Protein AF-A0A940AA04-F1 (afdb_monomer)

Mean predicted aligned error: 15.88 Å

Secondary structure (DSSP, 8-state):
-------------------------PPPEEEEEEE-TT-B-----EEEETT--EEPPPP--BBTTEEEEEEESSTTS-S-EE-TT-EE--SS-EEEEEEEEESS----S----EEEEEEE-TT-B-----EEEETT-EEEPPPP--BBTTEEEEEEESSTTS-S-EE-TT-EEE-SS-EEEEEEEEE--SEEETTEEEEE---TT-PEEESS-TT-SSTTS----B-TT--S--S-BSTTT-TTBSSSTT-B-SS-S-TTTBGGG------B--GGG-HHHHHH-TTEEPPPHHHHHHHHHHSEEEEEEETTEEEEEEE-TTS-EEEEE--BEEEBTEEE-TTTEEEEEEEEE-TT-TTEEEEEEEESS-EEEEEEETTSBBB---EE--

Solvent-accessible surface area (backbone atoms only — not comparable to full-atom values): 21572 Å² total; per-residue (Å²): 135,86,82,80,91,85,90,87,83,93,90,83,93,87,84,90,79,90,79,80,79,83,66,83,75,79,74,58,70,28,45,41,36,68,40,49,66,88,37,45,77,81,70,78,71,44,80,41,50,64,89,45,73,48,58,43,77,67,82,73,58,49,40,92,67,37,42,82,69,33,34,11,67,29,82,86,60,65,72,66,67,42,54,75,43,39,72,46,69,62,94,58,67,45,53,34,19,40,36,72,44,69,73,68,77,72,79,66,86,72,85,71,62,65,23,41,45,36,65,40,47,66,90,38,44,76,73,68,83,64,47,74,48,56,46,58,49,76,43,62,46,75,68,81,62,56,48,39,92,53,33,47,82,60,23,34,12,60,27,86,86,54,83,43,63,61,38,54,70,44,34,77,45,60,48,78,58,64,46,54,34,19,39,35,71,46,52,35,49,72,49,73,58,87,91,41,51,20,21,60,26,64,49,94,86,65,55,24,35,39,34,28,24,46,79,30,96,39,42,65,42,61,39,41,40,26,28,68,61,36,61,60,66,75,74,54,22,35,46,66,67,27,86,50,32,73,47,39,85,55,19,26,70,58,56,16,75,40,43,85,32,9,42,96,49,34,63,71,62,51,54,54,60,50,64,92,26,23,36,31,19,66,72,55,36,91,59,34,27,44,34,43,57,65,54,52,49,45,52,62,74,58,23,55,77,41,66,46,64,54,65,82,36,28,28,36,40,36,30,20,76,72,68,28,32,45,50,48,41,13,54,13,37,28,47,45,81,42,79,46,50,62,59,54,23,21,37,30,48,29,31,25,52,37,86,91,35,62,64,32,25,29,26,42,40,33,40,80,88,50,74,46,80,48,77,41,56,31,33,36,18,23,26,36,58,26,27,37,65,136

Sequence (390 aa):
MRTPKRTLMIIAIIMIGMLAISGCKDKTTYTVTFDPNGGTGAMSEQIFTEGESQALTLNTFTREDYAFINWSVMKDGIGTSYRDGETITVTFNMTLYAQWKCTNPTPGPEPVDSVTITFDANGGTGEMAPMSFVSGETHHLTANAFSKENYWFTGWNTSTDGSGTAYADSAEVAVTESITLFAQWSLGVTGNANGHNYVDLGLPSGMKWATCNVGADSPVAYGDYFAWGETSPKDVYDWVSYIWCNGEESTITKYSDNPNEGYNGFTDNLRTLLPEDDAATVNWNAGWRTPTYNEMSELRNHCTVTWTTQNGVNGRLLTGPNGNSIFLPATGNRYDNTCGGAGTYGSYWSSNFTTGFPTGARMLFLDSDNCVLENGYRFVGQQVRAVYDE

Structure (mmCIF, N/CA/C/O backbone):
data_AF-A0A940AA04-F1
#
_entry.id   AF-A0A940AA04-F1
#
loop_
_atom_site.group_PDB
_atom_site.id
_atom_site.type_symbol
_atom_site.label_atom_id
_atom_site.label_alt_id
_atom_site.label_comp_id
_atom_site.label_asym_id
_atom_site.label_entity_id
_atom_site.label_seq_id
_atom_site.pdbx_PDB_ins_code
_atom_site.Cartn_x
_atom_site.Cartn_y
_atom_site.Cartn_z
_atom_site.occupancy
_atom_site.B_iso_or_equiv
_atom_site.auth_seq_id
_atom_site.auth_comp_id
_atom_site.auth_asym_id
_atom_site.auth_atom_id
_atom_site.pdbx_PDB_model_num
ATOM 1 N N . MET A 1 1 ? -122.181 -7.361 104.469 1.00 39.53 1 MET A N 1
ATOM 2 C CA . MET A 1 1 ? -121.496 -8.401 103.668 1.00 39.53 1 MET A CA 1
ATOM 3 C C . MET A 1 1 ? -120.378 -7.726 102.887 1.00 39.53 1 MET A C 1
ATOM 5 O O . MET A 1 1 ? -120.654 -7.006 101.944 1.00 39.53 1 MET A O 1
ATOM 9 N N . ARG A 1 2 ? -119.163 -7.774 103.446 1.00 34.06 2 ARG A N 1
ATOM 10 C CA . ARG A 1 2 ? -118.122 -6.726 103.402 1.00 34.06 2 ARG A CA 1
ATOM 11 C C . ARG A 1 2 ? -117.491 -6.478 102.012 1.00 34.06 2 ARG A C 1
ATOM 13 O O . ARG A 1 2 ? -116.780 -7.333 101.517 1.00 34.06 2 ARG A O 1
ATOM 20 N N . THR A 1 3 ? -117.766 -5.291 101.449 1.00 36.81 3 THR A N 1
ATOM 21 C CA . THR A 1 3 ? -116.838 -4.163 101.128 1.00 36.81 3 THR A CA 1
ATOM 22 C C . THR A 1 3 ? -115.354 -4.430 100.786 1.00 36.81 3 THR A C 1
ATOM 24 O O . THR A 1 3 ? -114.779 -5.295 101.437 1.00 36.81 3 THR A O 1
ATOM 27 N N . PRO A 1 4 ? -114.644 -3.508 100.070 1.00 52.72 4 PRO A N 1
ATOM 28 C CA . PRO A 1 4 ? -115.131 -2.360 99.263 1.00 52.72 4 PRO A CA 1
ATOM 29 C C . PRO A 1 4 ? -114.295 -1.948 98.003 1.00 52.72 4 PRO A C 1
ATOM 31 O O . PRO A 1 4 ? -113.170 -2.385 97.837 1.00 52.72 4 PRO A O 1
ATOM 34 N N . LYS A 1 5 ? -114.879 -1.016 97.207 1.00 39.38 5 LYS A N 1
ATOM 35 C CA . LYS A 1 5 ? -114.366 0.300 96.686 1.00 39.38 5 LYS A CA 1
ATOM 36 C C . LYS A 1 5 ? -112.960 0.372 96.045 1.00 39.38 5 LYS A C 1
ATOM 38 O O . LYS A 1 5 ? -112.045 -0.285 96.487 1.00 39.38 5 LYS A O 1
ATOM 43 N N . ARG A 1 6 ? -112.606 1.298 95.150 1.00 40.03 6 ARG A N 1
ATOM 44 C CA . ARG A 1 6 ? -113.170 2.451 94.410 1.00 40.03 6 ARG A CA 1
ATOM 45 C C . ARG A 1 6 ? -111.998 2.934 93.516 1.00 40.03 6 ARG A C 1
ATOM 47 O O . ARG A 1 6 ? -110.846 2.656 93.830 1.00 40.03 6 ARG A O 1
ATOM 54 N N . THR A 1 7 ? -112.320 3.810 92.565 1.00 29.42 7 THR A N 1
ATOM 55 C CA . THR A 1 7 ? -111.617 5.084 92.284 1.00 29.42 7 THR A CA 1
ATOM 56 C C . THR A 1 7 ? -111.103 5.232 90.852 1.00 29.42 7 THR A C 1
ATOM 58 O O . THR A 1 7 ? -110.473 4.359 90.274 1.00 29.42 7 THR A O 1
ATOM 61 N N . LEU A 1 8 ? -111.438 6.414 90.347 1.00 36.97 8 LEU A N 1
ATOM 62 C CA . LEU A 1 8 ? -111.227 7.063 89.065 1.00 36.97 8 LEU A CA 1
ATOM 63 C C . LEU A 1 8 ? -110.013 8.016 89.166 1.00 36.97 8 LEU A C 1
ATOM 65 O O . LEU A 1 8 ? -109.924 8.722 90.167 1.00 36.97 8 LEU A O 1
ATOM 69 N N . MET A 1 9 ? -109.145 8.096 88.149 1.00 27.81 9 MET A N 1
ATOM 70 C CA . MET A 1 9 ? -108.235 9.230 87.826 1.00 27.81 9 MET A CA 1
ATOM 71 C C . MET A 1 9 ? -107.515 8.855 86.507 1.00 27.81 9 MET A C 1
ATOM 73 O O . MET A 1 9 ? -106.972 7.761 86.447 1.00 27.81 9 MET A O 1
ATOM 77 N N . ILE A 1 10 ? -107.629 9.502 85.338 1.00 28.97 10 ILE A N 1
ATOM 78 C CA . ILE A 1 10 ? -107.420 10.891 84.874 1.00 28.97 10 ILE A CA 1
ATOM 79 C C . ILE A 1 10 ? -105.924 11.327 84.811 1.00 28.97 10 ILE A C 1
ATOM 81 O O . ILE A 1 10 ? -105.285 11.420 85.851 1.00 28.97 10 ILE A O 1
ATOM 85 N N . ILE A 1 11 ? -105.494 11.722 83.585 1.00 28.95 11 ILE A N 1
ATOM 86 C CA . ILE A 1 11 ? -104.504 12.764 83.157 1.00 28.95 11 ILE A CA 1
ATOM 87 C C . ILE A 1 11 ? -103.111 12.382 82.547 1.00 28.95 11 ILE A C 1
ATOM 89 O O . ILE A 1 11 ? -102.256 11.809 83.204 1.00 28.95 11 ILE A O 1
ATOM 93 N N . ALA A 1 12 ? -102.937 12.859 81.290 1.00 25.77 12 ALA A N 1
ATOM 94 C CA . ALA A 1 12 ? -101.818 13.566 80.602 1.00 25.77 12 ALA A CA 1
ATOM 95 C C . ALA A 1 12 ? -100.476 12.922 80.137 1.00 25.77 12 ALA A C 1
ATOM 97 O O . ALA A 1 12 ? -99.619 12.580 80.934 1.00 25.77 12 ALA A O 1
ATOM 98 N N . ILE A 1 13 ? -100.288 12.910 78.797 1.00 30.98 13 ILE A N 1
ATOM 99 C CA . ILE A 1 13 ? -99.389 13.741 77.934 1.00 30.98 13 ILE A CA 1
ATOM 100 C C . ILE A 1 13 ? -97.855 13.875 78.244 1.00 30.98 13 ILE A C 1
ATOM 102 O O . ILE A 1 13 ? -97.487 14.386 79.292 1.00 30.98 13 ILE A O 1
ATOM 106 N N . ILE A 1 14 ? -97.032 13.614 77.191 1.00 31.00 14 ILE A N 1
ATOM 107 C CA . ILE A 1 14 ? -95.655 14.088 76.797 1.00 31.00 14 ILE A CA 1
ATOM 108 C C . ILE A 1 14 ? -94.487 13.053 76.703 1.00 31.00 14 ILE A C 1
ATOM 110 O O . ILE A 1 14 ? -94.050 12.477 77.686 1.00 31.00 14 ILE A O 1
ATOM 114 N N . MET A 1 15 ? -93.975 12.950 75.457 1.00 28.75 15 MET A N 1
ATOM 115 C CA . MET A 1 15 ? -92.633 12.664 74.875 1.00 28.75 15 MET A CA 1
ATOM 116 C C . MET A 1 15 ? -91.699 11.500 75.294 1.00 28.75 15 MET A C 1
ATOM 118 O O . MET A 1 15 ? -91.154 11.463 76.385 1.00 28.75 15 MET A O 1
ATOM 122 N N . ILE A 1 16 ? -91.370 10.711 74.251 1.00 36.56 16 ILE A N 1
ATOM 123 C CA . ILE A 1 16 ? -90.046 10.277 73.731 1.00 36.56 16 ILE A CA 1
ATOM 124 C C . ILE A 1 16 ? -89.047 9.623 74.703 1.00 36.56 16 ILE A C 1
ATOM 126 O O . ILE A 1 16 ? -88.395 10.278 75.507 1.00 36.56 16 ILE A O 1
ATOM 130 N N . GLY A 1 17 ? -88.778 8.339 74.444 1.00 31.17 17 GLY A N 1
ATOM 131 C CA . GLY A 1 17 ? -87.565 7.638 74.863 1.00 31.17 17 GLY A CA 1
ATOM 132 C C . GLY A 1 17 ? -87.466 6.273 74.179 1.00 31.17 17 GLY A C 1
ATOM 133 O O . GLY A 1 17 ? -88.260 5.384 74.467 1.00 31.17 17 GLY A O 1
ATOM 134 N N . MET A 1 18 ? -86.520 6.135 73.244 1.00 36.91 18 MET A N 1
ATOM 135 C CA . MET A 1 18 ? -86.109 4.880 72.600 1.00 36.91 18 MET A CA 1
ATOM 136 C C . MET A 1 18 ? -85.949 3.741 73.616 1.00 36.91 18 MET A C 1
ATOM 138 O O . MET A 1 18 ? -85.199 3.882 74.579 1.00 36.91 18 MET A O 1
ATOM 142 N N . LEU A 1 19 ? -86.530 2.577 73.323 1.00 36.09 19 LEU A N 1
ATOM 143 C CA . LEU A 1 19 ? -86.022 1.308 73.836 1.00 36.09 19 LEU A CA 1
ATOM 144 C C . LEU A 1 19 ? -85.495 0.508 72.645 1.00 36.09 19 LEU A C 1
ATOM 146 O O . LEU A 1 19 ? -86.257 -0.016 71.833 1.00 36.09 19 LEU A O 1
ATOM 150 N N . ALA A 1 20 ? -84.170 0.503 72.511 1.00 37.28 20 ALA A N 1
ATOM 151 C CA . ALA A 1 20 ? -83.456 -0.295 71.534 1.00 37.28 20 ALA A CA 1
ATOM 152 C C . ALA A 1 20 ? -83.699 -1.782 71.813 1.00 37.28 20 ALA A C 1
ATOM 154 O O . ALA A 1 20 ? -83.413 -2.288 72.899 1.00 37.28 20 ALA A O 1
ATOM 155 N N . ILE A 1 21 ? -84.203 -2.483 70.803 1.00 44.66 21 ILE A N 1
ATOM 156 C CA . ILE A 1 21 ? -84.124 -3.936 70.712 1.00 44.66 21 ILE A CA 1
ATOM 157 C C . ILE A 1 21 ? -82.638 -4.233 70.487 1.00 44.66 21 ILE A C 1
ATOM 159 O O . ILE A 1 21 ? -82.116 -3.979 69.402 1.00 44.66 21 ILE A O 1
ATOM 163 N N . SER A 1 22 ? -81.929 -4.690 71.523 1.00 47.53 22 SER A N 1
ATOM 164 C CA . SER A 1 22 ? -80.552 -5.174 71.388 1.00 47.53 22 SER A CA 1
ATOM 165 C C . SER A 1 22 ? -80.583 -6.487 70.609 1.00 47.53 22 SER A C 1
ATOM 167 O O . SER A 1 22 ? -80.615 -7.569 71.192 1.00 47.53 22 SER A O 1
ATOM 169 N N . GLY A 1 23 ? -80.632 -6.375 69.282 1.00 47.19 23 GLY A N 1
ATOM 170 C CA . GLY A 1 23 ? -80.392 -7.480 68.370 1.00 47.19 23 GLY A CA 1
ATOM 171 C C . GLY A 1 23 ? -79.005 -8.060 68.626 1.00 47.19 23 GLY A C 1
ATOM 172 O O . GLY A 1 23 ? -78.036 -7.325 68.822 1.00 47.19 23 GLY A O 1
ATOM 173 N N . CYS A 1 24 ? -78.919 -9.386 68.648 1.00 45.22 24 CYS A N 1
ATOM 174 C CA . CYS A 1 24 ? -77.657 -10.089 68.493 1.00 45.22 24 CYS A CA 1
ATOM 175 C C . CYS A 1 24 ? -77.045 -9.592 67.174 1.00 45.22 24 CYS A C 1
ATOM 177 O O . CYS A 1 24 ? -77.622 -9.816 66.114 1.00 45.22 24 CYS A O 1
ATOM 179 N N . LYS A 1 25 ? -75.968 -8.800 67.241 1.00 60.75 25 LYS A N 1
ATOM 180 C CA . LYS A 1 25 ? -75.226 -8.388 66.047 1.00 60.75 25 LYS A CA 1
ATOM 181 C C . LYS A 1 25 ? -74.664 -9.670 65.439 1.00 60.75 25 LYS A C 1
ATOM 183 O O . LYS A 1 25 ? -73.808 -10.289 66.071 1.00 60.75 25 LYS A O 1
ATOM 188 N N . ASP A 1 26 ? -75.132 -10.054 64.255 1.00 68.44 26 ASP A N 1
ATOM 189 C CA . ASP A 1 26 ? -74.421 -11.038 63.444 1.00 68.44 26 ASP A CA 1
ATOM 190 C C . ASP A 1 26 ? -72.990 -10.520 63.287 1.00 68.44 26 ASP A C 1
ATOM 192 O O . ASP A 1 26 ? -72.767 -9.401 62.812 1.00 68.44 26 ASP A O 1
ATOM 196 N N . LYS A 1 27 ? -72.019 -11.269 63.817 1.00 77.56 27 LYS A N 1
ATOM 197 C CA . LYS A 1 27 ? -70.616 -10.883 63.703 1.00 77.56 27 LYS A CA 1
ATOM 198 C C . LYS A 1 27 ? -70.227 -11.008 62.231 1.00 77.56 27 LYS A C 1
ATOM 200 O O . LYS A 1 27 ? -70.443 -12.061 61.635 1.00 77.56 27 LYS A O 1
ATOM 205 N N . THR A 1 28 ? -69.655 -9.952 61.659 1.00 89.69 28 THR A N 1
ATOM 206 C CA . THR A 1 28 ? -69.095 -9.993 60.306 1.00 89.69 28 THR A CA 1
ATOM 207 C C . THR A 1 28 ? -68.033 -11.087 60.244 1.00 89.69 28 THR A C 1
ATOM 209 O O . THR A 1 28 ? -67.188 -11.179 61.139 1.00 89.69 28 THR A O 1
ATOM 212 N N . THR A 1 29 ? -68.068 -11.917 59.205 1.00 93.19 29 THR A N 1
ATOM 213 C CA . THR A 1 29 ? -67.051 -12.942 58.967 1.00 93.19 29 THR A CA 1
ATOM 214 C C . THR A 1 29 ? -66.317 -12.686 57.660 1.00 93.19 29 THR A C 1
ATOM 216 O O . THR A 1 29 ? -66.883 -12.164 56.699 1.00 93.19 29 THR A O 1
ATOM 219 N N . TYR A 1 30 ? -65.043 -13.065 57.636 1.00 94.31 30 TYR A N 1
ATOM 220 C CA . TYR A 1 30 ? -64.164 -12.972 56.483 1.00 94.31 30 TYR A CA 1
ATOM 221 C C . TYR A 1 30 ? -63.608 -14.350 56.136 1.00 94.31 30 TYR A C 1
ATOM 223 O O . TYR A 1 30 ? -63.281 -15.142 57.017 1.00 94.31 30 TYR A O 1
ATOM 231 N N . THR A 1 31 ? -63.513 -14.639 54.845 1.00 96.56 31 THR A N 1
ATOM 232 C CA . THR A 1 31 ? -63.031 -15.919 54.319 1.00 96.56 31 THR A CA 1
ATOM 233 C C . THR A 1 31 ? -61.597 -15.777 53.831 1.00 96.56 31 THR A C 1
ATOM 235 O O . THR A 1 31 ? -61.292 -14.884 53.037 1.00 96.56 31 THR A O 1
ATOM 238 N N . VAL A 1 32 ? -60.727 -16.664 54.305 1.00 97.25 32 VAL A N 1
ATOM 239 C CA . VAL A 1 32 ? -59.371 -16.857 53.794 1.00 97.25 32 VAL A CA 1
ATOM 240 C C . VAL A 1 32 ? -59.356 -18.125 52.950 1.00 97.25 32 VAL A C 1
ATOM 242 O O . VAL A 1 32 ? -59.600 -19.223 53.456 1.00 97.25 32 VAL A O 1
ATOM 245 N N . THR A 1 33 ? -59.066 -17.968 51.663 1.00 97.38 33 THR A N 1
ATOM 246 C CA . THR A 1 33 ? -58.930 -19.076 50.709 1.00 97.38 33 THR A CA 1
ATOM 247 C C . THR A 1 33 ? -57.446 -19.346 50.462 1.00 97.38 33 THR A C 1
ATOM 249 O O . THR A 1 33 ? -56.672 -18.410 50.268 1.00 97.38 33 THR A O 1
ATOM 252 N N . PHE A 1 34 ? -57.033 -20.613 50.449 1.00 97.75 34 PHE A N 1
ATOM 253 C CA . PHE A 1 34 ? -55.644 -21.005 50.196 1.00 97.75 34 PHE A CA 1
ATOM 254 C C . PHE A 1 34 ? -55.471 -21.495 48.755 1.00 97.75 34 PHE A C 1
ATOM 256 O O . PHE A 1 34 ? -56.136 -22.442 48.335 1.00 97.75 34 PHE A O 1
ATOM 263 N N . ASP A 1 35 ? -54.562 -20.871 48.009 1.00 97.62 35 ASP A N 1
ATOM 264 C CA . ASP A 1 35 ? -54.210 -21.239 46.635 1.00 97.62 35 ASP A CA 1
ATOM 265 C C . ASP A 1 35 ? -52.837 -21.946 46.622 1.00 97.62 35 ASP A C 1
ATOM 267 O O . ASP A 1 35 ? -51.850 -21.381 47.115 1.00 97.62 35 ASP A O 1
ATOM 271 N N . PRO A 1 36 ? -52.729 -23.168 46.058 1.00 95.94 36 PRO A N 1
ATOM 272 C CA . PRO A 1 36 ? -51.470 -23.913 46.007 1.00 95.94 36 PRO A CA 1
ATOM 273 C C . PRO A 1 36 ? -50.395 -23.258 45.130 1.00 95.94 36 PRO A C 1
ATOM 275 O O . PRO A 1 36 ? -49.232 -23.656 45.196 1.00 95.94 36 PRO A O 1
ATOM 278 N N . ASN A 1 37 ? -50.758 -22.284 44.292 1.00 96.00 37 ASN A N 1
ATOM 279 C CA . ASN A 1 37 ? -49.878 -21.471 43.460 1.00 96.00 37 ASN A CA 1
ATOM 280 C C . ASN A 1 37 ? -48.842 -22.294 42.672 1.00 96.00 37 ASN A C 1
ATOM 282 O O . ASN A 1 37 ? -47.625 -22.171 42.835 1.00 96.00 37 ASN A O 1
ATOM 286 N N . GLY A 1 38 ? -49.353 -23.195 41.834 1.00 90.81 38 GLY A N 1
ATOM 287 C CA . GLY A 1 38 ? -48.539 -24.138 41.064 1.00 90.81 38 GLY A CA 1
ATOM 288 C C . GLY A 1 38 ? -48.131 -25.402 41.831 1.00 90.81 38 GLY A C 1
ATOM 289 O O . GLY A 1 38 ? -47.470 -26.257 41.251 1.00 90.81 38 GLY A O 1
ATOM 290 N N . GLY A 1 39 ? -48.514 -25.536 43.104 1.00 93.25 39 GLY A N 1
ATOM 291 C CA . GLY A 1 39 ? -48.526 -26.808 43.826 1.00 93.25 39 GLY A CA 1
ATOM 292 C C . GLY A 1 39 ? -49.778 -27.649 43.539 1.00 93.25 39 GLY A C 1
ATOM 293 O O . GLY A 1 39 ? -50.637 -27.285 42.735 1.00 93.25 39 GLY A O 1
ATOM 294 N N . THR A 1 40 ? -49.895 -28.770 44.241 1.00 94.06 40 THR A N 1
ATOM 295 C CA . THR A 1 40 ? -51.000 -29.735 44.161 1.00 94.06 40 THR A CA 1
ATOM 296 C C . THR A 1 40 ? -51.568 -30.031 45.553 1.00 94.06 40 THR A C 1
ATOM 298 O O . THR A 1 40 ? -50.891 -29.825 46.561 1.00 94.06 40 THR A O 1
ATOM 301 N N . GLY A 1 41 ? -52.818 -30.501 45.616 1.00 93.94 41 GLY A N 1
ATOM 302 C CA . GLY A 1 41 ? -53.548 -30.796 46.857 1.00 93.94 41 GLY A CA 1
ATOM 303 C C . GLY A 1 41 ? -54.813 -29.946 47.016 1.00 93.94 41 GLY A C 1
ATOM 304 O O . GLY A 1 41 ? -55.202 -29.227 46.097 1.00 93.94 41 GLY A O 1
ATOM 305 N N . ALA A 1 42 ? -55.466 -30.037 48.176 1.00 92.88 42 ALA A N 1
ATOM 306 C CA . ALA A 1 42 ? -56.662 -29.261 48.507 1.00 92.88 42 ALA A CA 1
ATOM 307 C C . ALA A 1 42 ? -56.645 -28.848 49.986 1.00 92.88 42 ALA A C 1
ATOM 309 O O . ALA A 1 42 ? -56.328 -29.662 50.851 1.00 92.88 42 ALA A O 1
ATOM 310 N N . MET A 1 43 ? -57.040 -27.608 50.271 1.00 95.56 43 MET A N 1
ATOM 311 C CA . MET A 1 43 ? -57.262 -27.091 51.623 1.00 95.56 43 MET A CA 1
ATOM 312 C C . MET A 1 43 ? -58.662 -26.488 51.708 1.00 95.56 43 MET A C 1
ATOM 314 O O . MET A 1 43 ? -59.158 -25.924 50.735 1.00 95.56 43 MET A O 1
ATOM 318 N N . SER A 1 44 ? -59.310 -26.633 52.863 1.00 94.56 44 SER A N 1
ATOM 319 C CA . SER A 1 44 ? -60.602 -25.985 53.110 1.00 94.56 44 SER A CA 1
ATOM 320 C C . SER A 1 44 ? -60.415 -24.487 53.337 1.00 94.56 44 SER A C 1
ATOM 322 O O . SER A 1 44 ? -59.392 -24.061 53.872 1.00 94.56 44 SER A O 1
ATOM 324 N N . GLU A 1 45 ? -61.418 -23.697 52.960 1.00 95.81 45 GLU A N 1
ATOM 325 C CA . GLU A 1 45 ? -61.460 -22.276 53.299 1.00 95.81 45 GLU A CA 1
ATOM 326 C C . GLU A 1 45 ? -61.567 -22.085 54.813 1.00 95.81 45 GLU A C 1
ATOM 328 O O . GLU A 1 45 ? -62.215 -22.870 55.514 1.00 95.81 45 GLU A O 1
ATOM 333 N N . GLN A 1 46 ? -60.939 -21.027 55.316 1.00 96.88 46 GLN A N 1
ATOM 334 C CA . GLN A 1 46 ? -60.918 -20.717 56.737 1.00 96.88 46 GLN A CA 1
ATOM 335 C C . GLN A 1 46 ? -61.709 -19.441 57.017 1.00 96.88 46 GLN A C 1
ATOM 337 O O . GLN A 1 46 ? -61.471 -18.396 56.414 1.00 96.88 46 GLN A O 1
ATOM 342 N N . ILE A 1 47 ? -62.652 -19.522 57.956 1.00 95.75 47 ILE A N 1
ATOM 343 C CA . ILE A 1 47 ? -63.528 -18.407 58.324 1.00 95.75 47 ILE A CA 1
ATOM 344 C C . ILE A 1 47 ? -62.964 -17.707 59.563 1.00 95.75 47 ILE A C 1
ATOM 346 O O . ILE A 1 47 ? -62.634 -18.348 60.563 1.00 95.75 47 ILE A O 1
ATOM 350 N N . PHE A 1 48 ? -62.872 -16.385 59.494 1.00 94.62 48 PHE A N 1
ATOM 351 C CA . PHE A 1 48 ? -62.445 -15.501 60.571 1.00 94.62 48 PHE A CA 1
ATOM 352 C C . PHE A 1 48 ? -63.597 -14.595 60.981 1.00 94.62 48 PHE A C 1
ATOM 354 O O . PHE A 1 48 ? -64.305 -14.056 60.136 1.00 94.62 48 PHE A O 1
ATOM 361 N N . THR A 1 49 ? -63.760 -14.388 62.280 1.00 92.69 49 THR A N 1
ATOM 362 C CA . THR A 1 49 ? -64.701 -13.409 62.821 1.00 92.69 49 THR A CA 1
ATOM 363 C C . THR A 1 49 ? -64.017 -12.047 62.922 1.00 92.69 49 THR A C 1
ATOM 365 O O . THR A 1 49 ? -62.887 -11.958 63.400 1.00 92.69 49 THR A O 1
ATOM 368 N N . GLU A 1 50 ? -64.688 -10.974 62.506 1.00 90.19 50 GLU A N 1
ATOM 369 C CA . GLU A 1 50 ? -64.143 -9.616 62.568 1.00 90.19 50 GLU A CA 1
ATOM 370 C C . GLU A 1 50 ? -63.656 -9.246 63.981 1.00 90.19 50 GLU A C 1
ATOM 372 O O . GLU A 1 50 ? -64.391 -9.352 64.965 1.00 90.19 50 GLU A O 1
ATOM 377 N N . GLY A 1 51 ? -62.399 -8.797 64.066 1.00 87.31 51 GLY A N 1
ATOM 378 C CA . GLY A 1 51 ? -61.741 -8.390 65.312 1.00 87.31 51 GLY A CA 1
ATOM 379 C C . GLY A 1 51 ? -61.119 -9.528 66.130 1.00 87.31 51 GLY A C 1
ATOM 380 O O . GLY A 1 51 ? -60.431 -9.245 67.110 1.00 87.31 51 GLY A O 1
ATOM 381 N N . GLU A 1 52 ? -61.309 -10.790 65.740 1.00 91.94 52 GLU A N 1
ATOM 382 C CA . GLU A 1 52 ? -60.679 -11.948 66.382 1.00 91.94 52 GLU A CA 1
ATOM 383 C C . GLU A 1 52 ? -59.405 -12.355 65.619 1.00 91.94 52 GLU A C 1
ATOM 385 O O . GLU A 1 52 ? -59.322 -12.245 64.394 1.00 91.94 52 GLU A O 1
ATOM 390 N N . SER A 1 53 ? -58.377 -12.799 66.345 1.00 93.00 53 SER A N 1
ATOM 391 C CA . SER A 1 53 ? -57.181 -13.392 65.747 1.00 93.00 53 SER A CA 1
ATOM 392 C C . SER A 1 53 ? -57.263 -14.915 65.777 1.00 93.00 53 SER A C 1
ATOM 394 O O . SER A 1 53 ? -57.799 -15.509 66.713 1.00 93.00 53 SER A O 1
ATOM 396 N N . GLN A 1 54 ? -56.736 -15.558 64.741 1.00 92.44 54 GLN A N 1
ATOM 397 C CA . GLN A 1 54 ? -56.741 -17.012 64.608 1.00 92.44 54 GLN A CA 1
ATOM 398 C C . GLN A 1 54 ? -55.509 -17.467 63.813 1.00 92.44 54 GLN A C 1
ATOM 400 O O . GLN A 1 54 ? -55.050 -16.769 62.910 1.00 92.44 54 GLN A O 1
ATOM 405 N N . ALA A 1 55 ? -54.958 -18.628 64.174 1.00 96.56 55 ALA A N 1
ATOM 406 C CA . ALA A 1 55 ? -53.858 -19.258 63.448 1.00 96.56 55 ALA A CA 1
ATOM 407 C C . ALA A 1 55 ? -54.325 -19.769 62.082 1.00 96.56 55 ALA A C 1
ATOM 409 O O . ALA A 1 55 ? -55.386 -20.392 61.982 1.00 96.56 55 ALA A O 1
ATOM 410 N N . LEU A 1 56 ? -53.529 -19.528 61.043 1.00 96.75 56 LEU A N 1
ATOM 411 C CA . LEU A 1 56 ? -53.738 -20.136 59.734 1.00 96.75 56 LEU A CA 1
ATOM 412 C C . LEU A 1 56 ? -53.663 -21.665 59.838 1.00 96.75 56 LEU A C 1
ATOM 414 O O . LEU A 1 56 ? -52.869 -22.219 60.598 1.00 96.75 56 LEU A O 1
ATOM 418 N N . THR A 1 57 ? -54.490 -22.357 59.061 1.00 95.50 57 THR A N 1
ATOM 419 C CA . THR A 1 57 ? -54.381 -23.812 58.916 1.00 95.50 57 THR A CA 1
ATOM 420 C C . THR A 1 57 ? -53.033 -24.152 58.281 1.00 95.50 57 THR A C 1
ATOM 422 O O . THR A 1 57 ? -52.638 -23.513 57.308 1.00 95.50 57 THR A O 1
ATOM 425 N N . LEU A 1 58 ? -52.328 -25.148 58.830 1.00 97.19 58 LEU A N 1
ATOM 426 C CA . LEU A 1 58 ? -51.027 -25.571 58.308 1.00 97.19 58 LEU A CA 1
ATOM 427 C C . LEU A 1 58 ? -51.135 -26.034 56.853 1.00 97.19 58 LEU A C 1
ATOM 429 O O . LEU A 1 58 ? -52.092 -26.724 56.483 1.00 97.19 58 LEU A O 1
ATOM 433 N N . ASN A 1 59 ? -50.135 -25.682 56.049 1.00 95.75 59 ASN A N 1
ATOM 434 C CA . ASN A 1 59 ? -50.072 -26.043 54.644 1.00 95.75 59 ASN A CA 1
ATOM 435 C C . ASN A 1 59 ? -50.099 -27.568 54.459 1.00 95.75 59 ASN A C 1
ATOM 437 O O . ASN A 1 59 ? -49.325 -28.309 55.064 1.00 95.75 59 ASN A O 1
ATOM 441 N N . THR A 1 60 ? -50.960 -28.028 53.551 1.00 96.50 60 THR A N 1
ATOM 442 C CA . THR A 1 60 ? -51.019 -29.437 53.119 1.00 96.50 60 THR A CA 1
ATOM 443 C C . THR A 1 60 ? -50.721 -29.614 51.633 1.00 96.50 60 THR A C 1
ATOM 445 O O . THR A 1 60 ? -50.676 -30.744 51.147 1.00 96.50 60 THR A O 1
ATOM 448 N N . PHE A 1 61 ? -50.494 -28.519 50.902 1.00 97.62 61 PHE A N 1
ATOM 449 C CA . PHE A 1 61 ? -50.095 -28.592 49.506 1.00 97.62 61 PHE A CA 1
ATOM 450 C C . PHE A 1 61 ? -48.673 -29.130 49.368 1.00 97.62 61 PHE A C 1
ATOM 452 O O . PHE A 1 61 ? -47.824 -28.941 50.245 1.00 97.62 61 PHE A O 1
ATOM 459 N N . THR A 1 62 ? -48.400 -29.740 48.219 1.00 95.12 62 THR A N 1
ATOM 460 C CA . THR A 1 62 ? -47.072 -30.212 47.818 1.00 95.12 62 THR A CA 1
ATOM 461 C C . THR A 1 62 ? -46.725 -29.712 46.422 1.00 95.12 62 THR A C 1
ATOM 463 O O . THR A 1 62 ? -47.604 -29.484 45.589 1.00 95.12 62 THR A O 1
ATOM 466 N N . ARG A 1 63 ? -45.432 -29.558 46.138 1.00 93.25 63 ARG A N 1
ATOM 467 C CA . ARG A 1 63 ? -44.923 -29.243 44.803 1.00 93.25 63 ARG A CA 1
ATOM 468 C C . ARG A 1 63 ? -43.622 -30.009 44.593 1.00 93.25 63 ARG A C 1
ATOM 470 O O . ARG A 1 63 ? -42.682 -29.830 45.360 1.00 93.25 63 ARG A O 1
ATOM 477 N N . GLU A 1 64 ? -43.603 -30.898 43.605 1.00 87.56 64 GLU A N 1
ATOM 478 C CA . GLU A 1 64 ? -42.436 -31.728 43.278 1.00 87.56 64 GLU A CA 1
ATOM 479 C C . GLU A 1 64 ? -41.192 -30.855 43.069 1.00 87.56 64 GLU A C 1
ATOM 481 O O . GLU A 1 64 ? -41.297 -29.840 42.393 1.00 87.56 64 GLU A O 1
ATOM 486 N N . ASP A 1 65 ? -40.061 -31.220 43.685 1.00 85.25 65 ASP A N 1
ATOM 487 C CA . ASP A 1 65 ? -38.782 -30.481 43.706 1.00 85.25 65 ASP A CA 1
ATOM 488 C C . ASP A 1 65 ? -38.795 -29.078 44.344 1.00 85.25 65 ASP A C 1
ATOM 490 O O . ASP A 1 65 ? -37.849 -28.301 44.168 1.00 85.25 65 ASP A O 1
ATOM 494 N N . TYR A 1 66 ? -39.832 -28.730 45.114 1.00 89.00 66 TYR A N 1
ATOM 495 C CA . TYR A 1 66 ? -39.896 -27.466 45.849 1.00 89.00 66 TYR A CA 1
ATOM 496 C C . TYR A 1 66 ? -40.315 -27.658 47.317 1.00 89.00 66 TYR A C 1
ATOM 498 O O . TYR A 1 66 ? -41.170 -28.472 47.656 1.00 89.00 66 TYR A O 1
ATOM 506 N N . ALA A 1 67 ? -39.759 -26.831 48.201 1.00 92.69 67 ALA A N 1
ATOM 507 C CA . ALA A 1 67 ? -40.157 -26.698 49.598 1.00 92.69 67 ALA A CA 1
ATOM 508 C C . ALA A 1 67 ? -41.062 -25.472 49.790 1.00 92.69 67 ALA A C 1
ATOM 510 O O . ALA A 1 67 ? -40.776 -24.397 49.258 1.00 92.69 67 ALA A O 1
ATOM 511 N N . PHE A 1 68 ? -42.138 -25.620 50.566 1.00 95.62 68 PHE A N 1
ATOM 512 C CA . PHE A 1 68 ? -42.992 -24.500 50.967 1.00 95.62 68 PHE A CA 1
ATOM 513 C C . PHE A 1 68 ? -42.208 -23.510 51.844 1.00 95.62 68 PHE A C 1
ATOM 515 O O . PHE A 1 68 ? -41.465 -23.921 52.737 1.00 95.62 68 PHE A O 1
ATOM 522 N N . ILE A 1 69 ? -42.372 -22.211 51.592 1.00 94.62 69 ILE A N 1
ATOM 523 C CA . ILE A 1 69 ? -41.702 -21.128 52.323 1.00 94.62 69 ILE A CA 1
ATOM 524 C C . ILE A 1 69 ? -42.687 -20.431 53.267 1.00 94.62 69 ILE A C 1
ATOM 526 O O . ILE A 1 69 ? -42.431 -20.331 54.467 1.00 94.62 69 ILE A O 1
ATOM 530 N N . ASN A 1 70 ? -43.770 -19.884 52.708 1.00 96.69 70 ASN A N 1
ATOM 531 C CA . ASN A 1 70 ? -44.761 -19.064 53.400 1.00 96.69 70 ASN A CA 1
ATOM 532 C C . ASN A 1 70 ? -46.033 -18.892 52.546 1.00 96.69 70 ASN A C 1
ATOM 534 O O . ASN A 1 70 ? -46.093 -19.312 51.387 1.00 96.69 70 ASN A O 1
ATOM 538 N N . TRP A 1 71 ? -47.033 -18.244 53.133 1.00 97.56 71 TRP A N 1
ATOM 539 C CA . TRP A 1 71 ? -48.214 -17.722 52.455 1.00 97.56 71 TRP A CA 1
ATOM 540 C C . TRP A 1 71 ? -47.997 -16.257 52.067 1.00 97.56 71 TRP A C 1
ATOM 542 O O . TRP A 1 71 ? -47.476 -15.490 52.871 1.00 97.56 71 TRP A O 1
ATOM 552 N N . SER A 1 72 ? -48.444 -15.839 50.882 1.00 95.56 72 SER A N 1
ATOM 553 C CA . SER A 1 72 ? -48.424 -14.433 50.443 1.00 95.56 72 SER A CA 1
ATOM 554 C C . SER A 1 72 ? -49.807 -13.968 50.001 1.00 95.56 72 SER A C 1
ATOM 556 O O . SER A 1 72 ? -50.566 -14.743 49.424 1.00 95.56 72 SER A O 1
ATOM 558 N N . VAL A 1 73 ? -50.122 -12.689 50.206 1.00 94.69 73 VAL A N 1
ATOM 559 C CA . VAL A 1 73 ? -51.347 -12.071 49.659 1.00 94.69 73 VAL A CA 1
ATOM 560 C C . VAL A 1 73 ? -51.290 -11.864 48.138 1.00 94.69 73 VAL A C 1
ATOM 562 O O . VAL A 1 73 ? -52.316 -11.585 47.520 1.00 94.69 73 VAL A O 1
ATOM 565 N N . MET A 1 74 ? -50.111 -12.008 47.520 1.00 84.38 74 MET A N 1
ATOM 566 C CA . MET A 1 74 ? -49.925 -11.937 46.067 1.00 84.38 74 MET A CA 1
ATOM 567 C C . MET A 1 74 ? -49.273 -13.205 45.517 1.00 84.38 74 MET A C 1
ATOM 569 O O . MET A 1 74 ? -48.392 -13.804 46.139 1.00 84.38 74 MET A O 1
ATOM 573 N N . LYS A 1 75 ? -49.689 -13.593 44.307 1.00 90.44 75 LYS A N 1
ATOM 574 C CA . LYS A 1 75 ? -49.237 -14.813 43.626 1.00 90.44 75 LYS A CA 1
ATOM 575 C C . LYS A 1 75 ? -47.731 -14.825 43.340 1.00 90.44 75 LYS A C 1
ATOM 577 O O . LYS A 1 75 ? -47.100 -15.873 43.456 1.00 90.44 75 LYS A O 1
ATOM 582 N N . ASP A 1 76 ? -47.166 -13.671 43.000 1.00 82.00 76 ASP A N 1
ATOM 583 C CA . ASP A 1 76 ? -45.737 -13.457 42.727 1.00 82.00 76 ASP A CA 1
ATOM 584 C C . ASP A 1 76 ? -44.867 -13.374 43.996 1.00 82.00 76 ASP A C 1
ATOM 586 O O . ASP A 1 76 ? -43.649 -13.234 43.898 1.00 82.00 76 ASP A O 1
ATOM 590 N N . GLY A 1 77 ? -45.475 -13.469 45.184 1.00 84.00 77 GLY A N 1
ATOM 591 C CA . GLY A 1 77 ? -44.765 -13.408 46.460 1.00 84.00 77 GLY A CA 1
ATOM 592 C C . GLY A 1 77 ? -44.375 -11.992 46.893 1.00 84.00 77 GLY A C 1
ATOM 593 O O . GLY A 1 77 ? -43.707 -11.844 47.916 1.00 84.00 77 GLY A O 1
ATOM 594 N N . ILE A 1 78 ? -44.793 -10.955 46.160 1.00 70.38 78 ILE A N 1
ATOM 595 C CA . ILE A 1 78 ? -44.481 -9.560 46.479 1.00 70.38 78 ILE A CA 1
ATOM 596 C C . ILE A 1 78 ? -45.560 -9.009 47.419 1.00 70.38 78 ILE A C 1
ATOM 598 O O . ILE A 1 78 ? -46.730 -8.939 47.072 1.00 70.38 78 ILE A O 1
ATOM 602 N N . GLY A 1 79 ? -45.182 -8.599 48.632 1.00 78.75 79 GLY A N 1
ATOM 603 C CA . GLY A 1 79 ? -46.103 -7.999 49.604 1.00 78.75 79 GLY A CA 1
ATOM 604 C C . GLY A 1 79 ? -46.088 -8.690 50.964 1.00 78.75 79 GLY A C 1
ATOM 605 O O . GLY A 1 79 ? -45.076 -9.255 51.380 1.00 78.75 79 GLY A O 1
ATOM 606 N N . THR A 1 80 ? -47.201 -8.593 51.695 1.00 87.94 80 THR A N 1
ATOM 607 C CA . THR A 1 80 ? -47.325 -9.186 53.032 1.00 87.94 80 THR A CA 1
ATOM 608 C C . THR A 1 80 ? -47.285 -10.707 52.947 1.00 87.94 80 THR A C 1
ATOM 610 O O . THR A 1 80 ? -48.038 -11.314 52.183 1.00 87.94 80 THR A O 1
ATOM 613 N N . SER A 1 81 ? -46.426 -11.309 53.768 1.00 91.75 81 SER A N 1
ATOM 614 C CA . SER A 1 81 ? -46.306 -12.756 53.899 1.00 91.75 81 SER A CA 1
ATOM 615 C C . SER A 1 81 ? -46.595 -13.207 55.323 1.00 91.75 81 SER A C 1
ATOM 617 O O . SER A 1 81 ? -46.359 -12.463 56.276 1.00 91.75 81 SER A O 1
ATOM 619 N N . TYR A 1 82 ? -47.091 -14.434 55.439 1.00 94.19 82 TYR A N 1
ATOM 620 C CA . TYR A 1 82 ? -47.418 -15.094 56.692 1.00 94.19 82 TYR A CA 1
ATOM 621 C C . TYR A 1 82 ? -46.733 -16.453 56.741 1.00 94.19 82 TYR A C 1
ATOM 623 O O . TYR A 1 82 ? -46.770 -17.224 55.777 1.00 94.19 82 TYR A O 1
ATOM 631 N N . ARG A 1 83 ? -46.091 -16.764 57.861 1.00 96.19 83 ARG A N 1
ATOM 632 C CA . ARG A 1 83 ? -45.504 -18.083 58.106 1.00 96.19 83 ARG A CA 1
ATOM 633 C C . ARG A 1 83 ? -46.601 -19.141 58.166 1.00 96.19 83 ARG A C 1
ATOM 635 O O . ARG A 1 83 ? -47.767 -18.842 58.429 1.00 96.19 83 ARG A O 1
ATOM 642 N N . ASP A 1 84 ? -46.218 -20.394 57.951 1.00 96.81 84 ASP A N 1
ATOM 643 C CA . ASP A 1 84 ? -47.163 -21.491 58.122 1.00 96.81 84 ASP A CA 1
ATOM 644 C C . ASP A 1 84 ? -47.662 -21.543 59.573 1.00 96.81 84 ASP A C 1
ATOM 646 O O . ASP A 1 84 ? -46.859 -21.501 60.509 1.00 96.81 84 ASP A O 1
ATOM 650 N N . GLY A 1 85 ? -48.981 -21.583 59.765 1.00 95.31 85 GLY A N 1
ATOM 651 C CA . GLY A 1 85 ? -49.584 -21.557 61.100 1.00 95.31 85 GLY A CA 1
ATOM 652 C C . GLY A 1 85 ? -49.571 -20.201 61.817 1.00 95.31 85 GLY A C 1
ATOM 653 O O . GLY A 1 85 ? -49.840 -20.155 63.018 1.00 95.31 85 GLY A O 1
ATOM 654 N N . GLU A 1 86 ? -49.241 -19.096 61.140 1.00 96.31 86 GLU A N 1
ATOM 655 C CA . GLU A 1 86 ? -49.194 -17.773 61.776 1.00 96.31 86 GLU A CA 1
ATOM 656 C C . GLU A 1 86 ? -50.576 -17.305 62.266 1.00 96.31 86 GLU A C 1
ATOM 658 O O . GLU A 1 86 ? -51.585 -17.475 61.584 1.00 96.31 86 GLU A O 1
ATOM 663 N N . THR A 1 87 ? -50.623 -16.691 63.453 1.00 96.69 87 THR A N 1
ATOM 664 C CA . THR A 1 87 ? -51.837 -16.072 64.007 1.00 96.69 87 THR A CA 1
ATOM 665 C C . THR A 1 87 ? -52.057 -14.693 63.405 1.00 96.69 87 THR A C 1
ATOM 667 O O . THR A 1 87 ? -51.279 -13.777 63.665 1.00 96.69 87 THR A O 1
ATOM 670 N N . ILE A 1 88 ? -53.153 -14.532 62.662 1.00 94.62 88 ILE A N 1
ATOM 671 C CA . ILE A 1 88 ? -53.490 -13.291 61.959 1.00 94.62 88 ILE A CA 1
ATOM 672 C C . ILE A 1 88 ? -54.881 -12.778 62.346 1.00 94.62 88 ILE A C 1
ATOM 674 O O . ILE A 1 88 ? -55.729 -13.530 62.828 1.00 94.62 88 ILE A O 1
ATOM 678 N N . THR A 1 89 ? -55.125 -11.492 62.097 1.00 92.38 89 THR A N 1
ATOM 679 C CA . THR A 1 89 ? -56.462 -10.880 62.076 1.00 92.38 89 THR A CA 1
ATOM 680 C C . THR A 1 89 ? -56.718 -10.373 60.664 1.00 92.38 89 THR A C 1
ATOM 682 O O . THR A 1 89 ? -55.841 -9.743 60.073 1.00 92.38 89 THR A O 1
ATOM 685 N N . VAL A 1 90 ? -57.910 -10.624 60.126 1.00 89.94 90 VAL A N 1
ATOM 686 C CA . VAL A 1 90 ? -58.306 -10.177 58.782 1.00 89.94 90 VAL A CA 1
ATOM 687 C C . VAL A 1 90 ? -59.498 -9.227 58.855 1.00 89.94 90 VAL A C 1
ATOM 689 O O . VAL A 1 90 ? -60.337 -9.331 59.750 1.00 89.94 90 VAL A O 1
ATOM 692 N N . THR A 1 91 ? -59.560 -8.286 57.915 1.00 90.31 91 THR A N 1
ATOM 693 C CA . THR A 1 91 ? -60.617 -7.261 57.820 1.00 90.31 91 THR A CA 1
ATOM 694 C C . THR A 1 91 ? -61.376 -7.304 56.490 1.00 90.31 91 THR A C 1
ATOM 696 O O . THR A 1 91 ? -62.209 -6.443 56.227 1.00 90.31 91 THR A O 1
ATOM 699 N N . PHE A 1 92 ? -61.067 -8.276 55.630 1.00 90.31 92 PHE A N 1
ATOM 700 C CA . PHE A 1 92 ? -61.723 -8.534 54.349 1.00 90.31 92 PHE A CA 1
ATOM 701 C C . PHE A 1 92 ? -61.409 -9.967 53.889 1.00 90.31 92 PHE A C 1
ATOM 703 O O . PHE A 1 92 ? -60.471 -10.593 54.386 1.00 90.31 92 PHE A O 1
ATOM 710 N N . ASN A 1 93 ? -62.188 -10.485 52.934 1.00 90.69 93 ASN A N 1
ATOM 711 C CA . ASN A 1 93 ? -61.921 -11.786 52.314 1.00 90.69 93 ASN A CA 1
ATOM 712 C C . ASN A 1 93 ? -60.631 -11.726 51.492 1.00 90.69 93 ASN A C 1
ATOM 714 O O . ASN A 1 93 ? -60.472 -10.811 50.684 1.00 90.69 93 ASN A O 1
ATOM 718 N N . MET A 1 94 ? -59.743 -12.704 51.639 1.00 93.81 94 MET A N 1
ATOM 719 C CA . MET A 1 94 ? -58.472 -12.722 50.912 1.00 93.81 94 MET A CA 1
ATOM 720 C C . MET A 1 94 ? -58.077 -14.124 50.467 1.00 93.81 94 MET A C 1
ATOM 722 O O . MET A 1 94 ? -58.487 -15.124 51.053 1.00 93.81 94 MET A O 1
ATOM 726 N N . THR A 1 95 ? -57.233 -14.180 49.444 1.00 96.25 95 THR A N 1
ATOM 727 C CA . THR A 1 95 ? -56.586 -15.412 49.000 1.00 96.25 95 THR A CA 1
ATOM 728 C C . THR A 1 95 ? -55.116 -15.370 49.389 1.00 96.25 95 THR A C 1
ATOM 730 O O . THR A 1 95 ? -54.435 -14.380 49.123 1.00 96.25 95 THR A O 1
ATOM 733 N N . LEU A 1 96 ? -54.636 -16.442 50.011 1.00 96.81 96 LEU A N 1
ATOM 734 C CA . LEU A 1 96 ? -53.231 -16.642 50.332 1.00 96.81 96 LEU A CA 1
ATOM 735 C C . LEU A 1 96 ? -52.620 -17.651 49.362 1.00 96.81 96 LEU A C 1
ATOM 737 O O . LEU A 1 96 ? -53.093 -18.777 49.241 1.00 96.81 96 LEU A O 1
ATOM 741 N N . TYR A 1 97 ? -51.553 -17.241 48.686 1.00 97.50 97 TYR A N 1
ATOM 742 C CA . TYR A 1 97 ? -50.837 -18.023 47.685 1.00 97.50 97 TYR A CA 1
ATOM 743 C C . TYR A 1 97 ? -49.595 -18.653 48.303 1.00 97.50 97 TYR A C 1
ATOM 745 O O . TYR A 1 97 ? -48.746 -17.940 48.852 1.00 97.50 97 TYR A O 1
ATOM 753 N N . ALA A 1 98 ? -49.464 -19.972 48.185 1.00 96.19 98 ALA A N 1
ATOM 754 C CA . ALA A 1 98 ? -48.276 -20.686 48.635 1.00 96.19 98 ALA A CA 1
ATOM 755 C C . ALA A 1 98 ? -47.023 -20.218 47.873 1.00 96.19 98 ALA A C 1
ATOM 757 O O . ALA A 1 98 ? -47.033 -20.084 46.648 1.00 96.19 98 ALA A O 1
ATOM 758 N N . GLN A 1 99 ? -45.928 -19.974 48.589 1.00 96.00 99 GLN A N 1
ATOM 759 C CA . GLN A 1 99 ? -44.635 -19.632 47.996 1.00 96.00 99 GLN A CA 1
ATOM 760 C C . GLN A 1 99 ? -43.667 -20.800 48.145 1.00 96.00 99 GLN A C 1
ATOM 762 O O . GLN A 1 99 ? -43.589 -21.433 49.198 1.00 96.00 99 GLN A O 1
ATOM 767 N N . TRP A 1 100 ? -42.926 -21.086 47.078 1.00 92.75 100 TRP A N 1
ATOM 768 C CA . TRP A 1 100 ? -42.167 -22.323 46.914 1.00 92.75 100 TRP A CA 1
ATOM 769 C C . TRP A 1 100 ? -40.698 -22.028 46.595 1.00 92.75 100 TRP A C 1
ATOM 771 O O . TRP A 1 100 ? -40.407 -21.199 45.733 1.00 92.75 100 TRP A O 1
ATOM 781 N N . LYS A 1 101 ? -39.764 -22.737 47.235 1.00 87.75 101 LYS A N 1
ATOM 782 C CA . LYS A 1 101 ? -38.321 -22.690 46.947 1.00 87.75 101 LYS A CA 1
ATOM 783 C C . LYS A 1 101 ? -37.875 -24.005 46.327 1.00 87.75 101 LYS A C 1
ATOM 785 O O . LYS A 1 101 ? -38.050 -25.040 46.956 1.00 87.75 101 LYS A O 1
ATOM 790 N N . CYS A 1 102 ? -37.270 -23.973 45.142 1.00 78.31 102 CYS A N 1
ATOM 791 C CA . CYS A 1 102 ? -36.738 -25.185 44.516 1.00 78.31 102 CYS A CA 1
ATOM 792 C C . CYS A 1 102 ? -35.660 -25.818 45.413 1.00 78.31 102 CYS A C 1
ATOM 794 O O . CYS A 1 102 ? -34.768 -25.114 45.896 1.00 78.31 102 CYS A O 1
ATOM 796 N N . THR A 1 103 ? -35.759 -27.123 45.665 1.00 78.00 103 THR A N 1
ATOM 797 C CA . THR A 1 103 ? -34.812 -27.874 46.504 1.00 78.00 103 THR A CA 1
ATOM 798 C C . THR A 1 103 ? -33.615 -28.393 45.715 1.00 78.00 103 THR A C 1
ATOM 800 O O . THR A 1 103 ? -32.566 -28.605 46.313 1.00 78.00 103 THR A O 1
ATOM 803 N N . ASN A 1 104 ? -33.745 -28.524 44.391 1.00 69.25 104 ASN A N 1
ATOM 804 C CA . ASN A 1 104 ? -32.695 -28.977 43.478 1.00 69.25 104 ASN A CA 1
ATOM 805 C C . ASN A 1 104 ? -32.617 -28.043 42.258 1.00 69.25 104 ASN A C 1
ATOM 807 O O . ASN A 1 104 ? -33.143 -28.385 41.199 1.00 69.25 104 ASN A O 1
ATOM 811 N N . PRO A 1 105 ? -32.008 -26.847 42.365 1.00 59.69 105 PRO A N 1
ATOM 812 C CA . PRO A 1 105 ? -31.795 -26.029 41.183 1.00 59.69 105 PRO A CA 1
ATOM 813 C C . PRO A 1 105 ? -30.827 -26.768 40.253 1.00 59.69 105 PRO A C 1
ATOM 815 O O . PRO A 1 105 ? -29.656 -26.947 40.585 1.00 59.69 105 PRO A O 1
ATOM 818 N N . THR A 1 106 ? -31.297 -27.202 39.083 1.00 53.94 106 THR A N 1
ATOM 819 C CA . THR A 1 106 ? -30.401 -27.479 37.954 1.00 53.94 106 THR A CA 1
ATOM 820 C C . THR A 1 106 ? -29.547 -26.227 37.736 1.00 53.94 106 THR A C 1
ATOM 822 O O . THR A 1 106 ? -30.131 -25.139 37.655 1.00 53.94 106 THR A O 1
ATOM 825 N N . PRO A 1 107 ? -28.204 -26.323 37.668 1.00 55.22 107 PRO A N 1
ATOM 826 C CA . PRO A 1 107 ? -27.385 -25.186 37.268 1.00 55.22 107 PRO A CA 1
ATOM 827 C C . PRO A 1 107 ? -27.928 -24.654 35.937 1.00 55.22 107 PRO A C 1
ATOM 829 O O . PRO A 1 107 ? -28.267 -25.441 35.050 1.00 55.22 107 PRO A O 1
ATOM 832 N N . GLY A 1 108 ? -28.081 -23.333 35.813 1.00 59.62 108 GLY A N 1
ATOM 833 C CA . GLY A 1 108 ? -28.376 -22.711 34.519 1.00 59.62 108 GLY A CA 1
ATOM 834 C C . GLY A 1 108 ? -27.281 -23.044 33.493 1.00 59.62 108 GLY A C 1
ATOM 835 O O . GLY A 1 108 ? -26.279 -23.657 33.862 1.00 59.62 108 GLY A O 1
ATOM 836 N N . PRO A 1 109 ? -27.434 -22.660 32.212 1.00 57.66 109 PRO A N 1
ATOM 837 C CA . PRO A 1 109 ? -26.309 -22.746 31.286 1.00 57.66 109 PRO A CA 1
ATOM 838 C C . PRO A 1 109 ? -25.105 -22.043 31.929 1.00 57.66 109 PRO A C 1
ATOM 840 O O . PRO A 1 109 ? -25.233 -20.905 32.386 1.00 57.66 109 PRO A O 1
ATOM 843 N N . GLU A 1 110 ? -23.989 -22.765 32.044 1.00 59.09 110 GLU A N 1
ATOM 844 C CA . GLU A 1 110 ? -22.713 -22.236 32.532 1.00 59.09 110 GLU A CA 1
ATOM 845 C C . GLU A 1 110 ? -22.405 -20.905 31.822 1.00 59.09 110 GLU A C 1
ATOM 847 O O . GLU A 1 110 ? -22.757 -20.761 30.643 1.00 59.09 110 GLU A O 1
ATOM 852 N N . PRO A 1 111 ? -21.771 -19.924 32.492 1.00 56.88 111 PRO A N 1
ATOM 853 C CA . PRO A 1 111 ? -21.265 -18.741 31.813 1.00 56.88 111 PRO A CA 1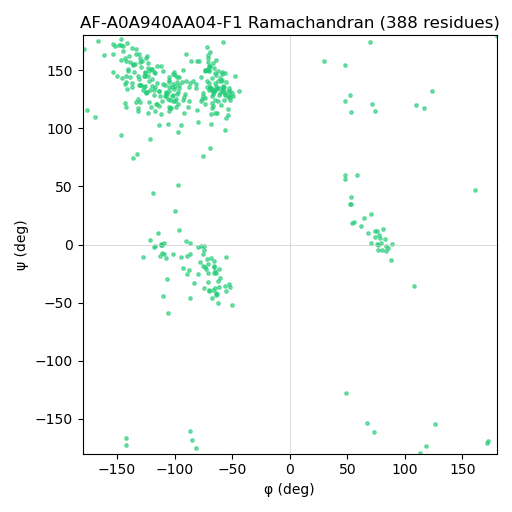
ATOM 854 C C . PRO A 1 111 ? -20.374 -19.200 30.656 1.00 56.88 111 PRO A C 1
ATOM 856 O O . PRO A 1 111 ? -19.317 -19.785 30.871 1.00 56.88 111 PRO A O 1
ATOM 859 N N . VAL A 1 112 ? -20.819 -18.987 29.418 1.00 61.91 112 VAL A N 1
ATOM 860 C CA . VAL A 1 112 ? -19.931 -19.099 28.263 1.00 61.91 112 VAL A CA 1
ATOM 861 C C . VAL A 1 112 ? -18.936 -17.961 28.396 1.00 61.91 112 VAL A C 1
ATOM 863 O O . VAL A 1 112 ? -19.350 -16.802 28.438 1.00 61.91 112 VAL A O 1
ATOM 866 N N . ASP A 1 113 ? -17.652 -18.298 28.509 1.00 79.94 113 ASP A N 1
ATOM 867 C CA . ASP A 1 113 ? -16.568 -17.321 28.534 1.00 79.94 113 ASP A CA 1
ATOM 868 C C . ASP A 1 113 ? -16.663 -16.474 27.263 1.00 79.94 113 ASP A C 1
ATOM 870 O O . ASP A 1 113 ? -16.275 -16.901 26.178 1.00 79.94 113 ASP A O 1
ATOM 874 N N . SER A 1 114 ? -17.266 -15.294 27.379 1.00 83.75 114 SER A N 1
ATOM 875 C CA . SER A 1 114 ? -17.463 -14.374 26.269 1.00 83.75 114 SER A CA 1
ATOM 876 C C . SER A 1 114 ? -16.346 -13.347 26.256 1.00 83.75 114 SER A C 1
ATOM 878 O O . SER A 1 114 ? -16.038 -12.740 27.286 1.00 83.75 114 SER A O 1
ATOM 880 N N . VAL A 1 115 ? -15.793 -13.098 25.081 1.00 92.75 115 VAL A N 1
ATOM 881 C CA . VAL A 1 115 ? -14.773 -12.076 24.845 1.00 92.75 115 VAL A CA 1
ATOM 882 C C . VAL A 1 115 ? -15.355 -10.961 23.994 1.00 92.75 115 VAL A C 1
ATOM 884 O O . VAL A 1 115 ? -16.315 -11.163 23.250 1.00 92.75 115 VAL A O 1
ATOM 887 N N . THR A 1 116 ? -14.793 -9.764 24.128 1.00 93.94 116 THR A N 1
ATOM 888 C CA . THR A 1 116 ? -15.216 -8.589 23.366 1.00 93.94 116 THR A CA 1
ATOM 889 C C . THR A 1 116 ? -14.041 -7.985 22.609 1.00 93.94 116 THR A C 1
ATOM 891 O O . THR A 1 116 ? -12.991 -7.722 23.194 1.00 93.94 116 THR A O 1
ATOM 894 N N . ILE A 1 117 ? -14.237 -7.724 21.319 1.00 97.50 117 ILE A N 1
ATOM 895 C CA . ILE A 1 117 ? -13.361 -6.876 20.512 1.00 97.50 117 ILE A CA 1
ATOM 896 C C . ILE A 1 117 ? -13.970 -5.478 20.465 1.00 97.50 117 ILE A C 1
ATOM 898 O O . ILE A 1 117 ? -15.096 -5.296 19.998 1.00 97.50 117 ILE A O 1
ATOM 902 N N . THR A 1 118 ? -13.211 -4.492 20.934 1.00 97.44 118 THR A N 1
ATOM 903 C CA . THR A 1 118 ? -13.561 -3.070 20.820 1.00 97.44 118 THR A CA 1
ATOM 904 C C . THR A 1 118 ? -12.708 -2.425 19.736 1.00 97.44 118 THR A C 1
ATOM 906 O O . THR A 1 118 ? -11.524 -2.729 19.629 1.00 97.44 118 THR A O 1
ATOM 909 N N . PHE A 1 119 ? -13.286 -1.523 18.946 1.00 98.06 119 PHE A N 1
ATOM 910 C CA . PHE A 1 119 ? -12.577 -0.807 17.889 1.00 98.06 119 PHE A CA 1
ATOM 911 C C . PHE A 1 119 ? -12.348 0.649 18.295 1.00 98.06 119 PHE A C 1
ATOM 913 O O . PHE A 1 119 ? -13.279 1.331 18.720 1.00 98.06 119 PHE A O 1
ATOM 920 N N . ASP A 1 120 ? -11.117 1.124 18.148 1.00 98.19 120 ASP A N 1
ATOM 921 C CA . ASP A 1 120 ? -10.713 2.498 18.438 1.00 98.19 120 ASP A CA 1
ATOM 922 C C . ASP A 1 120 ? -10.211 3.163 17.150 1.00 98.19 120 ASP A C 1
ATOM 924 O O . ASP A 1 120 ? -9.361 2.618 16.442 1.00 98.19 120 ASP A O 1
ATOM 928 N N . ALA A 1 121 ? -10.736 4.349 16.835 1.00 96.31 121 ALA A N 1
ATOM 929 C CA . ALA A 1 121 ? -10.385 5.082 15.622 1.00 96.31 121 ALA A CA 1
ATOM 930 C C . ALA A 1 121 ? -8.939 5.604 15.621 1.00 96.31 121 ALA A C 1
ATOM 932 O O . ALA A 1 121 ? -8.478 6.072 14.586 1.00 96.31 121 ALA A O 1
ATOM 933 N N . ASN A 1 122 ? -8.223 5.573 16.748 1.00 96.25 122 ASN A N 1
ATOM 934 C CA . ASN A 1 122 ? -6.813 5.936 16.906 1.00 96.25 122 ASN A CA 1
ATOM 935 C C . ASN A 1 122 ? -6.450 7.283 16.246 1.00 96.25 122 ASN A C 1
ATOM 937 O O . ASN A 1 122 ? -5.615 7.406 15.337 1.00 96.25 122 ASN A O 1
ATOM 941 N N . GLY A 1 123 ? -7.171 8.323 16.666 1.00 90.81 123 GLY A N 1
ATOM 942 C CA . GLY A 1 123 ? -7.059 9.674 16.114 1.00 90.81 123 GLY A CA 1
ATOM 943 C C . GLY A 1 123 ? -7.760 9.883 14.764 1.00 90.81 123 GLY A C 1
ATOM 944 O O . GLY A 1 123 ? -7.556 10.927 14.148 1.00 90.81 123 GLY A O 1
ATOM 945 N N . GLY A 1 124 ? -8.537 8.908 14.286 1.00 91.81 124 GLY A N 1
ATOM 946 C CA . GLY A 1 124 ? -9.564 9.084 13.258 1.00 91.81 124 GLY A CA 1
ATOM 947 C C . GLY A 1 124 ? -10.911 9.541 13.838 1.00 91.81 124 GLY A C 1
ATOM 948 O O . GLY A 1 124 ? -11.016 9.925 15.001 1.00 91.81 124 GLY A O 1
ATOM 949 N N . THR A 1 125 ? -11.950 9.488 13.013 1.00 92.19 125 THR A N 1
ATOM 950 C CA . THR A 1 125 ? -13.346 9.831 13.310 1.00 92.19 125 THR A CA 1
ATOM 951 C C . THR A 1 125 ? -14.282 8.705 12.858 1.00 92.19 125 THR A C 1
ATOM 953 O O . THR A 1 125 ? -13.915 7.882 12.019 1.00 92.19 125 THR A O 1
ATOM 956 N N . GLY A 1 126 ? -15.504 8.673 13.394 1.00 92.94 126 GLY A N 1
ATOM 957 C CA . GLY A 1 126 ? -16.509 7.635 13.130 1.00 92.94 126 GLY A CA 1
ATOM 958 C C . GLY A 1 126 ? -16.801 6.788 14.371 1.00 92.94 126 GLY A C 1
ATOM 959 O O . GLY A 1 126 ? -16.224 7.020 15.431 1.00 92.94 126 GLY A O 1
ATOM 960 N N . GLU A 1 127 ? -17.696 5.811 14.236 1.00 91.75 127 GLU A N 1
ATOM 961 C CA . GLU A 1 127 ? -18.110 4.906 15.315 1.00 91.75 127 GLU A CA 1
ATOM 962 C C . GLU A 1 127 ? -18.247 3.473 14.784 1.00 91.75 127 GLU A C 1
ATOM 964 O O . GLU A 1 127 ? -18.688 3.259 13.655 1.00 91.75 127 GLU A O 1
ATOM 969 N N . MET A 1 128 ? -17.894 2.487 15.610 1.00 93.81 128 MET A N 1
ATOM 970 C CA . MET A 1 128 ? -18.103 1.064 15.340 1.00 93.81 128 MET A CA 1
ATOM 971 C C . MET A 1 128 ? -18.615 0.375 16.602 1.00 93.81 128 MET A C 1
ATOM 973 O O . MET A 1 128 ? -18.139 0.648 17.704 1.00 93.81 128 MET A O 1
ATOM 977 N N . ALA A 1 129 ? -19.582 -0.529 16.444 1.00 92.50 129 ALA A N 1
ATOM 978 C CA . ALA A 1 129 ? -20.064 -1.338 17.554 1.00 92.50 129 ALA A CA 1
ATOM 979 C C . ALA A 1 129 ? -19.005 -2.388 17.949 1.00 92.50 129 ALA A C 1
ATOM 981 O O . ALA A 1 129 ? -18.379 -2.977 17.063 1.00 92.50 129 ALA A O 1
ATOM 982 N N . PRO A 1 130 ? -18.809 -2.657 19.253 1.00 94.75 130 PRO A N 1
ATOM 983 C CA . PRO A 1 130 ? -17.971 -3.765 19.686 1.00 94.75 130 PRO A CA 1
ATOM 984 C C . PRO A 1 130 ? -18.592 -5.104 19.270 1.00 94.75 130 PRO A C 1
ATOM 986 O O . PRO A 1 130 ? -19.813 -5.240 19.165 1.00 94.75 130 PRO A O 1
ATOM 989 N N . MET A 1 131 ? -17.743 -6.105 19.062 1.00 93.56 131 MET A N 1
ATOM 990 C CA . MET A 1 131 ? -18.157 -7.472 18.746 1.00 93.56 131 MET A CA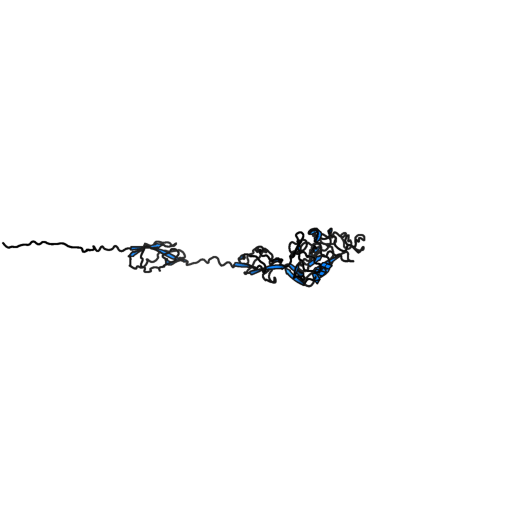 1
ATOM 991 C C . MET A 1 131 ? -17.969 -8.362 19.969 1.00 93.56 131 MET A C 1
ATOM 993 O O . MET A 1 131 ? -16.894 -8.349 20.562 1.00 93.56 131 MET A O 1
ATOM 997 N N . SER A 1 132 ? -18.977 -9.164 20.316 1.00 90.75 132 SER A N 1
ATOM 998 C CA . SER A 1 132 ? -18.900 -10.137 21.411 1.00 90.75 132 SER A CA 1
ATOM 999 C C . SER A 1 132 ? -19.164 -11.546 20.899 1.00 90.75 132 SER A C 1
ATOM 1001 O O . SER A 1 132 ? -20.125 -11.767 20.160 1.00 90.75 132 SER A O 1
ATOM 1003 N N . PHE A 1 133 ? -18.319 -12.489 21.298 1.00 88.44 133 PHE A N 1
ATOM 1004 C CA . PHE A 1 133 ? -18.391 -13.886 20.872 1.00 88.44 133 PHE A CA 1
ATOM 1005 C C . PHE A 1 133 ? -17.819 -14.825 21.939 1.00 88.44 133 PHE A C 1
ATOM 1007 O O . PHE A 1 133 ? -17.270 -14.371 22.947 1.00 88.44 133 PHE A O 1
ATOM 1014 N N . VAL A 1 134 ? -17.997 -16.135 21.752 1.00 86.19 134 VAL A N 1
ATOM 1015 C CA . VAL A 1 134 ? -17.465 -17.155 22.665 1.00 86.19 134 VAL A CA 1
ATOM 1016 C C . VAL A 1 134 ? -15.944 -17.229 22.510 1.00 86.19 134 VAL A C 1
ATOM 1018 O O . VAL A 1 134 ? -15.417 -17.220 21.400 1.00 86.19 134 VAL A O 1
ATOM 1021 N N . SER A 1 135 ? -15.230 -17.284 23.632 1.00 89.25 135 SER A N 1
ATOM 1022 C CA . SER A 1 135 ? -13.769 -17.341 23.686 1.00 89.25 135 SER A CA 1
ATOM 1023 C C . SER A 1 135 ? -13.218 -18.468 22.808 1.00 89.25 135 SER A C 1
ATOM 1025 O O . SER A 1 135 ? -13.622 -19.625 22.928 1.00 89.25 135 SER A O 1
ATOM 1027 N N . GLY A 1 136 ? -12.287 -18.120 21.918 1.00 87.94 136 GLY A N 1
ATOM 1028 C CA . GLY A 1 136 ? -11.634 -19.058 21.004 1.00 87.94 136 GLY A CA 1
ATOM 1029 C C . GLY A 1 136 ? -12.432 -19.436 19.750 1.00 87.94 136 GLY A C 1
ATOM 1030 O O . GLY A 1 136 ? -11.870 -20.118 18.893 1.00 87.94 136 GLY A O 1
ATOM 1031 N N . GLU A 1 137 ? -13.686 -18.994 19.597 1.00 88.31 137 GLU A N 1
ATOM 1032 C CA . GLU A 1 137 ? -14.418 -19.159 18.336 1.00 88.31 137 GLU A CA 1
ATOM 1033 C C . GLU A 1 137 ? -13.911 -18.198 17.257 1.00 88.31 137 GLU A C 1
ATOM 1035 O O . GLU A 1 137 ? -13.422 -17.097 17.526 1.00 88.31 137 GLU A O 1
ATOM 1040 N N . THR A 1 138 ? -14.020 -18.647 16.011 1.00 92.56 138 THR A N 1
ATOM 1041 C CA . THR A 1 138 ? -13.536 -17.931 14.838 1.00 92.56 138 THR A CA 1
ATOM 1042 C C . THR A 1 138 ? -14.633 -17.049 14.245 1.00 92.56 138 THR A C 1
ATOM 1044 O O . THR A 1 138 ? -15.719 -17.531 13.923 1.00 92.56 138 THR A O 1
ATOM 1047 N N . HIS A 1 139 ? -14.340 -15.761 14.060 1.00 89.25 139 HIS A N 1
ATOM 1048 C CA . HIS A 1 139 ? -15.263 -14.773 13.499 1.00 89.25 139 HIS A CA 1
ATOM 1049 C C . HIS A 1 139 ? -14.549 -13.796 12.564 1.00 89.25 139 HIS A C 1
ATOM 1051 O O . HIS A 1 139 ? -13.384 -13.474 12.763 1.00 89.25 139 HIS A O 1
ATOM 1057 N N . HIS A 1 140 ? -15.264 -13.259 11.576 1.00 90.88 140 HIS A N 1
ATOM 1058 C CA . HIS A 1 140 ? -14.771 -12.138 10.776 1.00 90.88 140 HIS A CA 1
ATOM 1059 C C . HIS A 1 140 ? -14.979 -10.814 11.504 1.00 90.88 140 HIS A C 1
ATOM 1061 O O . HIS A 1 140 ? -16.076 -10.559 12.007 1.00 90.88 140 HIS A O 1
ATOM 1067 N N . LEU A 1 141 ? -13.959 -9.954 11.511 1.00 92.44 141 LEU A N 1
ATOM 1068 C CA . LEU A 1 141 ? -14.099 -8.567 11.951 1.00 92.44 141 LEU A CA 1
ATOM 1069 C C . LEU A 1 141 ? -15.152 -7.840 11.102 1.00 92.44 141 LEU A C 1
ATOM 1071 O O . LEU A 1 141 ? -15.321 -8.112 9.913 1.00 92.44 141 LEU A O 1
ATOM 1075 N N . THR A 1 142 ? -15.845 -6.879 11.708 1.00 87.62 142 THR A N 1
ATOM 1076 C CA . THR A 1 142 ? -16.700 -5.961 10.947 1.00 87.62 142 THR A CA 1
ATOM 1077 C C . THR A 1 142 ? -15.809 -5.032 10.123 1.00 87.62 142 THR A C 1
ATOM 1079 O O . THR A 1 142 ? -14.786 -4.569 10.627 1.00 87.62 142 THR A O 1
ATOM 1082 N N . ALA A 1 143 ? -16.197 -4.758 8.874 1.00 89.69 143 ALA A N 1
ATOM 1083 C CA . ALA A 1 143 ? -15.469 -3.836 8.006 1.00 89.69 143 ALA A CA 1
ATOM 1084 C C . ALA A 1 143 ? -15.304 -2.458 8.668 1.00 89.69 143 ALA A C 1
ATOM 1086 O O . ALA A 1 143 ? -16.237 -1.957 9.307 1.00 89.69 143 ALA A O 1
ATOM 1087 N N . ASN A 1 144 ? -14.128 -1.850 8.510 1.00 90.56 144 ASN A N 1
ATOM 1088 C CA . ASN A 1 144 ? -13.823 -0.554 9.101 1.00 90.56 144 ASN A CA 1
ATOM 1089 C C . ASN A 1 144 ? -14.842 0.520 8.677 1.00 90.56 144 ASN A C 1
ATOM 1091 O O . ASN A 1 144 ? -15.072 0.750 7.490 1.00 90.56 144 ASN A O 1
ATOM 1095 N N . ALA A 1 145 ? -15.396 1.227 9.663 1.00 92.12 145 ALA A N 1
ATOM 1096 C CA . ALA A 1 145 ? -16.278 2.377 9.458 1.00 92.12 145 ALA A CA 1
ATOM 1097 C C . ALA A 1 145 ? -15.641 3.709 9.888 1.00 92.12 145 ALA A C 1
ATOM 1099 O O . ALA A 1 145 ? -16.274 4.761 9.774 1.00 92.12 145 ALA A O 1
ATOM 1100 N N . PHE A 1 146 ? -14.401 3.691 10.387 1.00 94.06 146 PHE A N 1
ATOM 1101 C CA . PHE A 1 146 ? -13.682 4.912 10.719 1.00 94.06 146 PHE A CA 1
ATOM 1102 C C . PHE A 1 146 ? -13.094 5.572 9.474 1.00 94.06 146 PHE A C 1
ATOM 1104 O O . PHE A 1 146 ? -12.797 4.929 8.465 1.00 94.06 146 PHE A O 1
ATOM 1111 N N . SER A 1 147 ? -12.840 6.870 9.586 1.00 85.81 147 SER A N 1
ATOM 1112 C CA . SER A 1 147 ? -12.122 7.664 8.593 1.00 85.81 147 SER A CA 1
ATOM 1113 C C . SER A 1 147 ? -11.089 8.552 9.275 1.00 85.81 147 SER A C 1
ATOM 1115 O O . SER A 1 147 ? -11.242 8.903 10.441 1.00 85.81 147 SER A O 1
ATOM 1117 N N . LYS A 1 148 ? -10.035 8.952 8.569 1.00 86.19 148 LYS A N 1
ATOM 1118 C CA . LYS A 1 148 ? -9.088 9.952 9.066 1.00 86.19 148 LYS A CA 1
ATOM 1119 C C . LYS A 1 148 ? -8.643 10.816 7.899 1.00 86.19 148 LYS A C 1
ATOM 1121 O O . LYS A 1 148 ? -8.160 10.309 6.895 1.00 86.19 148 LYS A O 1
ATOM 1126 N N . GLU A 1 149 ? -8.868 12.118 8.012 1.00 77.06 149 GLU A N 1
ATOM 1127 C CA . GLU A 1 149 ? -8.676 13.066 6.913 1.00 77.06 149 GLU A CA 1
ATOM 1128 C C . GLU A 1 149 ? -7.242 13.022 6.359 1.00 77.06 149 GLU A C 1
ATOM 1130 O O . GLU A 1 149 ? -6.298 13.234 7.112 1.00 77.06 149 GLU A O 1
ATOM 1135 N N . ASN A 1 150 ? -7.081 12.790 5.049 1.00 67.50 150 ASN A N 1
ATOM 1136 C CA . ASN A 1 150 ? -5.795 12.632 4.337 1.00 67.50 150 ASN A CA 1
ATOM 1137 C C . ASN A 1 150 ? -4.986 11.369 4.689 1.00 67.50 150 ASN A C 1
ATOM 1139 O O . ASN A 1 150 ? -3.837 11.217 4.256 1.00 67.50 150 ASN A O 1
ATOM 1143 N N . TYR A 1 151 ? -5.584 10.444 5.439 1.00 79.81 151 TYR A N 1
ATOM 1144 C CA . TYR A 1 151 ?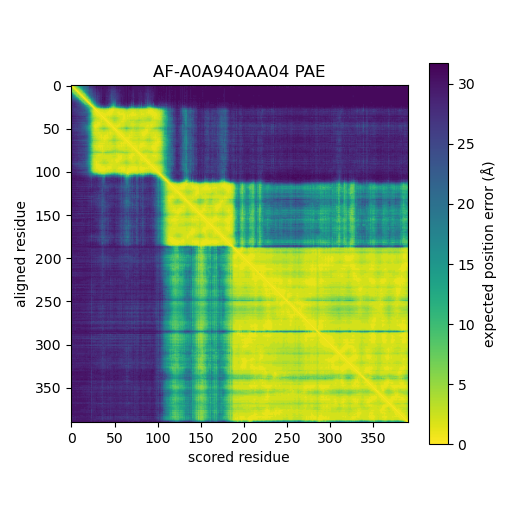 -5.027 9.127 5.708 1.00 79.81 151 TYR A CA 1
ATOM 1145 C C . TYR A 1 151 ? -5.924 8.057 5.095 1.00 79.81 151 TYR A C 1
ATOM 1147 O O . TYR A 1 151 ? -7.138 8.222 4.974 1.00 79.81 151 TYR A O 1
ATOM 1155 N N . TRP A 1 152 ? -5.332 6.918 4.768 1.00 74.19 152 TRP A N 1
ATOM 1156 C CA . TRP A 1 152 ? -6.085 5.704 4.478 1.00 74.19 152 TRP A CA 1
ATOM 1157 C C . TRP A 1 152 ? -5.969 4.740 5.659 1.00 74.19 152 TRP A C 1
ATOM 1159 O O . TRP A 1 152 ? -4.938 4.691 6.339 1.00 74.19 152 TRP A O 1
ATOM 1169 N N . PHE A 1 153 ? -7.062 4.019 5.920 1.00 83.62 153 PHE A N 1
ATOM 1170 C CA . PHE A 1 153 ? -7.096 2.949 6.908 1.00 83.62 153 PHE A CA 1
ATOM 1171 C C . PHE A 1 153 ? -6.217 1.816 6.404 1.00 83.62 153 PHE A C 1
ATOM 1173 O O . PHE A 1 153 ? -6.483 1.250 5.344 1.00 83.62 153 PHE A O 1
ATOM 1180 N N . THR A 1 154 ? -5.162 1.504 7.142 1.00 81.31 154 THR A N 1
ATOM 1181 C CA . THR A 1 154 ? -4.276 0.412 6.776 1.00 81.31 154 THR A CA 1
ATOM 1182 C C . THR A 1 154 ? -4.825 -0.887 7.354 1.00 81.31 154 THR A C 1
ATOM 1184 O O . THR A 1 154 ? -4.957 -1.868 6.634 1.00 81.31 154 THR A O 1
ATOM 1187 N N . GLY A 1 155 ? -5.227 -0.910 8.614 1.00 88.88 155 GLY A N 1
ATOM 1188 C CA . GLY A 1 155 ? -5.673 -2.133 9.266 1.00 88.88 155 GLY A CA 1
ATOM 1189 C C . GLY A 1 155 ? -5.883 -1.904 10.748 1.00 88.88 155 GLY A C 1
ATOM 1190 O O . GLY A 1 155 ? -5.841 -0.776 11.233 1.00 88.88 155 GLY A O 1
ATOM 1191 N N . TRP A 1 156 ? -6.075 -2.985 11.481 1.00 95.44 156 TRP A N 1
ATOM 1192 C CA . TRP A 1 156 ? -6.207 -2.971 12.929 1.00 95.44 156 TRP A CA 1
ATOM 1193 C C . TRP A 1 156 ? -4.898 -3.396 13.592 1.00 95.44 156 TRP A C 1
ATOM 1195 O O . TRP A 1 156 ? -4.172 -4.235 13.059 1.00 95.44 156 TRP A O 1
ATOM 1205 N N . ASN A 1 157 ? -4.602 -2.868 14.777 1.00 95.88 157 ASN A N 1
ATOM 1206 C CA . ASN A 1 157 ? -3.487 -3.340 15.597 1.00 95.88 157 ASN A CA 1
ATOM 1207 C C . ASN A 1 157 ? -3.859 -3.370 17.085 1.00 95.88 157 ASN A C 1
ATOM 1209 O O . ASN A 1 157 ? -4.649 -2.547 17.538 1.00 95.88 157 ASN A O 1
ATOM 1213 N N . THR A 1 158 ? -3.283 -4.287 17.864 1.00 96.00 158 THR A N 1
ATOM 1214 C CA . THR A 1 158 ? -3.496 -4.336 19.327 1.00 96.00 158 THR A CA 1
ATOM 1215 C C . THR A 1 158 ? -2.748 -3.244 20.105 1.00 96.00 158 THR A C 1
ATOM 1217 O O . THR A 1 158 ? -2.905 -3.154 21.319 1.00 96.00 158 THR A O 1
ATOM 1220 N N . SER A 1 159 ? -1.923 -2.431 19.439 1.00 91.88 159 SER A N 1
ATOM 1221 C CA . SER A 1 159 ? -1.234 -1.264 19.999 1.00 91.88 159 SER A CA 1
ATOM 1222 C C . SER A 1 159 ? -1.520 -0.013 19.166 1.00 91.88 159 SER A C 1
ATOM 1224 O O . SER A 1 159 ? -1.611 -0.078 17.938 1.00 91.88 159 SER A O 1
ATOM 1226 N N . THR A 1 160 ? -1.623 1.145 19.819 1.00 87.50 160 THR A N 1
ATOM 1227 C CA . THR A 1 160 ? -1.884 2.439 19.161 1.00 87.50 160 THR A CA 1
ATOM 1228 C C . THR A 1 160 ? -0.776 2.846 18.189 1.00 87.50 160 THR A C 1
ATOM 1230 O O . THR A 1 160 ? -1.065 3.483 17.178 1.00 87.50 160 THR A O 1
ATOM 1233 N N . ASP A 1 161 ? 0.469 2.454 18.462 1.00 76.12 161 ASP A N 1
ATOM 1234 C CA . ASP A 1 161 ? 1.661 2.747 17.652 1.00 76.12 161 ASP A CA 1
ATOM 1235 C C . ASP A 1 161 ? 1.963 1.692 16.571 1.00 76.12 161 ASP A C 1
ATOM 1237 O O . ASP A 1 161 ? 2.981 1.785 15.885 1.00 76.12 161 ASP A O 1
ATOM 1241 N N . GLY A 1 162 ? 1.103 0.680 16.427 1.00 79.81 162 GLY A N 1
ATOM 1242 C CA . GLY A 1 162 ? 1.265 -0.385 15.439 1.00 79.81 162 GLY A CA 1
ATOM 1243 C C . GLY A 1 162 ? 2.259 -1.490 15.822 1.00 79.81 162 GLY A C 1
ATOM 1244 O O . GLY A 1 162 ? 2.438 -2.423 15.042 1.00 79.81 162 GLY A O 1
ATOM 1245 N N . SER A 1 163 ? 2.884 -1.443 17.006 1.00 78.38 163 SER A N 1
ATOM 1246 C CA . SER A 1 163 ? 3.873 -2.451 17.443 1.00 78.38 163 SER A CA 1
ATOM 1247 C C . SER A 1 163 ? 3.277 -3.795 17.892 1.00 78.38 163 SER A C 1
ATOM 1249 O O . SER A 1 163 ? 4.014 -4.749 18.146 1.00 78.38 163 SER A O 1
ATOM 1251 N N . GLY A 1 164 ? 1.950 -3.878 18.009 1.00 90.75 164 GLY A N 1
ATOM 1252 C CA . GLY A 1 164 ? 1.224 -5.071 18.426 1.00 90.75 164 GLY A CA 1
ATOM 1253 C C . GLY A 1 164 ? 0.901 -6.030 17.278 1.00 90.75 164 GLY A C 1
ATOM 1254 O O . GLY A 1 164 ? 1.495 -5.990 16.200 1.00 90.75 164 GLY A O 1
ATOM 1255 N N . THR A 1 165 ? -0.084 -6.902 17.505 1.00 91.38 165 THR A N 1
ATOM 1256 C CA . THR A 1 165 ? -0.556 -7.848 16.482 1.00 91.38 165 THR A CA 1
ATOM 1257 C C . THR A 1 165 ? -1.425 -7.114 15.467 1.00 91.38 165 THR A C 1
ATOM 1259 O O . THR A 1 165 ? -2.394 -6.460 15.854 1.00 91.38 165 THR A O 1
ATOM 1262 N N . ALA A 1 166 ? -1.078 -7.219 14.182 1.00 89.50 166 ALA A N 1
ATOM 1263 C CA . ALA A 1 166 ? -1.811 -6.593 13.087 1.00 89.50 166 ALA A CA 1
ATOM 1264 C C . ALA A 1 166 ? -2.907 -7.518 12.534 1.00 89.50 166 ALA A C 1
ATOM 1266 O O . ALA A 1 166 ? -2.677 -8.712 12.348 1.00 89.50 166 ALA A O 1
ATOM 1267 N N . TYR A 1 167 ? -4.062 -6.943 12.203 1.00 91.31 167 TYR A N 1
ATOM 1268 C CA . TYR A 1 167 ? -5.162 -7.624 11.520 1.00 91.31 167 TYR A CA 1
ATOM 1269 C C . TYR A 1 167 ? -5.600 -6.802 10.305 1.00 91.31 167 TYR A C 1
ATOM 1271 O O . TYR A 1 167 ? -5.708 -5.577 10.380 1.00 91.31 167 TYR A O 1
ATOM 1279 N N . ALA A 1 168 ? -5.849 -7.471 9.179 1.00 86.69 168 ALA A N 1
ATOM 1280 C CA . ALA A 1 168 ? -6.426 -6.829 8.001 1.00 86.69 168 ALA A CA 1
ATOM 1281 C C . ALA A 1 168 ? -7.893 -6.428 8.248 1.00 86.69 168 ALA A C 1
ATOM 1283 O O . ALA A 1 168 ? -8.528 -6.890 9.201 1.00 86.69 168 ALA A O 1
ATOM 1284 N N . ASP A 1 169 ? -8.445 -5.581 7.378 1.00 90.56 169 ASP A N 1
ATOM 1285 C CA . ASP A 1 169 ? -9.878 -5.299 7.418 1.00 90.56 169 ASP A CA 1
ATOM 1286 C C . ASP A 1 169 ? -10.692 -6.574 7.146 1.00 90.56 169 ASP A C 1
ATOM 1288 O O . ASP A 1 169 ? -10.310 -7.394 6.311 1.00 90.56 169 ASP A O 1
ATOM 1292 N N . SER A 1 170 ? -11.804 -6.752 7.861 1.00 89.00 170 SER A N 1
ATOM 1293 C CA . SER A 1 170 ? -12.660 -7.953 7.785 1.00 89.00 170 SER A CA 1
ATOM 1294 C C . SER A 1 170 ? -11.944 -9.302 8.014 1.00 89.00 170 SER A C 1
ATOM 1296 O O . SER A 1 170 ? -12.467 -10.361 7.643 1.00 89.00 170 SER A O 1
ATOM 1298 N N . ALA A 1 171 ? -10.750 -9.284 8.620 1.00 88.50 171 ALA A N 1
ATOM 1299 C CA . ALA A 1 171 ? -9.964 -10.486 8.878 1.00 88.50 171 ALA A CA 1
ATOM 1300 C C . ALA A 1 171 ? -10.730 -11.497 9.740 1.00 88.50 171 ALA A C 1
ATOM 1302 O O . ALA A 1 171 ? -11.493 -11.127 10.631 1.00 88.50 171 ALA A O 1
ATOM 1303 N N . GLU A 1 172 ? -10.491 -12.779 9.484 1.00 94.38 172 GLU A N 1
ATOM 1304 C CA . GLU A 1 172 ? -10.930 -13.859 10.358 1.00 94.38 172 GLU A CA 1
ATOM 1305 C C . GLU A 1 172 ? -10.032 -13.902 11.608 1.00 94.38 172 GLU A C 1
ATOM 1307 O O . GLU A 1 172 ? -8.804 -13.915 11.500 1.00 94.38 172 GLU A O 1
ATOM 1312 N N . VAL A 1 173 ? -10.635 -13.885 12.797 1.00 93.88 173 VAL A N 1
ATOM 1313 C CA . VAL A 1 173 ? -9.943 -13.829 14.089 1.00 93.88 173 VAL A CA 1
ATOM 1314 C C . VAL A 1 173 ? -10.542 -14.819 15.083 1.00 93.88 173 VAL A C 1
ATOM 1316 O O . VAL A 1 173 ? -11.742 -15.077 15.075 1.00 93.88 173 VAL A O 1
ATOM 1319 N N . ALA A 1 174 ? -9.702 -15.335 15.977 1.00 93.69 174 ALA A N 1
ATOM 1320 C CA . ALA A 1 174 ? -10.110 -16.063 17.172 1.00 93.69 174 ALA A CA 1
ATOM 1321 C C . ALA A 1 174 ? -9.330 -15.485 18.355 1.00 93.69 174 ALA A C 1
ATOM 1323 O O . ALA A 1 174 ? -8.099 -15.524 18.363 1.00 93.69 174 ALA A O 1
ATOM 1324 N N . VAL A 1 175 ? -10.032 -14.912 19.333 1.00 91.50 175 VAL A N 1
ATOM 1325 C CA . VAL A 1 175 ? -9.403 -14.323 20.526 1.00 91.50 175 VAL A CA 1
ATOM 1326 C C . VAL A 1 175 ? -9.899 -15.040 21.773 1.00 91.5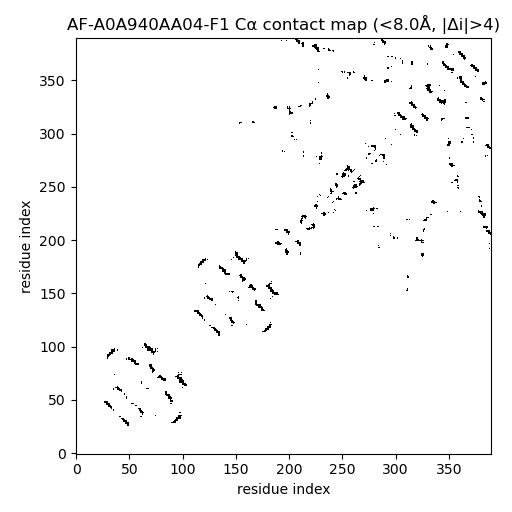0 175 VAL A C 1
ATOM 1328 O O . VAL A 1 175 ? -11.059 -15.442 21.849 1.00 91.50 175 VAL A O 1
ATOM 1331 N N . THR A 1 176 ? -9.008 -15.225 22.743 1.00 92.38 176 THR A N 1
ATOM 1332 C CA . THR A 1 176 ? -9.317 -15.893 24.017 1.00 92.38 176 THR A CA 1
ATOM 1333 C C . THR A 1 176 ? -9.518 -14.913 25.171 1.00 92.38 176 THR A C 1
ATOM 1335 O O . THR A 1 176 ? -9.941 -15.306 26.254 1.00 92.38 176 THR A O 1
ATOM 1338 N N . GLU A 1 177 ? -9.229 -13.632 24.939 1.00 92.56 177 GLU A N 1
ATOM 1339 C CA . GLU A 1 177 ? -9.382 -12.530 25.886 1.00 92.56 177 GLU A CA 1
ATOM 1340 C C . GLU A 1 177 ? -9.956 -11.307 25.161 1.00 92.56 177 GLU A C 1
ATOM 1342 O O . GLU A 1 177 ? -9.833 -11.180 23.942 1.00 92.56 177 GLU A O 1
ATOM 1347 N N . SER A 1 178 ? -10.593 -10.397 25.903 1.00 94.62 178 SER A N 1
ATOM 1348 C CA . SER A 1 178 ? -11.114 -9.160 25.311 1.00 94.62 178 SER A CA 1
ATOM 1349 C C . SER A 1 178 ? -9.968 -8.230 24.908 1.00 94.62 178 SER A C 1
ATOM 1351 O O . SER A 1 178 ? -9.061 -7.993 25.704 1.00 94.62 178 SER A O 1
ATOM 1353 N N . ILE A 1 179 ? -10.027 -7.676 23.697 1.00 96.12 179 ILE A N 1
ATOM 1354 C CA . ILE A 1 179 ? -8.979 -6.810 23.138 1.00 96.12 179 ILE A CA 1
ATOM 1355 C C . ILE A 1 179 ? -9.561 -5.512 22.576 1.00 96.12 179 ILE A C 1
ATOM 1357 O O . ILE A 1 179 ? -10.726 -5.450 22.178 1.00 96.12 179 ILE A O 1
ATOM 1361 N N . THR A 1 180 ? -8.715 -4.487 22.487 1.00 97.50 180 THR A N 1
ATOM 1362 C CA . THR A 1 180 ? -8.991 -3.285 21.695 1.00 97.50 180 THR A CA 1
ATOM 1363 C C . THR A 1 180 ? -8.131 -3.305 20.442 1.00 97.50 180 THR A C 1
ATOM 1365 O O . THR A 1 180 ? -6.918 -3.505 20.511 1.00 97.50 180 THR A O 1
ATOM 1368 N N . LEU A 1 181 ? -8.770 -3.094 19.299 1.00 97.94 181 LEU A N 1
ATOM 1369 C CA . LEU A 1 181 ? -8.137 -2.941 18.004 1.00 97.94 181 LEU A CA 1
ATOM 1370 C C . LEU A 1 181 ? -8.114 -1.462 17.626 1.00 97.94 181 LEU A C 1
ATOM 1372 O O . LEU A 1 181 ? -9.154 -0.832 17.454 1.00 97.94 181 LEU A O 1
ATOM 1376 N N . PHE A 1 182 ? -6.912 -0.918 17.490 1.00 97.38 182 PHE A N 1
ATOM 1377 C CA . PHE A 1 182 ? -6.658 0.460 17.101 1.00 97.38 182 PHE A CA 1
ATOM 1378 C C . PHE A 1 182 ? -6.489 0.543 15.593 1.00 97.38 182 PHE A C 1
ATOM 1380 O O . PHE A 1 182 ? -5.619 -0.129 15.027 1.00 97.38 182 PHE A O 1
ATOM 1387 N N . ALA A 1 183 ? -7.295 1.384 14.951 1.00 95.25 183 ALA A N 1
ATOM 1388 C CA . ALA A 1 183 ? -7.152 1.678 13.538 1.00 95.25 183 ALA A CA 1
ATOM 1389 C C . ALA A 1 183 ? -5.746 2.218 13.260 1.00 95.25 183 ALA A C 1
ATOM 1391 O O . ALA A 1 183 ? -5.239 3.107 13.943 1.00 95.25 183 ALA A O 1
ATOM 1392 N N . GLN A 1 184 ? -5.091 1.664 12.258 1.00 90.62 184 GLN A N 1
ATOM 1393 C CA . GLN A 1 184 ? -3.807 2.139 11.786 1.00 90.62 184 GLN A CA 1
ATOM 1394 C C . GLN A 1 184 ? -4.037 2.955 10.528 1.00 90.62 184 GLN A C 1
ATOM 1396 O O . GLN A 1 184 ? -4.871 2.629 9.684 1.00 90.62 184 GLN A O 1
ATOM 1401 N N . TRP A 1 185 ? -3.319 4.065 10.446 1.00 85.62 185 TRP A N 1
ATOM 1402 C CA . TRP A 1 185 ? -3.524 5.076 9.428 1.00 85.62 185 TRP A CA 1
ATOM 1403 C C . TRP A 1 185 ? -2.190 5.427 8.807 1.00 85.62 185 TRP A C 1
ATOM 1405 O O . TRP A 1 185 ? -1.216 5.659 9.522 1.00 85.62 185 TRP A O 1
ATOM 1415 N N . SER A 1 186 ? -2.160 5.567 7.490 1.00 72.00 186 SER A N 1
ATOM 1416 C CA . SER A 1 186 ? -0.994 6.095 6.791 1.00 72.00 186 SER A CA 1
ATOM 1417 C C . SER A 1 186 ? -1.371 7.404 6.104 1.00 72.00 186 SER A C 1
ATOM 1419 O O . SER A 1 186 ? -2.317 7.457 5.320 1.00 72.00 186 SER A O 1
ATOM 1421 N N . LEU A 1 187 ? -0.659 8.476 6.476 1.00 68.56 187 LEU A N 1
ATOM 1422 C CA . LEU A 1 187 ? -0.789 9.812 5.892 1.00 68.56 187 LEU A CA 1
ATOM 1423 C C . LEU A 1 187 ? -0.287 9.737 4.456 1.00 68.56 187 LEU A C 1
ATOM 1425 O O . LEU A 1 187 ? 0.875 9.375 4.266 1.00 68.56 187 LEU A O 1
ATOM 1429 N N . GLY A 1 188 ? -1.104 10.079 3.463 1.00 67.81 188 GLY A N 1
ATOM 1430 C CA . GLY A 1 188 ? -0.618 9.960 2.091 1.00 67.81 188 GLY A CA 1
ATOM 1431 C C . GLY A 1 188 ? -1.679 9.918 1.014 1.00 67.81 188 GLY A C 1
ATOM 1432 O O . GLY A 1 188 ? -1.591 9.079 0.135 1.00 67.81 188 GLY A O 1
ATOM 1433 N N . VAL A 1 189 ? -2.673 10.798 1.038 1.00 84.12 189 VAL A N 1
ATOM 1434 C CA . VAL A 1 189 ? -3.374 11.163 -0.201 1.00 84.12 189 VAL A CA 1
ATOM 1435 C C . VAL A 1 189 ? -3.450 12.675 -0.234 1.00 84.12 189 VAL A C 1
ATOM 1437 O O . VAL A 1 189 ? -4.081 13.282 0.624 1.00 84.12 189 VAL A O 1
ATOM 1440 N N . THR A 1 190 ? -2.779 13.286 -1.203 1.00 87.50 190 THR A N 1
ATOM 1441 C CA . THR A 1 190 ? -2.819 14.742 -1.413 1.00 87.50 190 THR A CA 1
ATOM 1442 C C . THR A 1 190 ? -3.589 15.118 -2.674 1.00 87.50 190 THR A C 1
ATOM 1444 O O . THR A 1 190 ? -3.815 16.298 -2.914 1.00 87.50 190 THR A O 1
ATOM 1447 N N . GLY A 1 191 ? -3.964 14.135 -3.494 1.00 89.94 191 GLY A N 1
ATOM 1448 C CA . GLY A 1 191 ? -4.757 14.338 -4.698 1.00 89.94 191 GLY A CA 1
ATOM 1449 C C . GLY A 1 191 ? -5.038 13.036 -5.445 1.00 89.94 191 GLY A C 1
ATOM 1450 O O . GLY A 1 191 ? -4.629 11.950 -5.024 1.00 89.94 191 GLY A O 1
ATOM 1451 N N . ASN A 1 192 ? -5.764 13.159 -6.554 1.00 91.56 192 ASN A N 1
ATOM 1452 C CA . ASN A 1 192 ? -6.106 12.069 -7.461 1.00 91.56 192 ASN A CA 1
ATOM 1453 C C . ASN A 1 192 ? -5.933 12.545 -8.908 1.00 91.56 192 ASN A C 1
ATOM 1455 O O . ASN A 1 192 ? -6.376 13.643 -9.246 1.00 91.56 192 ASN A O 1
ATOM 1459 N N . ALA A 1 193 ? -5.317 11.719 -9.750 1.00 91.44 193 ALA A N 1
ATOM 1460 C CA . ALA A 1 193 ? -5.167 11.968 -11.178 1.00 91.44 193 ALA A CA 1
ATOM 1461 C C . ALA A 1 193 ? -5.564 10.716 -11.965 1.00 91.44 193 ALA A C 1
ATOM 1463 O O . ALA A 1 193 ? -5.037 9.627 -11.731 1.00 91.44 193 ALA A O 1
ATOM 1464 N N . ASN A 1 194 ? -6.498 10.871 -12.907 1.00 88.88 194 ASN A N 1
ATOM 1465 C CA . ASN A 1 194 ? -6.994 9.792 -13.770 1.00 88.88 194 ASN A CA 1
ATOM 1466 C C . ASN A 1 194 ? -7.462 8.533 -13.009 1.00 88.88 194 ASN A C 1
ATOM 1468 O O . ASN A 1 194 ? -7.302 7.421 -13.500 1.00 88.88 194 ASN A O 1
ATOM 1472 N N . GLY A 1 195 ? -8.043 8.694 -11.814 1.00 88.38 195 GLY A N 1
ATOM 1473 C CA . GLY A 1 195 ? -8.534 7.576 -11.001 1.00 88.38 195 GLY A CA 1
ATOM 1474 C C . GLY A 1 195 ? -7.500 6.975 -10.046 1.00 88.38 195 GLY A C 1
ATOM 1475 O O . GLY A 1 195 ? -7.852 6.091 -9.270 1.00 88.38 195 GLY A O 1
ATOM 1476 N N . HIS A 1 196 ? -6.270 7.493 -10.020 1.00 90.69 196 HIS A N 1
ATOM 1477 C CA . HIS A 1 196 ? -5.198 7.021 -9.144 1.00 90.69 196 HIS A CA 1
ATOM 1478 C C . HIS A 1 196 ? -4.817 8.086 -8.113 1.00 90.69 196 HIS A C 1
ATOM 1480 O O . HIS A 1 196 ? -4.627 9.258 -8.443 1.00 90.69 196 HIS A O 1
ATOM 1486 N N . ASN A 1 197 ? -4.712 7.684 -6.847 1.00 91.50 197 ASN A N 1
ATOM 1487 C CA . ASN A 1 197 ? -4.324 8.582 -5.763 1.00 91.50 197 ASN A CA 1
ATOM 1488 C C . ASN A 1 197 ? -2.810 8.833 -5.775 1.00 91.50 197 ASN A C 1
ATOM 1490 O O . ASN A 1 197 ? -2.013 7.930 -6.050 1.00 91.50 197 ASN A O 1
ATOM 1494 N N . TYR A 1 198 ? -2.413 10.056 -5.425 1.00 94.31 198 TYR A N 1
ATOM 1495 C CA . TYR A 1 198 ? -1.012 10.446 -5.284 1.00 94.31 198 TYR A CA 1
ATOM 1496 C C . TYR A 1 198 ? -0.724 11.168 -3.970 1.00 94.31 198 TYR A C 1
ATOM 1498 O O . TYR A 1 198 ? -1.619 11.679 -3.289 1.00 94.31 198 TYR A O 1
ATOM 1506 N N . VAL A 1 199 ? 0.568 11.242 -3.660 1.00 94.56 199 VAL A N 1
ATOM 1507 C CA . VAL A 1 199 ? 1.151 11.968 -2.536 1.00 94.56 199 VAL A CA 1
ATOM 1508 C C 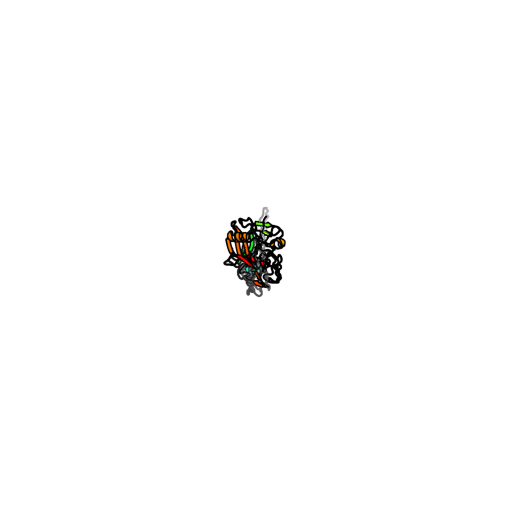. VAL A 1 199 ? 2.160 12.978 -3.048 1.00 94.56 199 VAL A C 1
ATOM 1510 O O . VAL A 1 199 ? 3.150 12.631 -3.691 1.00 94.56 199 VAL A O 1
ATOM 1513 N N . ASP A 1 200 ? 1.932 14.237 -2.713 1.00 95.06 200 ASP A N 1
ATOM 1514 C CA . ASP A 1 200 ? 2.948 15.268 -2.726 1.00 95.06 200 ASP A CA 1
ATOM 1515 C C . ASP A 1 200 ? 3.787 15.125 -1.456 1.00 95.06 200 ASP A C 1
ATOM 1517 O O . ASP A 1 200 ? 3.354 15.463 -0.349 1.00 95.06 200 ASP A O 1
ATOM 1521 N N . LEU A 1 201 ? 4.996 14.600 -1.621 1.00 94.94 201 LEU A N 1
ATOM 1522 C CA . LEU A 1 201 ? 5.972 14.435 -0.546 1.00 94.94 201 LEU A CA 1
ATOM 1523 C C . LEU A 1 201 ? 6.718 15.745 -0.227 1.00 94.94 201 LEU A C 1
ATOM 1525 O O . LEU A 1 201 ? 7.550 15.775 0.676 1.00 94.94 201 LEU A O 1
ATOM 1529 N N . GLY A 1 202 ? 6.452 16.837 -0.948 1.00 95.25 202 GLY A N 1
ATOM 1530 C CA . GLY A 1 202 ? 7.169 18.103 -0.795 1.00 95.25 202 GLY A CA 1
ATOM 1531 C C . GLY A 1 202 ? 8.603 18.029 -1.317 1.00 95.25 202 GLY A C 1
ATOM 1532 O O . GLY A 1 202 ? 9.477 18.746 -0.829 1.00 95.25 202 GLY A O 1
ATOM 1533 N N . LEU A 1 203 ? 8.865 17.127 -2.268 1.00 97.06 203 LEU A N 1
ATOM 1534 C CA . LEU A 1 203 ? 10.180 16.981 -2.887 1.00 97.06 203 LEU A CA 1
ATOM 1535 C C . LEU A 1 203 ? 10.496 18.188 -3.786 1.00 97.06 203 LEU A C 1
ATOM 1537 O O . LEU A 1 203 ? 9.573 18.760 -4.370 1.00 97.06 203 LEU A O 1
ATOM 1541 N N . PRO A 1 204 ? 11.780 18.566 -3.938 1.00 97.12 204 PRO A N 1
ATOM 1542 C CA . PRO A 1 204 ? 12.181 19.692 -4.785 1.00 97.12 204 PRO A CA 1
ATOM 1543 C C . PRO A 1 204 ? 11.663 19.647 -6.232 1.00 97.12 204 PRO A C 1
ATOM 1545 O O . PRO A 1 204 ? 11.361 20.699 -6.792 1.00 97.12 204 PRO A O 1
ATOM 1548 N N . SER A 1 205 ? 11.531 18.461 -6.830 1.00 96.12 205 SER A N 1
ATOM 1549 C CA . SER A 1 205 ? 10.977 18.267 -8.176 1.00 96.12 205 SER A CA 1
ATOM 1550 C C . SER A 1 205 ? 9.498 18.621 -8.289 1.00 96.12 205 SER A C 1
ATOM 1552 O O . SER A 1 205 ? 9.013 18.809 -9.399 1.00 96.12 205 SER A O 1
ATOM 1554 N N . GLY A 1 206 ? 8.768 18.676 -7.170 1.00 95.94 206 GLY A N 1
ATOM 1555 C CA . GLY A 1 206 ? 7.313 18.822 -7.149 1.00 95.94 206 GLY A CA 1
ATOM 1556 C C . GLY A 1 206 ? 6.555 17.579 -7.626 1.00 95.94 206 GLY A C 1
ATOM 1557 O O . GLY A 1 206 ? 5.322 17.599 -7.647 1.00 95.94 206 GLY A O 1
ATOM 1558 N N . MET A 1 207 ? 7.268 16.503 -7.971 1.00 96.00 207 MET A N 1
ATOM 1559 C CA . MET A 1 207 ? 6.698 15.293 -8.542 1.00 96.00 207 MET A CA 1
ATOM 1560 C C . MET A 1 207 ? 5.759 14.601 -7.550 1.00 96.00 207 MET A C 1
ATOM 1562 O O . MET A 1 207 ? 6.092 14.420 -6.372 1.00 96.00 207 MET A O 1
ATOM 1566 N N . LYS A 1 208 ? 4.582 14.192 -8.025 1.00 96.38 208 LYS A N 1
ATOM 1567 C CA . LYS A 1 208 ? 3.585 13.497 -7.208 1.00 96.38 208 LYS A CA 1
ATOM 1568 C C . LYS A 1 208 ? 3.812 11.993 -7.297 1.00 96.38 208 LYS A C 1
ATOM 1570 O O . LYS A 1 208 ? 3.921 11.448 -8.390 1.00 96.38 208 LYS A O 1
ATOM 1575 N N . TRP A 1 209 ? 3.886 11.310 -6.159 1.00 97.50 209 TRP A N 1
ATOM 1576 C CA . TRP A 1 209 ? 4.172 9.873 -6.100 1.00 97.50 209 TRP A CA 1
ATOM 1577 C C . TRP A 1 209 ? 2.897 9.060 -5.902 1.00 97.50 209 TRP A C 1
ATOM 1579 O O . TRP A 1 209 ? 2.085 9.387 -5.040 1.00 97.50 209 TRP A O 1
ATOM 1589 N N . ALA A 1 210 ? 2.723 7.984 -6.668 1.00 96.50 210 ALA A N 1
ATOM 1590 C CA . ALA A 1 210 ? 1.570 7.099 -6.536 1.00 96.50 210 ALA A CA 1
ATOM 1591 C C . ALA A 1 210 ? 1.468 6.488 -5.132 1.00 96.50 210 ALA A C 1
ATOM 1593 O O . ALA A 1 210 ? 2.462 6.052 -4.538 1.00 96.50 210 ALA A O 1
ATOM 1594 N N . THR A 1 211 ? 0.245 6.366 -4.622 1.00 93.56 211 THR A N 1
ATOM 1595 C CA . THR A 1 211 ? 0.011 5.735 -3.315 1.00 93.56 211 THR A CA 1
ATOM 1596 C C . THR A 1 211 ? 0.232 4.230 -3.331 1.00 93.56 211 THR A C 1
ATOM 1598 O O . THR A 1 211 ? 0.571 3.663 -2.297 1.00 93.56 211 THR A O 1
ATOM 1601 N N . CYS A 1 212 ? 0.101 3.574 -4.484 1.00 94.50 212 CYS A N 1
ATOM 1602 C CA . CYS A 1 212 ? 0.300 2.134 -4.672 1.00 94.50 212 CYS A CA 1
ATOM 1603 C C . CYS A 1 212 ? 1.166 1.834 -5.912 1.00 94.50 212 CYS A C 1
ATOM 1605 O O . CYS A 1 212 ? 1.473 2.730 -6.701 1.00 94.50 212 CYS A O 1
ATOM 1607 N N . ASN A 1 213 ? 1.622 0.586 -6.046 1.00 98.19 213 ASN A N 1
ATOM 1608 C CA . ASN A 1 213 ? 2.322 0.123 -7.248 1.00 98.19 213 ASN A CA 1
ATOM 1609 C C . ASN A 1 213 ? 1.347 -0.007 -8.425 1.00 98.19 213 ASN A C 1
ATOM 1611 O O . ASN A 1 213 ? 0.150 -0.215 -8.227 1.00 98.19 213 ASN A O 1
ATOM 1615 N N . VAL A 1 214 ? 1.859 0.046 -9.655 1.00 98.25 214 VAL A N 1
ATOM 1616 C CA . VAL A 1 214 ? 1.070 -0.322 -10.840 1.00 98.25 214 VAL A CA 1
ATOM 1617 C C . VAL A 1 214 ? 0.548 -1.756 -10.668 1.00 98.25 214 VAL A C 1
ATOM 1619 O O . VAL A 1 214 ? 1.303 -2.653 -10.297 1.00 98.25 214 VAL A O 1
ATOM 1622 N N . GLY A 1 215 ? -0.759 -1.949 -10.868 1.00 96.38 215 GLY A N 1
ATOM 1623 C CA . GLY A 1 215 ? -1.450 -3.225 -10.635 1.00 96.38 215 GLY A CA 1
ATOM 1624 C C . GLY A 1 215 ? -1.914 -3.474 -9.191 1.00 96.38 215 GLY A C 1
ATOM 1625 O O . GLY A 1 215 ? -2.553 -4.486 -8.927 1.00 96.38 215 GLY A O 1
ATOM 1626 N N . ALA A 1 216 ? -1.622 -2.576 -8.242 1.00 94.19 216 ALA A N 1
ATOM 1627 C CA . ALA A 1 216 ? -2.078 -2.684 -6.854 1.00 94.19 216 ALA A CA 1
ATOM 1628 C C . ALA A 1 216 ? -3.310 -1.807 -6.573 1.00 94.19 216 ALA A C 1
ATOM 1630 O O . ALA A 1 216 ? -3.422 -0.684 -7.065 1.00 94.19 216 ALA A O 1
ATOM 1631 N N . ASP A 1 217 ? -4.193 -2.294 -5.703 1.00 86.00 217 ASP A N 1
ATOM 1632 C CA . ASP A 1 217 ? -5.390 -1.594 -5.214 1.00 86.00 217 ASP A CA 1
ATOM 1633 C C . ASP A 1 217 ? -5.168 -0.854 -3.881 1.00 86.00 217 ASP A C 1
ATOM 1635 O O . ASP A 1 217 ? -5.995 -0.046 -3.461 1.00 86.00 217 ASP A O 1
ATOM 1639 N N . SER A 1 218 ? -4.033 -1.098 -3.221 1.00 85.94 218 SER A N 1
ATOM 1640 C CA . SER A 1 218 ? -3.676 -0.505 -1.935 1.00 85.94 218 SER A CA 1
ATOM 1641 C C . SER A 1 218 ? -2.165 -0.270 -1.806 1.00 85.94 218 SER A C 1
ATOM 1643 O O . SER A 1 218 ? -1.374 -0.906 -2.505 1.00 85.94 218 SER A O 1
ATOM 1645 N N . PRO A 1 219 ? -1.714 0.627 -0.908 1.00 88.69 219 PRO A N 1
ATOM 1646 C CA . PRO A 1 219 ? -0.288 0.940 -0.747 1.00 88.69 219 PRO A CA 1
ATOM 1647 C C . PRO A 1 219 ? 0.592 -0.221 -0.268 1.00 88.69 219 PRO A C 1
ATOM 1649 O O . PRO A 1 219 ? 1.796 -0.211 -0.527 1.00 88.69 219 PRO A O 1
ATOM 1652 N N . VAL A 1 220 ? 0.001 -1.207 0.417 1.00 85.88 220 VAL A N 1
ATOM 1653 C CA . VAL A 1 220 ? 0.697 -2.407 0.919 1.00 85.88 220 VAL A CA 1
ATOM 1654 C C . VAL A 1 220 ? 0.651 -3.583 -0.056 1.00 85.88 220 VAL A C 1
ATOM 1656 O O . VAL A 1 220 ? 1.489 -4.478 0.046 1.00 85.88 220 VAL A O 1
ATOM 1659 N N . ALA A 1 221 ? -0.290 -3.595 -1.006 1.00 88.62 221 ALA A N 1
ATOM 1660 C CA . ALA A 1 221 ? -0.343 -4.623 -2.038 1.00 88.62 221 ALA A CA 1
ATOM 1661 C C . ALA A 1 221 ? 0.859 -4.508 -2.987 1.00 88.62 221 ALA A C 1
ATOM 1663 O O . ALA A 1 221 ? 1.327 -3.418 -3.322 1.00 88.62 221 ALA A O 1
ATOM 1664 N N . TYR A 1 222 ? 1.374 -5.659 -3.423 1.00 95.19 222 TYR A N 1
ATOM 1665 C CA . TYR A 1 222 ? 2.606 -5.712 -4.214 1.00 95.19 222 TYR A CA 1
ATOM 1666 C C . TYR A 1 222 ? 2.420 -5.180 -5.634 1.00 95.19 222 TYR A C 1
ATOM 1668 O O . TYR A 1 222 ? 3.338 -4.557 -6.167 1.00 95.19 222 TYR A O 1
ATOM 1676 N N . GLY A 1 223 ? 1.229 -5.366 -6.202 1.00 96.31 223 GLY A N 1
ATOM 1677 C CA . GLY A 1 223 ? 0.930 -5.032 -7.588 1.00 96.31 223 GLY A CA 1
ATOM 1678 C C . GLY A 1 223 ? 1.566 -6.007 -8.570 1.00 96.31 223 GLY A C 1
ATOM 1679 O O . GLY A 1 223 ? 1.961 -7.119 -8.206 1.00 96.31 223 GLY A O 1
ATOM 1680 N N . ASP A 1 224 ? 1.660 -5.568 -9.816 1.00 98.12 224 ASP A N 1
ATOM 1681 C CA . ASP A 1 224 ? 2.180 -6.377 -10.908 1.00 98.12 224 ASP A CA 1
ATOM 1682 C C . ASP A 1 224 ? 3.710 -6.295 -11.000 1.00 98.12 224 ASP A C 1
ATOM 1684 O O . ASP A 1 224 ? 4.361 -5.358 -10.522 1.00 98.12 224 ASP A O 1
ATOM 1688 N N . TYR A 1 225 ? 4.298 -7.315 -11.626 1.00 98.44 225 TYR A N 1
ATOM 1689 C CA . TYR A 1 225 ? 5.728 -7.389 -11.911 1.00 98.44 225 TYR A CA 1
ATOM 1690 C C . TYR A 1 225 ? 5.927 -7.183 -13.411 1.00 98.44 225 TYR A C 1
ATOM 1692 O O . TYR A 1 225 ? 5.339 -7.895 -14.225 1.00 98.44 225 TYR A O 1
ATOM 1700 N N . PHE A 1 226 ? 6.799 -6.260 -13.791 1.00 98.69 226 PHE A N 1
ATOM 1701 C CA . PHE A 1 226 ? 7.090 -5.953 -15.188 1.00 98.69 226 PHE A CA 1
ATOM 1702 C C . PHE A 1 226 ? 8.565 -6.213 -15.465 1.00 98.69 226 PHE A C 1
ATOM 1704 O O . PHE A 1 226 ? 9.421 -5.855 -14.653 1.00 98.69 226 PHE A O 1
ATOM 1711 N N . ALA A 1 227 ? 8.875 -6.838 -16.599 1.00 98.62 227 ALA A N 1
ATOM 1712 C CA . ALA A 1 227 ? 10.217 -6.726 -17.155 1.00 98.62 227 ALA A CA 1
ATOM 1713 C C . ALA A 1 227 ? 10.397 -5.292 -17.682 1.00 98.62 227 ALA A C 1
ATOM 1715 O O . ALA A 1 227 ? 9.430 -4.631 -18.064 1.00 98.62 227 ALA A O 1
ATOM 1716 N N . TRP A 1 228 ? 11.619 -4.771 -17.665 1.00 98.62 228 TRP A N 1
ATOM 1717 C CA . TRP A 1 228 ? 11.865 -3.375 -18.015 1.00 98.62 228 TRP A CA 1
ATOM 1718 C C . TRP A 1 228 ? 11.517 -3.104 -19.486 1.00 98.62 228 TRP A C 1
ATOM 1720 O O . TRP A 1 228 ? 12.045 -3.754 -20.384 1.00 98.62 228 TRP A O 1
ATOM 1730 N N . GLY A 1 229 ? 10.638 -2.135 -19.746 1.00 98.19 229 GLY A N 1
ATOM 1731 C CA . GLY A 1 229 ? 10.138 -1.849 -21.095 1.00 98.19 229 GLY A CA 1
ATOM 1732 C C . GLY A 1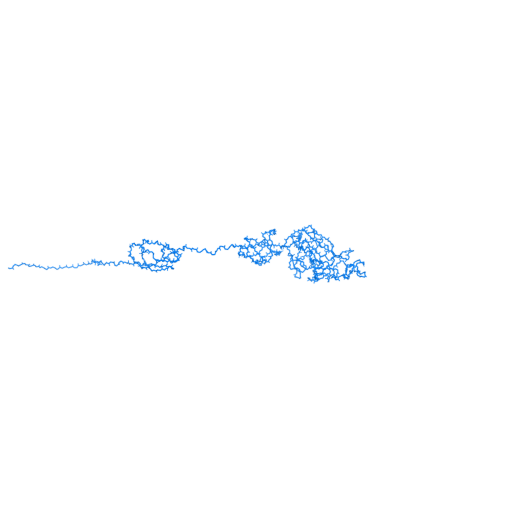 229 ? 8.988 -2.749 -21.557 1.00 98.19 229 GLY A C 1
ATOM 1733 O O . GLY A 1 229 ? 8.576 -2.655 -22.712 1.00 98.19 229 GLY A O 1
ATOM 1734 N N . GLU A 1 230 ? 8.479 -3.629 -20.694 1.00 98.69 230 GLU A N 1
ATOM 1735 C CA . GLU A 1 230 ? 7.238 -4.368 -20.917 1.00 98.69 230 GLU A CA 1
ATOM 1736 C C . GLU A 1 230 ? 6.091 -3.734 -20.133 1.00 98.69 230 GLU A C 1
ATOM 1738 O O . GLU A 1 230 ? 6.267 -3.227 -19.027 1.00 98.69 230 GLU A O 1
ATOM 1743 N N . THR A 1 231 ? 4.890 -3.791 -20.699 1.00 98.31 231 THR A N 1
ATOM 1744 C CA . THR A 1 231 ? 3.706 -3.101 -20.165 1.00 98.31 231 THR A CA 1
ATOM 1745 C C . THR A 1 231 ? 2.651 -4.060 -19.628 1.00 98.31 231 THR A C 1
ATOM 1747 O O . THR A 1 231 ? 1.607 -3.628 -19.147 1.00 98.31 231 THR A O 1
ATOM 1750 N N . SER A 1 232 ? 2.910 -5.367 -19.693 1.00 98.12 232 SER A N 1
ATOM 1751 C CA . SER A 1 232 ? 2.036 -6.423 -19.182 1.00 98.12 232 SER A CA 1
ATOM 1752 C C . SER A 1 232 ? 2.838 -7.410 -18.329 1.00 98.12 232 SER A C 1
ATOM 1754 O O . SER A 1 232 ? 3.981 -7.712 -18.681 1.00 98.12 232 SER A O 1
ATOM 1756 N N . PRO A 1 233 ? 2.268 -7.924 -17.225 1.00 97.19 233 PRO A N 1
ATOM 1757 C CA . PRO A 1 233 ? 2.900 -8.974 -16.440 1.00 97.19 233 PRO A CA 1
ATOM 1758 C C . PRO A 1 233 ? 2.895 -10.311 -17.189 1.00 97.19 233 PRO A C 1
ATOM 1760 O O . PRO A 1 233 ? 2.136 -10.520 -18.139 1.00 97.19 233 PRO A O 1
ATOM 1763 N N . LYS A 1 234 ? 3.736 -11.239 -16.731 1.00 96.38 234 LYS A N 1
ATOM 1764 C CA . LYS A 1 234 ? 3.871 -12.588 -17.293 1.00 96.38 234 LYS A CA 1
ATOM 1765 C C . LYS A 1 234 ? 4.206 -13.614 -16.212 1.00 96.38 234 LYS A C 1
ATOM 1767 O O . LYS A 1 234 ? 4.468 -13.264 -15.063 1.00 96.38 234 LYS A O 1
ATOM 1772 N N . ASP A 1 235 ? 4.179 -14.892 -16.577 1.00 94.62 235 ASP A N 1
ATOM 1773 C CA . ASP A 1 235 ? 4.441 -15.994 -15.639 1.00 94.62 235 ASP A CA 1
ATOM 1774 C C . ASP A 1 235 ? 5.917 -16.390 -15.551 1.00 94.62 235 ASP A C 1
ATOM 1776 O O . ASP A 1 235 ? 6.340 -16.930 -14.529 1.00 94.62 235 ASP A O 1
ATOM 1780 N N . VAL A 1 236 ? 6.687 -16.125 -16.610 1.00 96.94 236 VAL A N 1
ATOM 1781 C CA . VAL A 1 236 ? 8.108 -16.475 -16.719 1.00 96.94 236 VAL A CA 1
ATOM 1782 C C . VAL A 1 236 ? 8.916 -15.220 -17.031 1.00 96.94 236 VAL A C 1
ATOM 1784 O O . VAL A 1 236 ? 8.559 -14.477 -17.943 1.00 96.94 236 VAL A O 1
ATOM 1787 N N . TYR A 1 237 ? 9.984 -14.990 -16.267 1.00 97.88 237 TYR A N 1
ATOM 1788 C CA . TYR A 1 237 ? 10.898 -13.854 -16.406 1.00 97.88 237 TYR A CA 1
ATOM 1789 C C . TYR A 1 237 ? 12.323 -14.348 -16.641 1.00 97.88 237 TYR A C 1
ATOM 1791 O O . TYR A 1 237 ? 13.086 -14.566 -15.702 1.00 97.88 237 TYR A O 1
ATOM 1799 N N . ASP A 1 238 ? 12.674 -14.505 -17.909 1.00 97.56 238 ASP A N 1
ATOM 1800 C CA . ASP A 1 238 ? 13.983 -14.945 -18.388 1.00 97.56 238 ASP A CA 1
ATOM 1801 C C . ASP A 1 238 ? 14.310 -14.262 -19.730 1.00 97.56 238 ASP A C 1
ATOM 1803 O O . ASP A 1 238 ? 13.499 -13.522 -20.293 1.00 97.56 238 ASP A O 1
ATOM 1807 N N . TRP A 1 239 ? 15.503 -14.505 -20.273 1.00 97.12 239 TRP A N 1
ATOM 1808 C CA . TRP A 1 239 ? 15.870 -13.972 -21.588 1.00 97.12 239 TRP A CA 1
ATOM 1809 C C . TRP A 1 239 ? 15.022 -14.528 -22.737 1.00 97.12 239 TRP A C 1
ATOM 1811 O O . TRP A 1 239 ? 14.918 -13.881 -23.768 1.00 97.12 239 TRP A O 1
ATOM 1821 N N . VAL A 1 240 ? 14.400 -15.698 -22.591 1.00 96.94 240 VAL A N 1
ATOM 1822 C CA . VAL A 1 240 ? 13.573 -16.287 -23.656 1.00 96.94 240 VAL A CA 1
ATOM 1823 C C . VAL A 1 240 ? 12.230 -15.561 -23.772 1.00 96.94 240 VAL A C 1
ATOM 1825 O O . VAL A 1 240 ? 11.712 -15.361 -24.869 1.00 96.94 240 VAL A O 1
ATOM 1828 N N . SER A 1 241 ? 11.672 -15.156 -22.637 1.00 96.88 241 SER A N 1
ATOM 1829 C CA . SER A 1 241 ? 10.382 -14.478 -22.501 1.00 96.88 241 SER A CA 1
ATOM 1830 C C . SER A 1 241 ? 10.471 -12.954 -22.585 1.00 96.88 241 SER A C 1
ATOM 1832 O O . SER A 1 241 ? 9.430 -12.294 -22.616 1.00 96.88 241 SER A O 1
ATOM 1834 N N . TYR A 1 242 ? 11.669 -12.367 -22.567 1.00 98.00 242 TYR A N 1
ATOM 1835 C CA . TYR A 1 242 ? 11.867 -10.920 -22.643 1.00 98.00 242 TYR A CA 1
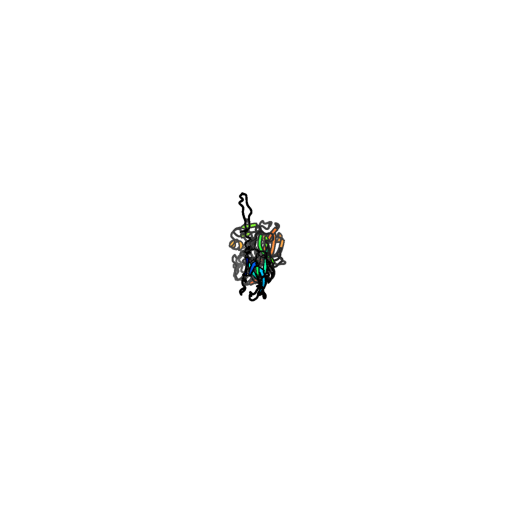ATOM 1836 C C . TYR A 1 242 ? 11.689 -10.394 -24.072 1.00 98.00 242 TYR A C 1
ATOM 1838 O O . TYR A 1 242 ? 12.380 -10.824 -24.993 1.00 98.00 242 TYR A O 1
ATOM 1846 N N . ILE A 1 243 ? 10.777 -9.437 -24.272 1.00 97.25 243 ILE A N 1
ATOM 1847 C CA . ILE A 1 243 ? 10.371 -9.026 -25.631 1.00 97.25 243 ILE A CA 1
ATOM 1848 C C . ILE A 1 243 ? 11.436 -8.205 -26.372 1.00 97.25 243 ILE A C 1
ATOM 1850 O O . ILE A 1 243 ? 11.410 -8.125 -27.601 1.00 97.25 243 ILE A O 1
ATOM 1854 N N . TRP A 1 244 ? 12.366 -7.585 -25.638 1.00 97.06 244 TRP A N 1
ATOM 1855 C CA . TRP A 1 244 ? 13.418 -6.736 -26.206 1.00 97.06 244 TRP A CA 1
ATOM 1856 C C . TRP A 1 244 ? 14.765 -7.452 -26.346 1.00 97.06 244 TRP A C 1
ATOM 1858 O O . TRP A 1 244 ? 15.818 -6.807 -26.319 1.00 97.06 244 TRP A O 1
ATOM 1868 N N . CYS A 1 245 ? 14.746 -8.773 -26.534 1.00 96.50 245 CYS A N 1
ATOM 1869 C CA . CYS A 1 245 ? 15.887 -9.531 -27.039 1.00 96.50 245 CYS A CA 1
ATOM 1870 C C . CYS A 1 245 ? 15.465 -10.654 -28.004 1.00 96.50 245 CYS A C 1
ATOM 1872 O O . CYS A 1 245 ? 14.281 -10.916 -28.203 1.00 96.50 245 CYS A O 1
ATOM 1874 N N . ASN A 1 246 ? 16.439 -11.322 -28.624 1.00 96.69 246 ASN A N 1
ATOM 1875 C CA . ASN A 1 246 ? 16.228 -12.500 -29.468 1.00 96.69 246 ASN A CA 1
ATOM 1876 C C . ASN A 1 246 ? 16.466 -13.802 -28.678 1.00 96.69 246 ASN A C 1
ATOM 1878 O O . ASN A 1 246 ? 17.220 -14.677 -29.101 1.00 96.69 246 ASN A O 1
ATOM 1882 N N . GLY A 1 247 ? 15.821 -13.923 -27.518 1.00 93.81 247 GLY A N 1
ATOM 1883 C CA . GLY A 1 247 ? 15.737 -15.163 -26.743 1.00 93.81 247 GLY A CA 1
ATOM 1884 C C . GLY A 1 247 ? 16.982 -15.557 -25.940 1.00 93.81 247 GLY A C 1
ATOM 1885 O O . GLY A 1 247 ? 16.965 -16.578 -25.258 1.00 93.81 247 GLY A O 1
ATOM 1886 N N . GLU A 1 248 ? 18.057 -14.774 -26.000 1.00 94.81 248 GLU A N 1
ATOM 1887 C CA . GLU A 1 248 ? 19.286 -15.014 -25.241 1.00 94.81 248 GLU A CA 1
ATOM 1888 C C . GLU A 1 248 ? 19.910 -13.699 -24.759 1.00 94.81 248 GLU A C 1
ATOM 1890 O O . GLU A 1 248 ? 19.626 -12.614 -25.282 1.00 94.81 248 GLU A O 1
ATOM 1895 N N . GLU A 1 249 ? 20.773 -13.790 -23.749 1.00 91.31 249 GLU A N 1
ATOM 1896 C CA . GLU A 1 249 ? 21.554 -12.645 -23.287 1.00 91.31 249 GLU A CA 1
ATOM 1897 C C . GLU A 1 249 ? 22.375 -12.052 -24.446 1.00 91.31 249 GLU A C 1
ATOM 1899 O O . GLU A 1 249 ? 22.828 -12.774 -25.330 1.00 91.31 249 GLU A O 1
ATOM 1904 N N . SER A 1 250 ? 22.602 -10.735 -24.447 1.00 90.31 250 SER A N 1
ATOM 1905 C CA . SER A 1 250 ? 23.393 -10.050 -25.487 1.00 90.31 250 SER A CA 1
ATOM 1906 C C . SER A 1 250 ? 22.794 -10.094 -26.905 1.00 90.31 250 SER A C 1
ATOM 1908 O O . SER A 1 250 ? 23.505 -9.893 -27.888 1.00 90.31 250 SER A O 1
ATOM 1910 N N . THR A 1 251 ? 21.479 -10.301 -27.028 1.00 96.25 251 THR A N 1
ATOM 1911 C CA . THR A 1 251 ? 20.743 -10.151 -28.298 1.00 96.25 251 THR A CA 1
ATOM 1912 C C . THR A 1 251 ? 19.663 -9.077 -28.225 1.00 96.25 251 THR A C 1
ATOM 1914 O O . THR A 1 251 ? 18.537 -9.262 -28.678 1.00 96.25 251 THR A O 1
ATOM 1917 N N . ILE A 1 252 ? 19.990 -7.933 -27.635 1.00 96.88 252 ILE A N 1
ATOM 1918 C CA . ILE A 1 252 ? 19.043 -6.848 -27.374 1.00 96.88 252 ILE A CA 1
ATOM 1919 C C . ILE A 1 252 ? 18.518 -6.245 -28.682 1.00 96.88 252 ILE A C 1
ATOM 1921 O O . ILE A 1 252 ? 19.287 -5.932 -29.593 1.00 96.88 252 ILE A O 1
ATOM 1925 N N . THR A 1 253 ? 17.203 -6.055 -28.768 1.00 97.31 253 THR A N 1
ATOM 1926 C CA . THR A 1 253 ? 16.507 -5.547 -29.965 1.00 97.31 253 THR A CA 1
ATOM 1927 C C . THR A 1 253 ? 15.929 -4.141 -29.785 1.00 97.31 253 THR A C 1
ATOM 1929 O O . THR A 1 253 ? 15.461 -3.557 -30.761 1.00 97.31 253 THR A O 1
ATOM 1932 N N . LYS A 1 254 ? 15.974 -3.579 -28.566 1.00 97.50 254 LYS A N 1
ATOM 1933 C CA . LYS A 1 254 ? 15.553 -2.202 -28.252 1.00 97.50 254 LYS A CA 1
ATOM 1934 C C . LYS A 1 254 ? 16.294 -1.654 -27.028 1.00 97.50 254 LYS A C 1
ATOM 1936 O O . LYS A 1 254 ? 16.619 -2.410 -26.109 1.00 97.50 254 LYS A O 1
ATOM 1941 N N . TYR A 1 255 ? 16.531 -0.344 -26.994 1.00 96.50 255 TYR A N 1
ATOM 1942 C CA . TYR A 1 255 ? 17.274 0.361 -25.944 1.00 96.50 255 TYR A CA 1
ATOM 1943 C C . TYR A 1 255 ? 18.701 -0.171 -25.792 1.00 96.50 255 TYR A C 1
ATOM 1945 O O . TYR A 1 255 ? 19.063 -0.687 -24.738 1.00 96.50 255 TYR A O 1
ATOM 1953 N N . SER A 1 256 ? 19.512 -0.106 -26.845 1.00 95.50 256 SER A N 1
ATOM 1954 C CA . SER A 1 256 ? 20.904 -0.581 -26.818 1.00 95.50 256 SER A CA 1
ATOM 1955 C C . SER A 1 256 ? 21.872 0.507 -27.272 1.00 95.50 256 SER A C 1
ATOM 1957 O O . SER A 1 256 ? 21.630 1.196 -28.267 1.00 95.50 256 SER A O 1
ATOM 1959 N N . ASP A 1 257 ? 22.989 0.638 -26.552 1.00 95.75 257 ASP A N 1
ATOM 1960 C CA . ASP A 1 257 ? 24.115 1.515 -26.884 1.00 95.75 257 ASP A CA 1
ATOM 1961 C C . ASP A 1 257 ? 25.429 0.768 -27.162 1.00 95.75 257 ASP A C 1
ATOM 1963 O O . ASP A 1 257 ? 26.433 1.402 -27.488 1.00 95.75 257 ASP A O 1
ATOM 1967 N N . ASN A 1 258 ? 25.432 -0.563 -27.054 1.00 94.44 258 ASN A N 1
ATOM 1968 C CA . ASN A 1 258 ? 26.602 -1.394 -27.305 1.00 94.44 258 ASN A CA 1
ATOM 1969 C C . ASN A 1 258 ? 26.270 -2.432 -28.394 1.00 94.44 258 ASN A C 1
ATOM 1971 O O . ASN A 1 258 ? 25.480 -3.346 -28.151 1.00 94.44 258 ASN A O 1
ATOM 1975 N N . PRO A 1 259 ? 26.889 -2.334 -29.587 1.00 94.44 259 PRO A N 1
ATOM 1976 C CA . PRO A 1 259 ? 26.600 -3.240 -30.696 1.00 94.44 259 PRO A CA 1
ATOM 1977 C C . PRO A 1 259 ? 27.019 -4.690 -30.416 1.00 94.44 259 PRO A C 1
ATOM 1979 O O . PRO A 1 259 ? 26.524 -5.590 -31.081 1.00 94.44 259 PRO A O 1
ATOM 1982 N N . ASN A 1 260 ? 27.895 -4.949 -29.437 1.00 94.06 260 ASN A N 1
ATOM 1983 C CA . ASN A 1 260 ? 28.286 -6.318 -29.084 1.00 94.06 260 ASN A CA 1
ATOM 1984 C C . ASN A 1 260 ? 27.190 -7.078 -28.323 1.00 94.06 260 ASN A C 1
ATOM 1986 O O . ASN A 1 260 ? 27.237 -8.301 -28.268 1.00 94.06 260 ASN A O 1
ATOM 1990 N N . GLU A 1 261 ? 26.229 -6.361 -27.740 1.00 93.00 261 GLU A N 1
ATOM 1991 C CA . GLU A 1 261 ? 25.080 -6.933 -27.025 1.00 93.00 261 GLU A CA 1
ATOM 1992 C C . GLU A 1 261 ? 23.757 -6.696 -27.766 1.00 93.00 261 GLU A C 1
ATOM 1994 O O . GLU A 1 261 ? 22.689 -7.092 -27.301 1.00 93.00 261 GLU A O 1
ATOM 1999 N N . GLY A 1 262 ? 23.814 -6.021 -28.915 1.00 94.94 262 GLY A N 1
ATOM 2000 C CA . GLY A 1 262 ? 22.678 -5.823 -29.800 1.00 94.94 262 GLY A CA 1
ATOM 2001 C C . GLY A 1 262 ? 22.521 -6.989 -30.767 1.00 94.94 262 GLY A C 1
ATOM 2002 O O . GLY A 1 262 ? 23.492 -7.448 -31.373 1.00 94.94 262 GLY A O 1
ATOM 2003 N N . TYR A 1 263 ? 21.285 -7.423 -30.998 1.00 96.56 263 TYR A N 1
ATOM 2004 C CA . TYR A 1 263 ? 20.997 -8.434 -32.009 1.00 96.56 263 TYR A CA 1
ATOM 2005 C C . TYR A 1 263 ? 21.448 -7.947 -33.391 1.00 96.56 263 TYR A C 1
ATOM 2007 O O . TYR A 1 263 ? 20.995 -6.907 -33.869 1.00 96.56 263 TYR A O 1
ATOM 2015 N N . ASN A 1 264 ? 22.368 -8.676 -34.028 1.00 96.19 264 ASN A N 1
ATOM 2016 C CA . ASN A 1 264 ? 23.006 -8.276 -35.288 1.00 96.19 264 ASN A CA 1
ATOM 2017 C C . ASN A 1 264 ? 23.639 -6.868 -35.252 1.00 96.19 264 ASN A C 1
ATOM 2019 O O . ASN A 1 264 ? 23.622 -6.151 -36.255 1.00 96.19 264 ASN A O 1
ATOM 2023 N N . GLY A 1 265 ? 24.191 -6.455 -34.106 1.00 95.62 265 GLY A N 1
ATOM 2024 C CA . GLY A 1 265 ? 24.820 -5.140 -33.963 1.00 95.62 265 GLY A CA 1
ATOM 2025 C C . GLY A 1 265 ? 23.844 -3.987 -33.726 1.00 95.62 265 GLY A C 1
ATOM 2026 O O . GLY A 1 265 ? 24.235 -2.828 -33.873 1.00 95.62 265 GLY A O 1
ATOM 2027 N N . PHE A 1 266 ? 22.580 -4.278 -33.398 1.00 96.75 266 PHE A N 1
ATOM 2028 C CA . PHE A 1 266 ? 21.554 -3.258 -33.186 1.00 96.75 266 PHE A CA 1
ATOM 2029 C C . PHE A 1 266 ? 21.930 -2.256 -32.083 1.00 96.75 266 PHE A C 1
ATOM 2031 O O . PHE A 1 266 ? 22.331 -2.634 -30.982 1.00 96.75 266 PHE A O 1
ATOM 2038 N N . THR A 1 267 ? 21.724 -0.968 -32.367 1.00 96.62 267 THR A N 1
ATOM 2039 C CA . THR A 1 267 ? 21.754 0.121 -31.383 1.00 96.62 267 THR A CA 1
ATOM 2040 C C . THR A 1 267 ? 20.736 1.196 -31.768 1.00 96.62 267 THR A C 1
ATOM 2042 O O . THR A 1 267 ? 20.562 1.495 -32.949 1.00 96.62 267 THR A O 1
ATOM 2045 N N . ASP A 1 268 ? 20.087 1.797 -30.774 1.00 97.12 268 ASP A N 1
ATOM 2046 C CA . ASP A 1 268 ? 19.188 2.954 -30.923 1.00 97.12 268 ASP A CA 1
ATOM 2047 C C . ASP A 1 268 ? 19.563 4.113 -29.983 1.00 97.12 268 ASP A C 1
ATOM 2049 O O . ASP A 1 268 ? 19.082 5.233 -30.153 1.00 97.12 268 ASP A O 1
ATOM 2053 N N . ASN A 1 269 ? 20.471 3.865 -29.030 1.00 95.88 269 ASN A N 1
ATOM 2054 C CA . ASN A 1 269 ? 20.946 4.814 -28.025 1.00 95.88 269 ASN A CA 1
ATOM 2055 C C . ASN A 1 269 ? 19.838 5.450 -27.169 1.00 95.88 269 ASN A C 1
ATOM 2057 O O . ASN A 1 269 ? 20.087 6.478 -26.528 1.00 95.88 269 ASN A O 1
ATOM 2061 N N . LEU A 1 270 ? 18.646 4.849 -27.116 1.00 96.69 270 LEU A N 1
ATOM 2062 C CA . LEU A 1 270 ? 17.568 5.307 -26.245 1.00 96.69 270 LEU A CA 1
ATOM 2063 C C . LEU A 1 270 ? 17.956 5.077 -24.778 1.00 96.69 270 LEU A C 1
ATOM 2065 O O . LEU A 1 270 ? 18.449 4.014 -24.405 1.00 96.69 270 LEU A O 1
ATOM 2069 N N . ARG A 1 271 ? 17.763 6.100 -23.937 1.00 95.19 271 ARG A N 1
ATOM 2070 C CA . ARG A 1 271 ? 18.231 6.112 -22.534 1.00 95.19 271 ARG A CA 1
ATOM 2071 C C . ARG A 1 271 ? 17.117 6.088 -21.493 1.00 95.19 271 ARG A C 1
ATOM 2073 O O . ARG A 1 271 ? 17.397 5.914 -20.305 1.00 95.19 271 ARG A O 1
ATOM 2080 N N . THR A 1 272 ? 15.886 6.271 -21.941 1.00 96.88 272 THR A N 1
ATOM 2081 C CA . THR A 1 272 ? 14.700 6.353 -21.098 1.00 96.88 272 THR A CA 1
ATOM 2082 C C . THR A 1 272 ? 13.560 5.655 -21.816 1.00 96.88 272 THR A C 1
ATOM 2084 O O . THR A 1 272 ? 13.506 5.740 -23.043 1.00 96.88 272 THR A O 1
ATOM 2087 N N . LEU A 1 273 ? 12.677 4.994 -21.069 1.00 97.81 273 LEU A N 1
ATOM 2088 C CA . LEU A 1 273 ? 11.467 4.384 -21.616 1.00 97.81 273 LEU A CA 1
ATOM 2089 C C . LEU A 1 273 ? 10.667 5.390 -22.454 1.00 97.81 273 LEU A C 1
ATOM 2091 O O . LEU A 1 273 ? 10.435 6.529 -22.043 1.00 97.81 273 LEU A O 1
ATOM 2095 N N . LEU A 1 274 ? 10.266 4.946 -23.639 1.00 97.62 274 LEU A N 1
ATOM 2096 C CA . LEU A 1 274 ? 9.252 5.595 -24.452 1.00 97.62 274 LEU A CA 1
ATOM 2097 C C . LEU A 1 274 ? 7.874 5.353 -23.815 1.00 97.62 274 LEU A C 1
ATOM 2099 O O . LEU A 1 274 ? 7.677 4.304 -23.199 1.00 97.62 274 LEU A O 1
ATOM 2103 N N . PRO A 1 275 ? 6.909 6.276 -23.976 1.00 96.44 275 PRO A N 1
ATOM 2104 C CA . PRO A 1 275 ? 5.574 6.145 -23.387 1.00 96.44 275 PRO A CA 1
ATOM 2105 C C . PRO A 1 275 ? 4.873 4.812 -23.684 1.00 96.44 275 PRO A C 1
ATOM 2107 O O . PRO A 1 275 ? 4.193 4.271 -22.818 1.00 96.44 275 PRO A O 1
ATOM 2110 N N . GLU A 1 276 ? 5.048 4.266 -24.888 1.00 97.06 276 GLU A N 1
ATOM 2111 C CA . GLU A 1 276 ? 4.474 2.981 -25.305 1.00 97.06 276 GLU A CA 1
ATOM 2112 C C . GLU A 1 276 ? 5.105 1.748 -24.636 1.00 97.06 276 GLU A C 1
ATOM 2114 O O . GLU A 1 276 ? 4.501 0.677 -24.658 1.00 97.06 276 GLU A O 1
ATOM 2119 N N . ASP A 1 277 ? 6.287 1.897 -24.034 1.00 98.00 277 ASP A N 1
ATOM 2120 C CA . ASP A 1 277 ? 7.010 0.837 -23.321 1.00 98.00 277 ASP A CA 1
ATOM 2121 C C . ASP A 1 277 ? 7.026 1.068 -21.796 1.00 98.00 277 ASP A C 1
ATOM 2123 O O . ASP A 1 277 ? 7.641 0.305 -21.051 1.00 98.00 277 ASP A O 1
ATOM 2127 N N . ASP A 1 278 ? 6.386 2.133 -21.307 1.00 98.19 278 ASP A N 1
ATOM 2128 C CA . ASP A 1 278 ? 6.307 2.454 -19.883 1.00 98.19 278 ASP A CA 1
ATOM 2129 C C . ASP A 1 278 ? 5.049 1.825 -19.273 1.00 98.19 278 ASP A C 1
ATOM 2131 O O . ASP A 1 278 ? 3.918 2.216 -19.579 1.00 98.19 278 ASP A O 1
ATOM 2135 N N . ALA A 1 279 ? 5.242 0.850 -18.382 1.00 98.06 279 ALA A N 1
ATOM 2136 C CA . ALA A 1 279 ? 4.148 0.142 -17.728 1.00 98.06 279 ALA A CA 1
ATOM 2137 C C . ALA A 1 279 ? 3.178 1.089 -17.006 1.00 98.06 279 ALA A C 1
ATOM 2139 O O . ALA A 1 279 ? 1.968 0.884 -17.092 1.00 98.06 279 ALA A O 1
ATOM 2140 N N . ALA A 1 280 ? 3.663 2.138 -16.335 1.00 98.00 280 ALA A N 1
ATOM 2141 C CA . ALA A 1 280 ? 2.781 3.090 -15.665 1.00 98.00 280 ALA A CA 1
ATOM 2142 C C . ALA A 1 280 ? 1.958 3.895 -16.675 1.00 98.00 280 ALA A C 1
ATOM 2144 O O . ALA A 1 280 ? 0.745 4.010 -16.516 1.00 98.00 280 ALA A O 1
ATOM 2145 N N . THR A 1 281 ? 2.589 4.404 -17.735 1.00 96.75 281 THR A N 1
ATOM 2146 C CA . THR A 1 281 ? 1.889 5.194 -18.758 1.00 96.75 281 THR A CA 1
ATOM 2147 C C . THR A 1 281 ? 0.838 4.375 -19.500 1.00 96.75 281 THR A C 1
ATOM 2149 O O . THR A 1 281 ? -0.281 4.852 -19.702 1.00 96.75 281 THR A O 1
ATOM 2152 N N . VAL A 1 282 ? 1.161 3.136 -19.877 1.00 97.25 282 VAL A N 1
ATOM 2153 C CA . VAL A 1 282 ? 0.227 2.267 -20.607 1.00 97.25 282 VAL A CA 1
ATOM 2154 C C . VAL A 1 282 ? -0.928 1.797 -19.724 1.00 97.25 282 VAL A C 1
ATOM 2156 O O . VAL A 1 282 ? -2.062 1.757 -20.197 1.00 97.25 282 VAL A O 1
ATOM 2159 N N . ASN A 1 283 ? -0.681 1.478 -18.450 1.00 97.38 283 ASN A N 1
ATOM 2160 C CA . ASN A 1 283 ? -1.732 0.954 -17.574 1.00 97.38 283 ASN A CA 1
ATOM 2161 C C . ASN A 1 283 ? -2.607 2.054 -16.951 1.00 97.38 283 ASN A C 1
ATOM 2163 O O . ASN A 1 283 ? -3.789 1.810 -16.714 1.00 97.38 283 ASN A O 1
ATOM 2167 N N . TRP A 1 284 ? -2.064 3.243 -16.660 1.00 94.94 284 TRP A N 1
ATOM 2168 C CA . TRP A 1 284 ? -2.756 4.302 -15.896 1.00 94.94 284 TRP A CA 1
ATOM 2169 C C . TRP A 1 284 ? -3.053 5.579 -16.706 1.00 94.94 284 TRP A C 1
ATOM 2171 O O . TRP A 1 284 ? -3.542 6.571 -16.159 1.00 94.94 284 TRP A O 1
ATOM 2181 N N . ASN A 1 285 ? -2.851 5.530 -18.027 1.00 85.88 285 ASN A N 1
ATOM 2182 C CA . ASN A 1 285 ? -3.054 6.617 -18.993 1.00 85.88 285 ASN A CA 1
ATOM 2183 C C . ASN A 1 285 ? -2.042 7.778 -18.895 1.00 85.88 285 ASN A C 1
ATOM 2185 O O . ASN A 1 285 ? -1.179 7.844 -18.019 1.00 85.88 285 ASN A O 1
ATOM 2189 N N . ALA A 1 286 ? -2.158 8.713 -19.846 1.00 76.25 286 ALA A N 1
ATOM 2190 C CA . ALA A 1 286 ? -1.255 9.849 -20.005 1.00 76.25 286 ALA A CA 1
ATOM 2191 C C . ALA A 1 286 ? -1.163 10.720 -18.736 1.00 76.25 286 ALA A C 1
ATOM 2193 O O . ALA A 1 286 ? -2.176 11.054 -18.123 1.00 76.25 286 ALA A O 1
ATOM 2194 N N . GLY A 1 287 ? 0.067 11.098 -18.378 1.00 89.38 287 GLY A N 1
ATOM 2195 C CA . GLY A 1 287 ? 0.417 11.868 -17.177 1.00 89.38 287 GLY A CA 1
ATOM 2196 C C . GLY A 1 287 ? 1.129 11.019 -16.120 1.00 89.38 287 GLY A C 1
ATOM 2197 O O . GLY A 1 287 ? 2.077 11.487 -15.496 1.00 89.38 287 GLY A O 1
ATOM 2198 N N . TRP A 1 288 ? 0.753 9.743 -15.986 1.00 97.25 288 TRP A N 1
ATOM 2199 C CA . TRP A 1 288 ? 1.481 8.779 -15.159 1.00 97.25 288 TRP A CA 1
ATOM 2200 C C . TRP A 1 288 ? 2.656 8.169 -15.920 1.00 97.25 288 TRP A C 1
ATOM 2202 O O . TRP A 1 288 ? 2.541 7.852 -17.105 1.00 97.25 288 TRP A O 1
ATOM 2212 N N . ARG A 1 289 ? 3.787 7.977 -15.239 1.00 97.81 289 ARG A N 1
ATOM 2213 C CA . ARG A 1 289 ? 4.980 7.325 -15.800 1.00 97.81 289 ARG A CA 1
ATOM 2214 C C . ARG A 1 289 ? 5.835 6.662 -14.731 1.00 97.81 289 ARG A C 1
ATOM 2216 O O . ARG A 1 289 ? 5.723 6.963 -13.540 1.00 97.81 289 ARG A O 1
ATOM 2223 N N . THR A 1 290 ? 6.731 5.789 -15.164 1.00 98.44 290 THR A N 1
ATOM 2224 C CA . THR A 1 290 ? 7.795 5.251 -14.324 1.00 98.44 290 THR A CA 1
ATOM 2225 C C . THR A 1 290 ? 8.756 6.397 -13.953 1.00 98.44 290 THR A C 1
ATOM 2227 O O . THR A 1 290 ? 9.172 7.172 -14.828 1.00 98.44 290 THR A O 1
ATOM 2230 N N . PRO A 1 291 ? 9.124 6.565 -12.668 1.00 98.50 291 PRO A N 1
ATOM 2231 C CA . PRO A 1 291 ? 10.025 7.632 -12.253 1.00 98.50 291 PRO A CA 1
ATOM 2232 C C . PRO A 1 291 ? 11.408 7.448 -12.863 1.00 98.50 291 PRO A C 1
ATOM 2234 O O . PRO A 1 291 ? 11.891 6.336 -13.072 1.00 98.50 291 PRO A O 1
ATOM 2237 N N . THR A 1 292 ? 12.071 8.559 -13.133 1.00 98.12 292 THR A N 1
ATOM 2238 C CA . THR A 1 292 ? 13.471 8.555 -13.541 1.00 98.12 292 THR A CA 1
ATOM 2239 C C . THR A 1 292 ? 14.367 8.169 -12.366 1.00 98.12 292 THR A C 1
ATOM 2241 O O . THR A 1 292 ? 14.021 8.303 -11.190 1.00 98.12 292 THR A O 1
ATOM 2244 N N . TYR A 1 293 ? 15.581 7.742 -12.681 1.00 97.19 293 TYR A N 1
ATOM 2245 C CA . TYR A 1 293 ? 16.631 7.459 -11.712 1.00 97.19 293 TYR A CA 1
ATOM 2246 C C . TYR A 1 293 ? 16.942 8.661 -10.811 1.00 97.19 293 TYR A C 1
ATOM 2248 O O . TYR A 1 293 ? 17.208 8.500 -9.621 1.00 97.19 293 TYR A O 1
ATOM 2256 N N . ASN A 1 294 ? 16.879 9.876 -11.364 1.00 97.81 294 ASN A N 1
ATOM 2257 C CA . ASN A 1 294 ? 17.117 11.102 -10.605 1.00 97.81 294 ASN A CA 1
ATOM 2258 C C . ASN A 1 294 ? 15.983 11.385 -9.616 1.00 97.81 294 ASN A C 1
ATOM 2260 O O . ASN A 1 294 ? 16.265 11.752 -8.480 1.00 97.81 294 ASN A O 1
ATOM 2264 N N . GLU A 1 295 ? 14.729 11.157 -10.004 1.00 98.50 295 GLU A N 1
ATOM 2265 C CA . GLU A 1 295 ? 13.573 11.300 -9.106 1.00 98.50 295 GLU A CA 1
ATOM 2266 C C . GLU A 1 295 ? 13.594 10.254 -7.991 1.00 98.50 295 GLU A C 1
ATOM 2268 O O . GLU A 1 295 ? 13.333 10.578 -6.838 1.00 98.50 295 GLU A O 1
ATOM 2273 N N . MET A 1 296 ? 13.990 9.011 -8.284 1.00 98.38 296 MET A N 1
ATOM 2274 C CA . MET A 1 296 ? 14.212 8.015 -7.230 1.00 98.38 296 MET A CA 1
ATOM 2275 C C . MET A 1 296 ? 15.377 8.398 -6.306 1.00 98.38 296 MET A C 1
ATOM 2277 O O . MET A 1 296 ? 15.318 8.175 -5.095 1.00 98.38 296 MET A O 1
ATOM 2281 N N . SER A 1 297 ? 16.443 8.993 -6.853 1.00 98.12 297 SER A N 1
ATOM 2282 C CA . SER A 1 297 ? 17.555 9.503 -6.044 1.00 98.12 297 SER A CA 1
ATOM 2283 C C . SER A 1 297 ? 17.103 10.641 -5.140 1.00 98.12 297 SER A C 1
ATOM 2285 O O . SER A 1 297 ? 17.524 10.702 -3.987 1.00 98.12 297 SER A O 1
ATOM 2287 N N . GLU A 1 298 ? 16.275 11.543 -5.653 1.00 98.38 298 GLU A N 1
ATOM 2288 C CA . GLU A 1 298 ? 15.681 12.627 -4.884 1.00 98.38 298 GLU A CA 1
ATOM 2289 C C . GLU A 1 298 ? 14.784 12.083 -3.772 1.00 98.38 298 GLU A C 1
ATOM 2291 O O . GLU A 1 298 ? 14.991 12.447 -2.616 1.00 98.38 298 GLU A O 1
ATOM 2296 N N . LEU A 1 299 ? 13.869 11.161 -4.094 1.00 98.19 299 LEU A N 1
ATOM 2297 C CA . LEU A 1 299 ? 12.998 10.495 -3.127 1.00 98.19 299 LEU A CA 1
ATOM 2298 C C . LEU A 1 299 ? 13.811 9.940 -1.952 1.00 98.19 299 LEU A C 1
ATOM 2300 O O . LEU A 1 299 ? 13.531 10.266 -0.800 1.00 98.19 299 LEU A O 1
ATOM 2304 N N . ARG A 1 300 ? 14.859 9.158 -2.237 1.00 96.75 300 ARG A N 1
ATOM 2305 C CA . ARG A 1 300 ? 15.737 8.585 -1.207 1.00 96.75 300 ARG A CA 1
ATOM 2306 C C . ARG A 1 300 ? 16.482 9.657 -0.407 1.00 96.75 300 ARG A C 1
ATOM 2308 O O . ARG A 1 300 ? 16.630 9.517 0.800 1.00 96.75 300 A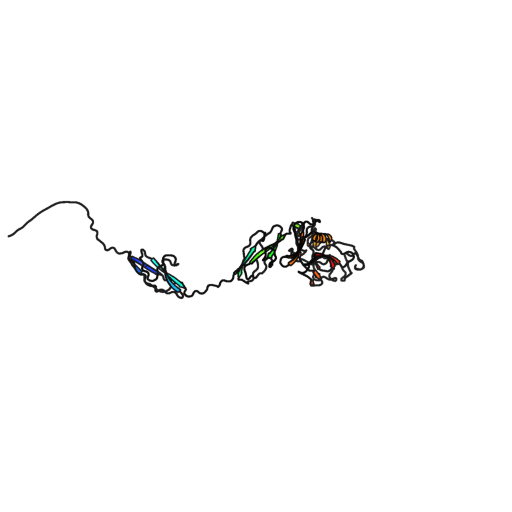RG A O 1
ATOM 2315 N N . ASN A 1 301 ? 17.003 10.687 -1.070 1.00 97.38 301 ASN A N 1
ATOM 2316 C CA . ASN A 1 301 ? 17.885 11.669 -0.434 1.00 97.38 301 ASN A CA 1
ATOM 2317 C C . ASN A 1 301 ? 17.126 12.722 0.389 1.00 97.38 301 ASN A C 1
ATOM 2319 O O . ASN A 1 301 ? 17.713 13.316 1.291 1.00 97.38 301 ASN A O 1
ATOM 2323 N N . HIS A 1 302 ? 15.862 12.984 0.056 1.00 97.94 302 HIS A N 1
ATOM 2324 C CA . HIS A 1 302 ? 15.051 14.027 0.687 1.00 97.94 302 HIS A CA 1
ATOM 2325 C C . HIS A 1 302 ? 13.969 13.484 1.624 1.00 97.94 302 HIS A C 1
ATOM 2327 O O . HIS A 1 302 ? 13.402 14.264 2.387 1.00 97.94 302 HIS A O 1
ATOM 2333 N N . CYS A 1 303 ? 13.696 12.178 1.609 1.00 97.31 303 CYS A N 1
ATOM 2334 C CA . CYS A 1 303 ? 12.814 11.557 2.591 1.00 97.31 303 CYS A CA 1
ATOM 2335 C C . CYS A 1 303 ? 13.589 11.012 3.794 1.00 97.31 303 CYS A C 1
ATOM 2337 O O . CYS A 1 303 ? 14.711 10.522 3.676 1.00 97.31 303 CYS A O 1
ATOM 2339 N N . THR A 1 304 ? 12.934 11.003 4.952 1.00 96.62 304 THR A N 1
ATOM 2340 C CA . THR A 1 304 ? 13.294 10.085 6.037 1.00 96.62 304 THR A CA 1
ATOM 2341 C C . THR A 1 304 ? 12.819 8.688 5.650 1.00 96.62 304 THR A C 1
ATOM 2343 O O . THR A 1 304 ? 11.653 8.512 5.306 1.00 96.62 304 THR A O 1
ATOM 2346 N N . VAL A 1 305 ? 13.717 7.702 5.677 1.00 95.62 305 VAL A N 1
ATOM 2347 C CA . VAL A 1 305 ? 13.449 6.342 5.187 1.00 95.62 305 VAL A CA 1
ATOM 2348 C C . VAL A 1 305 ? 13.552 5.340 6.335 1.00 95.62 305 VAL A C 1
ATOM 2350 O O . VAL A 1 305 ? 14.637 5.104 6.868 1.00 95.62 305 VAL A O 1
ATOM 2353 N N . THR A 1 306 ? 12.441 4.699 6.691 1.00 94.12 306 THR A N 1
ATOM 2354 C CA . THR A 1 306 ? 12.359 3.780 7.839 1.00 94.12 306 THR A CA 1
ATOM 2355 C C . THR A 1 306 ? 11.826 2.423 7.403 1.00 94.12 306 THR A C 1
ATOM 2357 O O . THR A 1 306 ? 10.826 2.349 6.697 1.00 94.12 306 THR A O 1
ATOM 2360 N N . TRP A 1 307 ? 12.492 1.338 7.804 1.00 94.56 307 TRP A N 1
ATOM 2361 C CA . TRP A 1 307 ? 11.938 -0.006 7.639 1.00 94.56 307 TRP A CA 1
ATOM 2362 C C . TRP A 1 307 ? 10.842 -0.245 8.672 1.00 94.56 307 TRP A C 1
ATOM 2364 O O . TRP A 1 307 ? 11.037 0.034 9.853 1.00 94.56 307 TRP A O 1
ATOM 2374 N N . THR A 1 308 ? 9.689 -0.727 8.225 1.00 87.62 308 THR A N 1
ATOM 2375 C CA . THR A 1 308 ? 8.529 -0.966 9.084 1.00 87.62 308 THR A CA 1
ATOM 2376 C C . THR A 1 308 ? 7.638 -2.062 8.503 1.00 87.62 308 THR A C 1
ATOM 2378 O O . THR A 1 308 ? 7.831 -2.513 7.371 1.00 87.62 308 THR A O 1
ATOM 2381 N N . THR A 1 309 ? 6.643 -2.470 9.281 1.00 83.00 309 THR A N 1
ATOM 2382 C CA . THR A 1 309 ? 5.604 -3.409 8.874 1.00 83.00 309 THR A CA 1
ATOM 2383 C C . THR A 1 309 ? 4.263 -2.683 8.888 1.00 83.00 309 THR A C 1
ATOM 2385 O O . THR A 1 309 ? 3.833 -2.187 9.927 1.00 83.00 309 THR A O 1
ATOM 2388 N N . GLN A 1 310 ? 3.584 -2.628 7.743 1.00 75.06 310 GLN A N 1
ATOM 2389 C CA . GLN A 1 310 ? 2.222 -2.105 7.626 1.00 75.06 310 GLN A CA 1
ATOM 2390 C C . GLN A 1 310 ? 1.289 -3.249 7.241 1.00 75.06 310 GLN A C 1
ATOM 2392 O O . GLN A 1 310 ? 1.470 -3.877 6.204 1.00 75.06 310 GLN A O 1
ATOM 2397 N N . ASN A 1 311 ? 0.303 -3.548 8.090 1.00 70.12 311 ASN A N 1
ATOM 2398 C CA . ASN A 1 311 ? -0.665 -4.637 7.884 1.00 70.12 311 ASN A CA 1
ATOM 2399 C C . ASN A 1 311 ? -0.022 -6.007 7.615 1.00 70.12 311 ASN A C 1
ATOM 2401 O O . ASN A 1 311 ? -0.445 -6.740 6.725 1.00 70.12 311 ASN A O 1
ATOM 2405 N N . GLY A 1 312 ? 1.047 -6.334 8.341 1.00 75.44 312 GLY A N 1
ATOM 2406 C CA . GLY A 1 312 ? 1.794 -7.577 8.127 1.00 75.44 312 GLY A CA 1
ATOM 2407 C C . GLY A 1 312 ? 2.698 -7.578 6.888 1.00 75.44 312 GLY A C 1
ATOM 2408 O O . GLY A 1 312 ? 3.396 -8.560 6.656 1.00 75.44 312 GLY A O 1
ATOM 2409 N N . VAL A 1 313 ? 2.742 -6.486 6.119 1.00 82.12 313 VAL A N 1
ATOM 2410 C CA . VAL A 1 313 ? 3.641 -6.327 4.974 1.00 82.12 313 VAL A CA 1
ATOM 2411 C C . VAL A 1 313 ? 4.859 -5.511 5.385 1.00 82.12 313 VAL A C 1
ATOM 2413 O O . VAL A 1 313 ? 4.744 -4.350 5.770 1.00 82.12 313 VAL A O 1
ATOM 2416 N N . ASN A 1 314 ? 6.042 -6.114 5.290 1.00 91.38 314 ASN A N 1
ATOM 2417 C CA . ASN A 1 314 ? 7.307 -5.412 5.495 1.00 91.38 314 ASN A CA 1
ATOM 2418 C C . ASN A 1 314 ? 7.610 -4.475 4.323 1.00 91.38 314 ASN A C 1
ATOM 2420 O O . ASN A 1 314 ? 7.231 -4.762 3.188 1.00 91.38 314 ASN A O 1
ATOM 2424 N N . GLY A 1 315 ? 8.321 -3.382 4.579 1.00 96.06 315 GLY A N 1
ATOM 2425 C CA . GLY A 1 315 ? 8.758 -2.448 3.546 1.00 96.06 315 GLY A CA 1
ATOM 2426 C C . GLY A 1 315 ? 9.374 -1.180 4.120 1.00 96.06 315 GLY A C 1
ATOM 2427 O O . GLY A 1 315 ? 9.621 -1.067 5.323 1.00 96.06 315 GLY A O 1
ATOM 2428 N N . ARG A 1 316 ? 9.618 -0.197 3.252 1.00 95.81 316 ARG A N 1
ATOM 2429 C CA . ARG A 1 316 ? 10.111 1.124 3.655 1.00 95.81 316 ARG A CA 1
ATOM 2430 C C . ARG A 1 316 ? 8.970 2.133 3.670 1.00 95.81 316 ARG A C 1
ATOM 2432 O O . ARG A 1 316 ? 8.281 2.309 2.671 1.00 95.81 316 ARG A O 1
ATOM 2439 N N . LEU A 1 317 ? 8.825 2.846 4.780 1.00 94.19 317 LEU A N 1
ATOM 2440 C CA . LEU A 1 317 ? 8.078 4.095 4.854 1.00 94.19 317 LEU A CA 1
ATOM 2441 C C . LEU A 1 317 ? 9.023 5.243 4.492 1.00 94.19 317 LEU A C 1
ATOM 2443 O O . LEU A 1 317 ? 10.083 5.389 5.106 1.00 94.19 317 LEU A O 1
ATOM 2447 N N . LEU A 1 318 ? 8.653 6.030 3.485 1.00 95.50 318 LEU A N 1
ATOM 2448 C CA . LEU A 1 318 ? 9.394 7.206 3.047 1.00 95.50 318 LEU A CA 1
ATOM 2449 C C . LEU A 1 318 ? 8.566 8.440 3.370 1.00 95.50 318 LEU A C 1
ATOM 2451 O O . LEU A 1 318 ? 7.509 8.646 2.776 1.00 95.50 318 LEU A O 1
ATOM 2455 N N . THR A 1 319 ? 9.054 9.240 4.311 1.00 93.62 319 THR A N 1
ATOM 2456 C CA . THR A 1 319 ? 8.403 10.466 4.774 1.00 93.62 319 THR A CA 1
ATOM 2457 C C . THR A 1 319 ? 9.132 11.673 4.210 1.00 93.62 319 THR A C 1
ATOM 2459 O O . THR A 1 319 ? 10.299 11.906 4.532 1.00 93.62 319 THR A O 1
ATOM 2462 N N . GLY A 1 320 ? 8.449 12.432 3.359 1.00 94.69 320 GLY A N 1
ATOM 2463 C CA . GLY A 1 320 ? 8.986 13.633 2.738 1.00 94.69 320 GLY A CA 1
ATOM 2464 C C . GLY A 1 320 ? 9.136 14.804 3.717 1.00 94.69 320 GLY A C 1
ATOM 2465 O O . GLY A 1 320 ? 8.634 14.755 4.845 1.00 94.69 320 GLY A O 1
ATOM 2466 N N . PRO A 1 321 ? 9.811 15.893 3.310 1.00 95.00 321 PRO A N 1
ATOM 2467 C CA . PRO A 1 321 ? 10.060 17.062 4.162 1.00 95.00 321 PRO A CA 1
ATOM 2468 C C . PRO A 1 321 ? 8.791 17.775 4.651 1.00 95.00 321 PRO A C 1
ATOM 2470 O O . PRO A 1 321 ? 8.847 18.491 5.649 1.00 95.00 321 PRO A O 1
ATOM 2473 N N . ASN A 1 322 ? 7.653 17.592 3.976 1.00 89.19 322 ASN A N 1
ATOM 2474 C CA . ASN A 1 322 ? 6.366 18.144 4.406 1.00 89.19 322 ASN A CA 1
ATOM 2475 C C . ASN A 1 322 ? 5.602 17.239 5.397 1.00 89.19 322 ASN A C 1
ATOM 2477 O O . ASN A 1 322 ? 4.502 17.593 5.811 1.00 89.19 322 ASN A O 1
ATOM 2481 N N . GLY A 1 323 ? 6.167 16.087 5.776 1.00 86.38 323 GLY A N 1
ATOM 2482 C CA . GLY A 1 323 ? 5.564 15.115 6.690 1.00 86.38 323 GLY A CA 1
ATOM 2483 C C . GLY A 1 323 ? 4.669 14.068 6.020 1.00 86.38 323 GLY A C 1
ATOM 2484 O O . GLY A 1 323 ? 4.371 13.052 6.648 1.00 86.38 323 GLY A O 1
ATOM 2485 N N . ASN A 1 324 ? 4.282 14.249 4.754 1.00 89.50 324 ASN A N 1
ATOM 2486 C CA . ASN A 1 324 ? 3.534 13.234 4.010 1.00 89.50 324 ASN A CA 1
ATOM 2487 C C . ASN A 1 324 ? 4.416 12.024 3.712 1.00 89.50 324 ASN A C 1
ATOM 2489 O O . ASN A 1 324 ? 5.640 12.141 3.631 1.00 89.50 324 ASN A O 1
ATOM 2493 N N . SER A 1 325 ? 3.802 10.852 3.546 1.00 92.25 325 SER A N 1
ATOM 2494 C CA . SER A 1 325 ? 4.551 9.611 3.370 1.00 92.25 325 SER A CA 1
ATOM 2495 C C . SER A 1 325 ? 3.987 8.717 2.271 1.00 92.25 325 SER A C 1
ATOM 2497 O O . SER A 1 325 ? 2.793 8.737 1.981 1.00 92.25 325 SER A O 1
ATOM 2499 N N . ILE A 1 326 ? 4.856 7.887 1.697 1.00 94.94 326 ILE A N 1
ATOM 2500 C CA . ILE A 1 326 ? 4.479 6.711 0.905 1.00 94.94 326 ILE A CA 1
ATOM 2501 C C . ILE A 1 326 ? 5.122 5.464 1.508 1.00 94.94 326 ILE A C 1
ATOM 2503 O O . ILE A 1 326 ? 6.196 5.533 2.108 1.00 94.94 326 ILE A O 1
ATOM 2507 N N . PHE A 1 327 ? 4.478 4.315 1.328 1.00 94.06 327 PHE A N 1
ATOM 2508 C CA . PHE A 1 327 ? 5.028 3.018 1.706 1.00 94.06 327 PHE A CA 1
ATOM 2509 C C . PHE A 1 327 ? 5.414 2.227 0.454 1.00 94.06 327 PHE A C 1
ATOM 2511 O O . PHE A 1 327 ? 4.609 2.068 -0.467 1.00 94.06 327 PHE A O 1
ATOM 2518 N N . LEU A 1 328 ? 6.657 1.748 0.423 1.00 97.19 328 LEU A N 1
ATOM 2519 C CA . LEU A 1 328 ? 7.174 0.848 -0.601 1.00 97.19 328 LEU A CA 1
ATOM 2520 C C . LEU A 1 328 ? 7.295 -0.560 -0.006 1.00 97.19 328 LEU A C 1
ATOM 2522 O O . LEU A 1 328 ? 8.225 -0.804 0.773 1.00 97.19 328 LEU A O 1
ATOM 2526 N N . PRO A 1 329 ? 6.374 -1.484 -0.339 1.00 96.75 329 PRO A N 1
ATOM 2527 C CA . PRO A 1 329 ? 6.419 -2.843 0.180 1.00 96.75 329 PRO A CA 1
ATOM 2528 C C . PRO A 1 329 ? 7.685 -3.597 -0.257 1.00 96.75 329 PRO A C 1
ATOM 2530 O O . PRO A 1 329 ? 8.242 -3.380 -1.334 1.00 96.75 329 PRO A O 1
ATOM 2533 N N . ALA A 1 330 ? 8.137 -4.517 0.587 1.00 98.00 330 ALA A N 1
ATOM 2534 C CA . ALA A 1 330 ? 9.200 -5.467 0.298 1.00 98.00 330 ALA A CA 1
ATOM 2535 C C . ALA A 1 330 ? 8.656 -6.573 -0.617 1.00 98.00 330 ALA A C 1
ATOM 2537 O O . ALA A 1 330 ? 8.316 -7.668 -0.181 1.00 98.00 330 ALA A O 1
ATOM 2538 N N . THR A 1 331 ? 8.492 -6.245 -1.889 1.00 95.81 331 THR A N 1
ATOM 2539 C CA . THR A 1 331 ? 7.818 -7.054 -2.910 1.00 95.81 331 THR A CA 1
ATOM 2540 C C . THR A 1 331 ? 8.643 -8.212 -3.465 1.00 95.81 331 THR A C 1
ATOM 2542 O O . THR A 1 331 ? 8.096 -9.100 -4.117 1.00 95.81 331 THR A O 1
ATOM 2545 N N . GLY A 1 332 ? 9.950 -8.225 -3.235 1.00 97.31 332 GLY A N 1
ATOM 2546 C CA . GLY A 1 332 ? 10.871 -9.118 -3.916 1.00 97.31 332 GLY A CA 1
ATOM 2547 C C . GLY A 1 332 ? 10.992 -8.794 -5.406 1.00 97.31 332 GLY A C 1
ATOM 2548 O O . GLY A 1 332 ? 10.765 -7.665 -5.841 1.00 97.31 332 GLY A O 1
ATOM 2549 N N . ASN A 1 333 ? 11.340 -9.799 -6.200 1.00 97.06 333 ASN A N 1
ATOM 2550 C CA . ASN A 1 333 ? 11.328 -9.749 -7.660 1.00 97.06 333 ASN A CA 1
ATOM 2551 C C . ASN A 1 333 ? 10.911 -11.112 -8.246 1.00 97.06 333 ASN A C 1
ATOM 2553 O O . ASN A 1 333 ? 10.787 -12.104 -7.521 1.00 97.06 333 ASN A O 1
ATOM 2557 N N . ARG A 1 334 ? 10.674 -11.172 -9.561 1.00 97.25 334 ARG A N 1
ATOM 2558 C CA . ARG A 1 334 ? 10.396 -12.429 -10.275 1.00 97.25 334 ARG A CA 1
ATOM 2559 C C . ARG A 1 334 ? 11.510 -12.778 -11.251 1.00 97.25 334 ARG A C 1
ATOM 2561 O O . ARG A 1 334 ? 11.937 -11.939 -12.042 1.00 97.25 334 ARG A O 1
ATOM 2568 N N . TYR A 1 335 ? 11.946 -14.029 -11.187 1.00 94.56 335 TYR A N 1
ATOM 2569 C CA . TYR A 1 335 ? 12.976 -14.628 -12.031 1.00 94.56 335 TYR A CA 1
ATOM 2570 C C . TYR A 1 335 ? 12.551 -16.062 -12.359 1.00 94.56 335 TYR A C 1
ATOM 2572 O O . TYR A 1 335 ? 12.103 -16.797 -11.468 1.00 94.56 335 TYR A O 1
ATOM 2580 N N . ASP A 1 336 ? 12.662 -16.450 -13.628 1.00 93.75 336 ASP A N 1
ATOM 2581 C CA . ASP A 1 336 ? 12.034 -17.648 -14.184 1.00 93.75 336 ASP A CA 1
ATOM 2582 C C . ASP A 1 336 ? 10.549 -17.694 -13.776 1.00 93.75 336 ASP A C 1
ATOM 2584 O O . ASP A 1 336 ? 9.826 -16.711 -13.929 1.00 93.75 336 ASP A O 1
ATOM 2588 N N . ASN A 1 337 ? 10.092 -18.808 -13.207 1.00 90.81 337 ASN A N 1
ATOM 2589 C CA . ASN A 1 337 ? 8.738 -19.000 -12.692 1.00 90.81 337 ASN A CA 1
ATOM 2590 C C . ASN A 1 337 ? 8.617 -18.740 -11.177 1.00 90.81 337 ASN A C 1
ATOM 2592 O O . ASN A 1 337 ? 7.607 -19.099 -10.566 1.00 90.81 337 ASN A O 1
ATOM 2596 N N . THR A 1 338 ? 9.637 -18.145 -10.551 1.00 90.56 338 THR A N 1
ATOM 2597 C CA . THR A 1 338 ? 9.706 -17.964 -9.095 1.00 90.56 338 THR A CA 1
ATOM 2598 C C . THR A 1 338 ? 9.547 -16.504 -8.684 1.00 90.56 338 THR A C 1
ATOM 2600 O O . THR A 1 338 ? 9.917 -15.585 -9.413 1.00 90.56 338 THR A O 1
ATOM 2603 N N . CYS A 1 339 ? 8.983 -16.289 -7.494 1.00 89.19 339 CYS A N 1
ATOM 2604 C CA . CYS A 1 339 ? 9.023 -15.005 -6.800 1.00 89.19 339 CYS A CA 1
ATOM 2605 C C . CYS A 1 339 ? 10.037 -15.116 -5.657 1.00 89.19 339 CYS A C 1
ATOM 2607 O O . CYS A 1 339 ? 9.884 -15.963 -4.773 1.00 89.19 339 CYS A O 1
ATOM 2609 N N . GLY A 1 340 ? 11.092 -14.307 -5.705 1.00 90.94 340 GLY A N 1
ATOM 2610 C CA . GLY A 1 340 ? 12.174 -14.310 -4.727 1.00 90.94 340 GLY A CA 1
ATOM 2611 C C . GLY A 1 340 ? 12.083 -13.111 -3.791 1.00 90.94 340 GLY A C 1
ATOM 2612 O O . GLY A 1 340 ? 11.884 -11.990 -4.239 1.00 90.94 340 GLY A O 1
ATOM 2613 N N . GLY A 1 341 ? 12.274 -13.329 -2.487 1.00 91.50 341 GLY A N 1
ATOM 2614 C CA . GLY A 1 341 ? 12.501 -12.239 -1.529 1.00 91.50 341 GLY A CA 1
ATOM 2615 C C . GLY A 1 341 ? 11.283 -11.411 -1.119 1.00 91.50 341 GLY A C 1
ATOM 2616 O O . GLY A 1 341 ? 11.460 -10.383 -0.464 1.00 91.50 341 GLY A O 1
ATOM 2617 N N . ALA A 1 342 ? 10.067 -11.860 -1.446 1.00 93.44 342 ALA A N 1
ATOM 2618 C CA . ALA A 1 342 ? 8.833 -11.298 -0.902 1.00 93.44 342 ALA A CA 1
ATOM 2619 C C . ALA A 1 342 ? 8.906 -11.204 0.637 1.00 93.44 342 ALA A C 1
ATOM 2621 O O . ALA A 1 342 ? 9.306 -12.149 1.319 1.00 93.44 342 ALA A O 1
ATOM 2622 N N . GLY A 1 343 ? 8.574 -10.037 1.181 1.00 92.25 343 GLY A N 1
ATOM 2623 C CA . GLY A 1 343 ? 8.677 -9.698 2.601 1.00 92.25 343 GLY A CA 1
ATOM 2624 C C . GLY A 1 343 ? 10.093 -9.394 3.110 1.00 92.25 343 GLY A C 1
ATOM 2625 O O . GLY A 1 343 ? 10.229 -9.003 4.270 1.00 92.25 343 GLY A O 1
ATOM 2626 N N . THR A 1 344 ? 11.132 -9.555 2.280 1.00 97.00 344 THR A N 1
ATOM 2627 C CA . THR A 1 344 ? 12.548 -9.377 2.666 1.00 97.00 344 THR A CA 1
ATOM 2628 C C . THR A 1 344 ? 13.178 -8.137 2.037 1.00 97.00 344 THR A C 1
ATOM 2630 O O . THR A 1 344 ? 13.852 -7.380 2.727 1.00 97.00 344 THR A O 1
ATOM 2633 N N . TYR A 1 345 ? 12.942 -7.901 0.748 1.00 98.25 345 TYR A N 1
ATOM 2634 C CA . TYR A 1 345 ? 13.407 -6.708 0.036 1.00 98.25 345 TYR A CA 1
ATOM 2635 C C . TYR A 1 345 ? 12.372 -6.270 -1.002 1.00 98.25 345 TYR A C 1
ATOM 2637 O O . TYR A 1 345 ? 11.452 -7.020 -1.300 1.00 98.25 345 TYR A O 1
ATOM 2645 N N . GLY A 1 346 ? 12.490 -5.068 -1.556 1.00 97.94 346 GLY A N 1
ATOM 2646 C CA . GLY A 1 346 ? 11.687 -4.568 -2.671 1.00 97.94 346 GLY A CA 1
ATOM 2647 C C . GLY A 1 346 ? 12.574 -4.086 -3.815 1.00 97.94 346 GLY A C 1
ATOM 2648 O O . GLY A 1 346 ? 13.684 -3.603 -3.584 1.00 97.94 346 GLY A O 1
ATOM 2649 N N . SER A 1 347 ? 12.076 -4.227 -5.042 1.00 97.19 347 SER A N 1
ATOM 2650 C CA . SER A 1 347 ? 12.793 -3.877 -6.271 1.00 97.19 347 SER A CA 1
ATOM 2651 C C . SER A 1 347 ? 11.884 -3.070 -7.191 1.00 97.19 347 SER A C 1
ATOM 2653 O O . SER A 1 347 ? 10.799 -3.527 -7.548 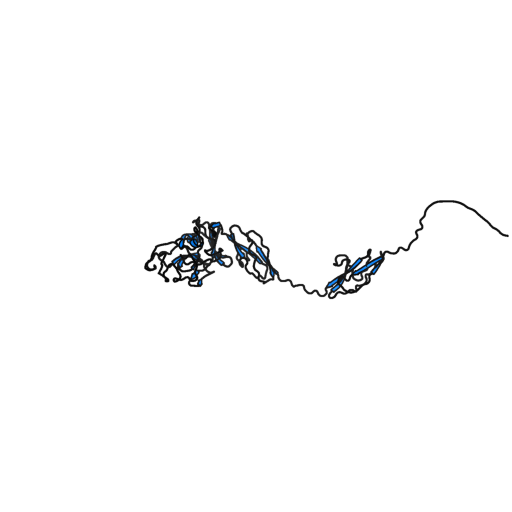1.00 97.19 347 SER A O 1
ATOM 2655 N N . TYR A 1 348 ? 12.309 -1.862 -7.556 1.00 98.69 348 TYR A N 1
ATOM 2656 C CA . TYR A 1 348 ? 11.473 -0.894 -8.262 1.00 98.69 348 TYR A CA 1
ATOM 2657 C C . TYR A 1 348 ? 12.187 -0.351 -9.490 1.00 98.69 348 TYR A C 1
ATOM 2659 O O . TYR A 1 348 ? 13.259 0.248 -9.377 1.00 98.69 348 TYR A O 1
ATOM 2667 N N . TRP A 1 349 ? 11.575 -0.501 -10.661 1.00 98.81 349 TRP A N 1
ATOM 2668 C CA . TRP A 1 349 ? 12.136 0.023 -11.896 1.00 98.81 349 TRP A CA 1
ATOM 2669 C C . TRP A 1 349 ? 12.103 1.542 -11.936 1.00 98.81 349 TRP A C 1
ATOM 2671 O O . TRP A 1 349 ? 11.071 2.155 -11.669 1.00 98.81 349 TRP A O 1
ATOM 2681 N N . SER A 1 350 ? 13.226 2.133 -12.351 1.00 98.69 350 SER A N 1
ATOM 2682 C CA . SER A 1 350 ? 13.227 3.474 -12.928 1.00 98.69 350 SER A CA 1
ATOM 2683 C C . SER A 1 350 ? 13.052 3.395 -14.445 1.00 98.69 350 SER A C 1
ATOM 2685 O O . SER A 1 350 ? 13.316 2.362 -15.065 1.00 98.69 350 SER A O 1
ATOM 2687 N N . SER A 1 351 ? 12.699 4.508 -15.077 1.00 98.12 351 SER A N 1
ATOM 2688 C CA . SER A 1 351 ? 12.592 4.592 -16.535 1.00 98.12 351 SER A CA 1
ATOM 2689 C C . SER A 1 351 ? 13.947 4.635 -17.244 1.00 98.12 351 SER A C 1
ATOM 2691 O O . SER A 1 351 ? 13.975 4.683 -18.469 1.00 98.12 351 SER A O 1
ATOM 2693 N N . ASN A 1 352 ? 15.077 4.620 -16.523 1.00 98.31 352 ASN A N 1
ATOM 2694 C CA . ASN A 1 352 ? 16.399 4.821 -17.110 1.00 98.31 352 ASN A CA 1
ATOM 2695 C C . ASN A 1 352 ? 17.151 3.529 -17.439 1.00 98.31 352 ASN A C 1
ATOM 2697 O O . ASN A 1 352 ? 17.275 2.602 -16.639 1.00 98.31 352 ASN A O 1
ATOM 2701 N N . PHE A 1 353 ? 17.768 3.561 -18.611 1.00 95.75 353 PHE A N 1
ATOM 2702 C CA . PHE A 1 353 ? 18.732 2.591 -19.102 1.00 95.75 353 PHE A CA 1
ATOM 2703 C C . PHE A 1 353 ? 20.084 2.660 -18.357 1.00 95.75 353 PHE A C 1
ATOM 2705 O O . PHE A 1 353 ? 20.507 3.732 -17.907 1.00 95.75 353 PHE A O 1
ATOM 2712 N N . THR A 1 354 ? 20.819 1.543 -18.288 1.00 93.81 354 THR A N 1
ATOM 2713 C CA . THR A 1 354 ? 22.193 1.506 -17.757 1.00 93.81 354 THR A CA 1
ATOM 2714 C C . THR A 1 354 ? 23.231 1.648 -18.874 1.00 93.81 354 THR A C 1
ATOM 2716 O O . THR A 1 354 ? 23.553 0.692 -19.567 1.00 93.81 354 THR A O 1
ATOM 2719 N N . THR A 1 355 ? 23.817 2.842 -19.012 1.00 91.06 355 THR A N 1
ATOM 2720 C CA . THR A 1 355 ? 24.871 3.136 -20.003 1.00 91.06 355 THR A CA 1
ATOM 2721 C C . THR A 1 355 ? 26.004 2.111 -20.015 1.00 91.06 355 THR A C 1
ATOM 2723 O O . THR A 1 355 ? 26.615 1.864 -18.974 1.00 91.06 355 THR A O 1
ATOM 2726 N N . GLY A 1 356 ? 26.314 1.574 -21.200 1.00 88.62 356 GLY A N 1
ATOM 2727 C CA . GLY A 1 356 ? 27.359 0.570 -21.397 1.00 88.62 356 GLY A CA 1
ATOM 2728 C C . GLY A 1 356 ? 26.999 -0.836 -20.910 1.00 88.62 356 GLY A C 1
ATOM 2729 O O . GLY A 1 356 ? 27.867 -1.702 -20.932 1.00 88.62 356 GLY A O 1
ATOM 2730 N N . PHE A 1 357 ? 25.756 -1.062 -20.474 1.00 91.25 357 PHE A N 1
ATOM 2731 C CA . PHE A 1 357 ? 25.257 -2.366 -20.039 1.00 91.25 357 PHE A CA 1
ATOM 2732 C C . PHE A 1 357 ? 23.846 -2.641 -20.602 1.00 91.25 357 PHE A C 1
ATOM 2734 O O . PHE A 1 357 ? 22.858 -2.567 -19.863 1.00 91.25 357 PHE A O 1
ATOM 2741 N N . PRO A 1 358 ? 23.715 -2.952 -21.911 1.00 91.25 358 PRO A N 1
ATOM 2742 C CA . PRO A 1 358 ? 22.452 -3.338 -22.533 1.00 91.25 358 PRO A CA 1
ATOM 2743 C C . PRO A 1 358 ? 21.706 -4.517 -21.910 1.00 91.25 358 PRO A C 1
ATOM 2745 O O . PRO A 1 358 ? 20.541 -4.719 -22.216 1.00 91.25 358 PRO A O 1
ATOM 2748 N N . THR A 1 359 ? 22.254 -5.298 -21.007 1.00 95.12 359 THR A N 1
ATOM 2749 C CA . THR A 1 359 ? 21.425 -6.307 -20.329 1.00 95.12 359 THR A CA 1
ATOM 2750 C C . THR A 1 359 ? 20.701 -5.760 -19.094 1.00 95.12 359 THR A C 1
ATOM 2752 O O . THR A 1 359 ? 19.803 -6.422 -18.566 1.00 95.12 359 THR A O 1
ATOM 2755 N N . GLY A 1 360 ? 21.001 -4.526 -18.667 1.00 95.56 360 GLY A N 1
ATOM 2756 C CA . GLY A 1 360 ? 20.447 -3.931 -17.450 1.00 95.56 360 GLY A CA 1
ATOM 2757 C C . GLY A 1 360 ? 19.724 -2.594 -17.610 1.00 95.56 360 GLY A C 1
ATOM 2758 O O . GLY A 1 360 ? 19.873 -1.864 -18.591 1.00 95.56 360 GLY A O 1
ATOM 2759 N N . ALA A 1 361 ? 18.929 -2.288 -16.591 1.00 97.94 361 ALA A N 1
ATOM 2760 C CA . ALA A 1 361 ? 18.291 -1.000 -16.366 1.00 97.94 361 ALA A CA 1
ATOM 2761 C C . ALA A 1 361 ? 18.475 -0.562 -14.912 1.00 97.94 361 ALA A C 1
ATOM 2763 O O . ALA A 1 361 ? 18.838 -1.352 -14.035 1.00 97.94 361 ALA A O 1
ATOM 2764 N N . ARG A 1 362 ? 18.232 0.721 -14.656 1.00 98.19 362 ARG A N 1
ATOM 2765 C CA . ARG A 1 362 ? 18.388 1.325 -13.337 1.00 98.19 362 ARG A CA 1
ATOM 2766 C C . ARG A 1 362 ? 17.166 1.057 -12.460 1.00 98.19 362 ARG A C 1
ATOM 2768 O O . ARG A 1 362 ? 16.030 1.211 -12.914 1.00 98.19 362 ARG A O 1
ATOM 2775 N N . MET A 1 363 ? 17.401 0.730 -11.194 1.00 97.88 363 MET A N 1
ATOM 2776 C CA . MET A 1 363 ? 16.353 0.411 -10.220 1.00 97.88 363 MET A CA 1
ATOM 2777 C C . MET A 1 363 ? 16.641 1.004 -8.837 1.00 97.88 363 MET A C 1
ATOM 2779 O O . MET A 1 363 ? 17.784 1.342 -8.520 1.00 97.88 363 MET A O 1
ATOM 2783 N N . LEU A 1 364 ? 15.604 1.083 -8.006 1.00 98.44 364 LEU A N 1
ATOM 2784 C CA . LEU A 1 364 ? 15.695 1.279 -6.563 1.00 98.44 364 LEU A CA 1
ATOM 2785 C C . LEU A 1 364 ? 15.526 -0.075 -5.866 1.00 98.44 364 LEU A C 1
ATOM 2787 O O . LEU A 1 364 ? 14.508 -0.745 -6.037 1.00 98.44 364 LEU A O 1
ATOM 2791 N N . PHE A 1 365 ? 16.516 -0.441 -5.060 1.00 98.31 365 PHE A N 1
ATOM 2792 C CA . PHE A 1 365 ? 16.493 -1.593 -4.170 1.00 98.31 365 PHE A CA 1
ATOM 2793 C C . PHE A 1 365 ? 16.303 -1.133 -2.724 1.00 98.31 365 PHE A C 1
ATOM 2795 O O . PHE A 1 365 ? 16.892 -0.137 -2.295 1.00 98.31 365 PHE A O 1
ATOM 2802 N N . LEU A 1 366 ? 15.501 -1.864 -1.957 1.00 97.88 366 LEU A N 1
ATOM 2803 C CA . LEU A 1 366 ? 15.311 -1.615 -0.530 1.00 97.88 366 LEU A CA 1
ATOM 2804 C C . LEU A 1 366 ? 15.188 -2.914 0.259 1.00 97.88 366 LEU A C 1
ATOM 2806 O O . LEU A 1 366 ? 14.508 -3.830 -0.173 1.00 97.88 366 LEU A O 1
ATOM 2810 N N . ASP A 1 367 ? 15.786 -2.971 1.440 1.00 98.06 367 ASP A N 1
ATOM 2811 C CA . ASP A 1 367 ? 15.605 -4.026 2.445 1.00 98.06 367 ASP A CA 1
ATOM 2812 C C . ASP A 1 367 ? 15.623 -3.388 3.851 1.00 98.06 367 ASP A C 1
ATOM 2814 O O . ASP A 1 367 ? 15.506 -2.161 3.974 1.00 98.06 367 ASP A O 1
ATOM 2818 N N . SER A 1 368 ? 15.750 -4.180 4.919 1.00 97.00 368 SER A N 1
ATOM 2819 C CA . SER A 1 368 ? 15.802 -3.671 6.299 1.00 97.00 368 SER A CA 1
ATOM 2820 C C . SER A 1 368 ? 16.972 -2.729 6.581 1.00 97.00 368 SER A C 1
ATOM 2822 O O . SER A 1 368 ? 16.835 -1.804 7.385 1.00 97.00 368 SER A O 1
ATOM 2824 N N . ASP A 1 369 ? 18.083 -2.890 5.871 1.00 96.94 369 ASP A N 1
ATOM 2825 C CA . ASP A 1 369 ? 19.340 -2.182 6.118 1.00 96.94 369 ASP A CA 1
ATOM 2826 C C . ASP A 1 369 ? 19.619 -1.108 5.056 1.00 96.94 369 ASP A C 1
ATOM 2828 O O . ASP A 1 369 ? 20.185 -0.056 5.352 1.00 96.94 369 ASP A O 1
ATOM 2832 N N . ASN A 1 370 ? 19.133 -1.318 3.835 1.00 96.31 370 ASN A N 1
ATOM 2833 C CA . ASN A 1 370 ? 19.478 -0.567 2.641 1.00 96.31 370 ASN A CA 1
ATOM 2834 C C . ASN A 1 370 ? 18.250 0.067 1.974 1.00 96.31 370 ASN A C 1
ATOM 2836 O O . ASN A 1 370 ? 17.134 -0.451 2.002 1.00 96.31 370 ASN A O 1
ATOM 2840 N N . CYS A 1 371 ? 18.480 1.209 1.330 1.00 97.12 371 CYS A N 1
ATOM 2841 C CA . CYS A 1 371 ? 17.593 1.825 0.346 1.00 97.12 371 CYS A CA 1
ATOM 2842 C C . CYS A 1 371 ? 18.503 2.521 -0.669 1.00 97.12 371 CYS A C 1
ATOM 2844 O O . CYS A 1 371 ? 19.017 3.609 -0.406 1.00 97.12 371 CYS A O 1
ATOM 2846 N N . VAL A 1 372 ? 18.822 1.843 -1.768 1.00 97.75 372 VAL A N 1
ATOM 2847 C CA . VAL A 1 372 ? 19.937 2.185 -2.659 1.00 97.75 372 VAL A CA 1
ATOM 2848 C C . VAL A 1 372 ? 19.529 2.088 -4.120 1.00 97.75 372 VAL A C 1
ATOM 2850 O O . VAL A 1 372 ? 18.587 1.398 -4.490 1.00 97.75 372 VAL A O 1
ATOM 2853 N N . LEU A 1 373 ? 20.234 2.838 -4.960 1.00 97.25 373 LEU A N 1
ATOM 2854 C CA . LEU A 1 373 ? 20.026 2.814 -6.399 1.00 97.25 373 LEU A CA 1
ATOM 2855 C C . LEU A 1 373 ? 21.055 1.899 -7.053 1.00 97.25 373 LEU A C 1
ATOM 2857 O O . LEU A 1 373 ? 22.253 2.053 -6.812 1.00 97.25 373 LEU A O 1
ATOM 2861 N N . GLU A 1 374 ? 20.587 0.987 -7.897 1.00 96.38 374 GLU A N 1
ATOM 2862 C CA . GLU A 1 374 ? 21.391 -0.097 -8.464 1.00 96.38 374 GLU A CA 1
ATOM 2863 C C . GLU A 1 374 ? 21.027 -0.376 -9.932 1.00 96.38 374 GLU A C 1
ATOM 2865 O O . GLU A 1 374 ? 20.284 0.376 -10.573 1.00 96.38 374 GLU A O 1
ATOM 2870 N N . ASN A 1 375 ? 21.598 -1.447 -10.486 1.00 96.25 375 ASN A N 1
ATOM 2871 C CA . ASN A 1 375 ? 21.244 -1.994 -11.791 1.00 96.25 375 ASN A CA 1
ATOM 2872 C C . ASN A 1 375 ? 20.530 -3.335 -11.597 1.00 96.25 375 ASN A C 1
ATOM 2874 O O . ASN A 1 375 ? 20.988 -4.156 -10.807 1.00 96.25 375 ASN A O 1
ATOM 2878 N N . GLY A 1 376 ? 19.472 -3.580 -12.362 1.00 95.50 376 GLY A N 1
ATOM 2879 C CA . GLY A 1 376 ? 18.810 -4.879 -12.456 1.00 95.50 376 GLY A CA 1
ATOM 2880 C C . GLY A 1 376 ? 18.833 -5.397 -13.890 1.00 95.50 376 GLY A C 1
ATOM 2881 O O . GLY A 1 376 ? 18.833 -4.606 -14.833 1.00 95.50 376 GLY A O 1
ATOM 2882 N N . TYR A 1 377 ? 18.829 -6.719 -14.066 1.00 96.69 377 TYR A N 1
ATOM 2883 C CA . TYR A 1 377 ? 18.649 -7.321 -15.387 1.00 96.69 377 TYR A CA 1
ATOM 2884 C C . TYR A 1 377 ? 17.247 -7.042 -15.915 1.00 96.69 377 TYR A C 1
ATOM 2886 O O . TYR A 1 377 ? 16.262 -7.244 -15.207 1.00 96.69 377 TYR A O 1
ATOM 2894 N N . ARG A 1 378 ? 17.152 -6.600 -17.169 1.00 96.81 378 ARG A N 1
ATOM 2895 C CA . ARG A 1 378 ? 15.897 -6.077 -17.729 1.00 96.81 378 ARG A CA 1
ATOM 2896 C C . ARG A 1 378 ? 14.787 -7.110 -17.865 1.00 96.81 378 ARG A C 1
ATOM 2898 O O . ARG A 1 378 ? 13.624 -6.734 -17.828 1.00 96.81 378 ARG A O 1
ATOM 2905 N N . PHE A 1 379 ? 15.127 -8.392 -17.969 1.00 97.19 379 PHE A N 1
ATOM 2906 C CA . PHE A 1 379 ? 14.132 -9.460 -18.038 1.00 97.19 379 PHE A CA 1
ATOM 2907 C C . PHE A 1 379 ? 13.470 -9.767 -16.686 1.00 97.19 379 PHE A C 1
ATOM 2909 O O . PHE A 1 379 ? 12.419 -10.399 -16.675 1.00 97.19 379 PHE A O 1
ATOM 2916 N N . VAL A 1 380 ? 14.069 -9.353 -15.560 1.00 97.75 380 VAL A N 1
ATOM 2917 C CA . VAL A 1 380 ? 13.554 -9.625 -14.209 1.00 97.75 380 VAL A CA 1
ATOM 2918 C C . VAL A 1 380 ? 12.259 -8.851 -13.991 1.00 97.75 380 VAL A C 1
ATOM 2920 O O . VAL A 1 380 ? 12.178 -7.658 -14.278 1.00 97.75 380 VAL A O 1
ATOM 2923 N N . GLY A 1 381 ? 11.253 -9.518 -13.435 1.00 98.38 381 GLY A N 1
ATOM 2924 C CA . GLY A 1 381 ? 10.005 -8.873 -13.050 1.00 98.38 381 GLY A CA 1
ATOM 2925 C C . GLY A 1 381 ? 10.203 -8.030 -11.798 1.00 98.38 381 GLY A C 1
ATOM 2926 O O . GLY A 1 381 ? 10.567 -8.570 -10.753 1.00 98.38 381 GLY A O 1
ATOM 2927 N N . GLN A 1 382 ? 9.943 -6.727 -11.879 1.00 98.25 382 GLN A N 1
ATOM 2928 C CA . GLN A 1 382 ? 10.003 -5.805 -10.738 1.00 98.25 382 GLN A CA 1
ATOM 2929 C C . GLN A 1 382 ? 8.817 -4.839 -10.734 1.00 98.25 382 GLN A C 1
ATOM 2931 O O . GLN A 1 382 ? 8.060 -4.757 -11.703 1.00 98.25 382 GLN A O 1
ATOM 2936 N N . GLN A 1 383 ? 8.655 -4.108 -9.635 1.00 98.12 383 GLN A N 1
ATOM 2937 C CA . GLN A 1 383 ? 7.532 -3.198 -9.429 1.00 98.12 383 GLN A CA 1
ATOM 2938 C C . GLN A 1 383 ? 7.758 -1.868 -10.133 1.00 98.12 383 GLN A C 1
ATOM 2940 O O . GLN A 1 383 ? 8.888 -1.422 -10.336 1.00 98.12 383 GLN A O 1
ATOM 2945 N N . VAL A 1 384 ? 6.656 -1.171 -10.394 1.00 98.62 384 VAL A N 1
ATOM 2946 C CA . VAL A 1 384 ? 6.672 0.239 -10.777 1.00 98.62 384 VAL A CA 1
ATOM 2947 C C . VAL A 1 384 ? 5.871 1.032 -9.754 1.00 98.62 384 VAL A C 1
ATOM 2949 O O . VAL A 1 384 ? 4.669 0.823 -9.587 1.00 98.62 384 VAL A O 1
ATOM 2952 N N . ARG A 1 385 ? 6.542 1.964 -9.072 1.00 98.31 385 ARG A N 1
ATOM 2953 C CA . ARG A 1 385 ? 5.899 3.001 -8.262 1.00 98.31 385 ARG A CA 1
ATOM 2954 C C . ARG A 1 385 ? 5.816 4.268 -9.103 1.00 98.31 385 ARG A C 1
ATOM 2956 O O . ARG A 1 385 ? 6.806 4.983 -9.216 1.00 98.31 385 ARG A O 1
ATOM 2963 N N . ALA A 1 386 ? 4.667 4.491 -9.732 1.00 98.38 386 ALA A N 1
ATOM 2964 C CA . ALA A 1 386 ? 4.499 5.555 -10.713 1.00 98.38 386 ALA A CA 1
ATOM 2965 C C . ALA A 1 386 ? 4.608 6.960 -10.096 1.00 98.38 386 ALA A C 1
ATOM 2967 O O . ALA A 1 386 ? 4.346 7.166 -8.907 1.00 98.38 386 ALA A O 1
ATOM 2968 N N . VAL A 1 387 ? 4.950 7.927 -10.941 1.00 98.25 387 VAL A N 1
ATOM 2969 C CA . VAL A 1 387 ? 4.911 9.357 -10.632 1.00 98.25 387 VAL A CA 1
ATOM 2970 C C . VAL A 1 387 ? 4.032 10.109 -11.623 1.00 98.25 387 VAL A C 1
ATOM 2972 O O . VAL A 1 387 ? 3.820 9.644 -12.746 1.00 98.25 387 VAL A O 1
ATOM 2975 N N . TYR A 1 388 ? 3.536 11.262 -11.190 1.00 96.56 388 TYR A N 1
ATOM 2976 C CA . TYR A 1 388 ? 2.669 12.151 -11.949 1.00 96.56 388 TYR A CA 1
ATOM 2977 C C . TYR A 1 388 ? 3.201 13.588 -11.905 1.00 96.56 388 TYR A C 1
ATOM 2979 O O . TYR A 1 388 ? 3.616 14.072 -10.846 1.00 96.56 388 TYR A O 1
ATOM 2987 N N . ASP A 1 389 ? 3.162 14.243 -13.064 1.00 87.88 389 ASP A N 1
ATOM 2988 C CA . ASP A 1 389 ? 3.476 15.660 -13.266 1.00 87.88 389 ASP A CA 1
ATOM 2989 C C . ASP A 1 389 ? 2.210 16.360 -13.791 1.00 87.88 389 ASP A C 1
ATOM 2991 O O . ASP A 1 389 ? 1.527 15.802 -14.655 1.00 87.88 389 ASP A O 1
ATOM 2995 N N . GLU A 1 390 ? 1.862 17.514 -13.217 1.00 70.44 390 GLU A N 1
ATOM 2996 C CA . GLU A 1 390 ? 0.582 18.219 -13.453 1.00 70.44 390 GLU A CA 1
ATOM 2997 C C . GLU A 1 390 ? 0.502 18.970 -14.789 1.00 70.44 390 GLU A C 1
ATOM 2999 O O . GLU A 1 390 ? 1.500 19.604 -15.205 1.00 70.44 390 GLU A O 1
#

pLDDT: mean 88.66, std 15.65, range [25.77, 98.81]

Foldseek 3Di:
DDDDDDDDDDDDDDDDDDDDPPDPPPFDKAWEAEAALQWDDDDDIDIDTAPDKFWDAADPTDDPQKDWDFWDQDSVNPDDTHHGRHIDHDDHYTYTYTDIDGNDDDDDPDPQQKAKEAEAALQWDDDDDIDIDGAFDKAWDAFDPTDHPQKDFQFWAQDSVRPGDTDHGRGIDHHRHYTYTYTDIARFFPDDDLRFGWGQLVFPVSWTWTQPWDQDPGLLDFGAWAQQLAQDHDQFQDQQPDPQAPRDFLCGNPCDDALSSHNVRDDDVDWFHDLNSFNQCVRRHPQKGFAAPVVLVRQVVAWDWAWDAGNNFTFIWTHGPVRHTHTDTQQAKDHGNDGPRGSFKAKEFHRGQDPPDVQWGWIFIGGNVDTDIDIDGRSMTHIGGMIGDD

Nearest PDB structures (foldseek):
  7yl6-assembly1_A  TM=2.509E-01  e=1.090E-03  Lactococcus lactis subsp. lactis
  7yl4-assembly2_B  TM=2.392E-01  e=8.752E-04  Lactococcus lactis subsp. lactis
  7yl5-assembly2_B  TM=2.293E-01  e=3.460E-03  Lactococcus lactis subsp. lactis
  4mt5-assembly2_B  TM=2.336E-01  e=4.106E-02  Limosilactobacillus reuteri subsp. suis
  4rh6-assembly3_C  TM=1.785E-01  e=2.036E+00  Staphylococcus aureus subsp. aureus COL

Radius of gyration: 47.95 Å; Cα contacts (8 Å, |Δi|>4): 950; chains: 1; bounding box: 150×51×139 Å